Protein AF-A0A3M2F517-F1 (afdb_monomer)

Mean predicted aligned error: 13.4 Å

Solvent-accessible surface area (backbone atoms only — not comparable to full-atom values): 23834 Å² total; per-residue (Å²): 88,69,70,45,79,37,63,52,62,43,76,44,75,82,68,52,63,46,53,40,30,53,26,39,35,38,56,22,79,32,36,30,35,43,33,31,31,26,48,26,40,37,32,41,30,39,32,36,44,14,61,28,34,25,34,35,29,41,16,79,85,38,60,20,24,50,24,36,41,30,54,23,37,24,28,53,11,62,28,27,15,33,36,34,34,43,21,30,41,34,38,38,34,44,26,40,24,34,45,7,49,23,30,13,36,33,36,32,54,18,33,54,26,39,39,32,32,25,39,24,31,49,5,59,22,21,17,32,35,33,35,40,24,35,43,32,38,43,33,23,25,43,26,32,60,23,69,52,23,29,31,36,40,39,64,79,42,43,68,49,38,34,30,38,22,32,39,36,52,50,94,96,47,58,25,35,31,39,28,69,37,68,77,33,45,39,27,40,27,14,52,87,56,66,38,51,59,63,50,47,45,19,39,44,61,84,15,60,44,62,41,46,70,57,44,28,78,49,60,52,50,39,55,89,89,51,78,77,68,19,23,24,42,38,86,54,65,44,59,43,72,78,35,30,30,32,38,37,39,34,37,63,76,72,83,44,49,64,51,97,62,99,65,79,62,58,64,42,25,36,42,35,26,49,30,76,52,80,86,55,45,65,70,48,78,75,48,75,47,56,54,92,59,45,66,48,82,47,66,87,43,66,57,68,43,47,42,24,36,32,39,23,20,24,32,73,48,79,95,38,42,30,48,24,43,74,25,75,74,40,69,32,70,60,26,36,50,49,44,72,48,77,49,77,46,83,72,49,66,77,43,101,40,58,98,90,58,69,42,71,71,18,37,42,31,36,37,39,42,38,35,21,73,13,33,13,54,35,84,59,49,78,45,79,44,79,48,67,74,64,51,42,84,59,38,55,28,94,40,73,88,50,85,72,59,74,77,80,81,73,97,73,81,97,70,96,67,82,45,77,52,78,69,82,90,75,80,85,87,63,88,93,62,84,83,88,82,83,74,90,67,93,69,76,96,84,73,80,45,57,44,36,39,42,33,65,58,50,57,39,72,32,77,51,49,33,34,37,34,31,30,30,96

Structure (mmCIF, N/CA/C/O backbone):
data_AF-A0A3M2F517-F1
#
_entry.id   AF-A0A3M2F517-F1
#
loop_
_atom_site.group_PDB
_atom_site.id
_atom_site.type_symbol
_atom_site.label_atom_id
_atom_site.label_alt_id
_atom_site.label_comp_id
_atom_site.label_asym_id
_atom_site.label_entity_id
_atom_site.label_seq_id
_atom_site.pdbx_PDB_ins_code
_atom_site.Cartn_x
_atom_site.Cartn_y
_atom_site.Cartn_z
_atom_site.occupancy
_atom_site.B_iso_or_equiv
_atom_site.auth_seq_id
_atom_site.auth_comp_id
_atom_site.auth_asym_id
_atom_site.auth_atom_id
_atom_site.pdbx_PDB_model_num
ATOM 1 N N . ILE A 1 1 ? 22.018 -10.684 -28.404 1.00 92.06 1 ILE A N 1
ATOM 2 C CA . ILE A 1 1 ? 23.325 -10.311 -27.811 1.00 92.06 1 ILE A CA 1
ATOM 3 C C . ILE A 1 1 ? 23.378 -10.971 -26.448 1.00 92.06 1 ILE A C 1
ATOM 5 O O . ILE A 1 1 ? 22.436 -10.768 -25.697 1.00 92.06 1 ILE A O 1
ATOM 9 N N . THR A 1 2 ? 24.417 -11.755 -26.150 1.00 96.94 2 THR A N 1
ATOM 10 C CA . THR A 1 2 ? 24.469 -12.525 -24.899 1.00 96.94 2 THR A CA 1
ATOM 11 C C . THR A 1 2 ? 25.885 -12.576 -24.335 1.00 96.94 2 THR A C 1
ATOM 13 O O . THR A 1 2 ? 26.820 -12.873 -25.082 1.00 96.94 2 THR A O 1
ATOM 16 N N . GLY A 1 3 ? 26.043 -12.351 -23.026 1.00 95.69 3 GLY A N 1
ATOM 17 C CA . GLY A 1 3 ? 27.251 -12.746 -22.284 1.00 95.69 3 GLY A CA 1
ATOM 18 C C . GLY A 1 3 ? 28.512 -11.935 -22.594 1.00 95.69 3 GLY A C 1
ATOM 19 O O . GLY A 1 3 ? 29.615 -12.477 -22.534 1.00 95.69 3 GLY A O 1
ATOM 20 N N . CYS A 1 4 ? 28.369 -10.667 -22.981 1.00 95.56 4 CYS A N 1
ATOM 21 C CA . CYS A 1 4 ? 29.484 -9.822 -23.415 1.00 95.56 4 CYS A CA 1
ATOM 22 C C . CYS A 1 4 ? 29.492 -8.442 -22.747 1.00 95.56 4 CYS A C 1
ATOM 24 O O . CYS A 1 4 ? 28.498 -8.018 -22.161 1.00 95.56 4 CYS A O 1
ATOM 26 N N . THR A 1 5 ? 30.620 -7.739 -22.883 1.00 97.50 5 THR A N 1
ATOM 27 C CA . THR A 1 5 ? 30.739 -6.312 -22.564 1.00 97.50 5 THR A CA 1
ATOM 28 C C . THR A 1 5 ? 30.727 -5.500 -23.853 1.00 97.50 5 THR A C 1
ATOM 30 O O . THR A 1 5 ? 31.448 -5.826 -24.799 1.00 97.50 5 THR A O 1
ATOM 33 N N . ILE A 1 6 ? 29.918 -4.447 -23.891 1.00 96.88 6 ILE A N 1
ATOM 34 C CA . ILE A 1 6 ? 29.763 -3.538 -25.022 1.00 96.88 6 ILE A CA 1
ATOM 35 C C . ILE A 1 6 ? 30.115 -2.126 -24.554 1.00 96.88 6 ILE A C 1
ATOM 37 O O . ILE A 1 6 ? 29.579 -1.649 -23.560 1.00 96.88 6 ILE A O 1
ATOM 41 N N . THR A 1 7 ? 31.000 -1.454 -25.289 1.00 95.00 7 THR A N 1
ATOM 42 C CA . THR A 1 7 ? 31.419 -0.069 -25.002 1.00 95.00 7 THR A CA 1
ATOM 43 C C . THR A 1 7 ? 30.872 0.945 -26.004 1.00 95.00 7 THR A C 1
ATOM 45 O O . THR A 1 7 ? 31.381 2.053 -26.126 1.00 95.00 7 THR A O 1
ATOM 48 N N . ASP A 1 8 ? 29.881 0.531 -26.782 1.00 93.00 8 ASP A N 1
ATOM 49 C CA . ASP A 1 8 ? 29.226 1.322 -27.813 1.00 93.00 8 ASP A CA 1
ATOM 50 C C . ASP A 1 8 ? 27.707 1.182 -27.667 1.00 93.00 8 ASP A C 1
ATOM 52 O O . ASP A 1 8 ? 27.191 0.381 -26.882 1.00 93.00 8 ASP A O 1
ATOM 56 N N . HIS A 1 9 ? 26.977 1.991 -28.403 1.00 93.69 9 HIS A N 1
ATOM 57 C CA . HIS A 1 9 ? 25.537 2.041 -28.338 1.00 93.69 9 HIS A CA 1
ATOM 58 C C . HIS A 1 9 ? 24.865 0.822 -29.007 1.00 93.69 9 HIS A C 1
ATOM 60 O O . HIS A 1 9 ? 25.251 0.400 -30.097 1.00 93.69 9 HIS A O 1
ATOM 66 N N . VAL A 1 10 ? 23.817 0.267 -28.381 1.00 95.88 10 VAL A N 1
ATOM 67 C CA . VAL A 1 10 ? 23.044 -0.870 -28.918 1.00 95.88 10 VAL A CA 1
ATOM 68 C C . VAL A 1 10 ? 21.723 -0.399 -29.532 1.00 95.88 10 VAL A C 1
ATOM 70 O O . VAL A 1 10 ? 20.916 0.239 -28.856 1.00 95.88 10 VAL A O 1
ATOM 73 N N . TRP A 1 11 ? 21.479 -0.764 -30.795 1.00 94.56 11 TRP A N 1
ATOM 74 C CA . TRP A 1 11 ? 20.217 -0.525 -31.513 1.00 94.56 11 TRP A CA 1
ATOM 75 C C . TRP A 1 11 ? 19.420 -1.818 -31.675 1.00 94.56 11 TRP A C 1
ATOM 77 O O . TRP A 1 11 ? 19.939 -2.804 -32.198 1.00 94.56 11 TRP A O 1
ATOM 87 N N . LEU A 1 12 ? 18.143 -1.788 -31.290 1.00 94.88 12 LEU A N 1
ATOM 88 C CA . LEU A 1 12 ? 17.148 -2.808 -31.634 1.00 94.88 12 LEU A CA 1
ATOM 89 C C . LEU A 1 12 ? 16.195 -2.219 -32.693 1.00 94.88 12 LEU A C 1
ATOM 91 O O . LEU A 1 12 ? 15.153 -1.662 -32.343 1.00 94.88 12 LEU A O 1
ATOM 95 N N . ASP A 1 13 ? 16.627 -2.272 -33.961 1.00 89.94 13 ASP A N 1
ATOM 96 C CA . ASP A 1 13 ? 16.028 -1.582 -35.132 1.00 89.94 13 ASP A CA 1
ATOM 97 C C . ASP A 1 13 ? 16.125 -2.424 -36.438 1.00 89.94 13 ASP A C 1
ATOM 99 O O . ASP A 1 13 ? 16.392 -1.909 -37.522 1.00 89.94 13 ASP A O 1
ATOM 103 N N . GLY A 1 14 ? 16.012 -3.754 -36.341 1.00 75.44 14 GLY A N 1
ATOM 104 C CA . GLY A 1 14 ? 16.233 -4.720 -37.433 1.00 75.44 14 GLY A CA 1
ATOM 105 C C . GLY A 1 14 ? 15.142 -5.787 -37.618 1.00 75.44 14 GLY A C 1
ATOM 106 O O . GLY A 1 14 ? 15.396 -6.803 -38.268 1.00 75.44 14 GLY A O 1
ATOM 107 N N . GLY A 1 15 ? 13.950 -5.574 -37.061 1.00 82.06 15 GLY A N 1
ATOM 108 C CA . GLY A 1 15 ? 12.868 -6.548 -36.926 1.00 82.06 15 GLY A CA 1
ATOM 109 C C . GLY A 1 15 ? 12.819 -7.095 -35.500 1.00 82.06 15 GLY A C 1
ATOM 110 O O . GLY A 1 15 ? 13.807 -7.645 -35.026 1.00 82.06 15 GLY A O 1
ATOM 111 N N . GLY A 1 16 ? 11.682 -6.912 -34.818 1.00 90.50 16 GLY A N 1
ATOM 112 C CA . GLY A 1 16 ? 11.463 -7.262 -33.406 1.00 90.50 16 GLY A CA 1
ATOM 113 C C . GLY A 1 16 ? 11.741 -8.719 -33.016 1.00 90.50 16 GLY A C 1
ATOM 114 O O . GLY A 1 16 ? 12.086 -9.546 -33.856 1.00 90.50 16 GLY A O 1
ATOM 115 N N . ASN A 1 17 ? 11.508 -9.071 -31.749 1.00 94.38 17 ASN A N 1
ATOM 116 C CA . ASN A 1 17 ? 11.900 -10.366 -31.151 1.00 94.38 17 ASN A CA 1
ATOM 117 C C . ASN A 1 17 ? 13.414 -10.542 -30.958 1.00 94.38 17 ASN A C 1
ATOM 119 O O . ASN A 1 17 ? 13.939 -11.655 -31.035 1.00 94.38 17 ASN A O 1
ATOM 123 N N . ASN A 1 18 ? 14.131 -9.453 -30.698 1.00 95.38 18 ASN A N 1
ATOM 124 C CA . ASN A 1 18 ? 15.541 -9.515 -30.335 1.00 95.38 18 ASN A CA 1
ATOM 125 C C . ASN A 1 18 ? 15.700 -9.741 -28.832 1.00 95.38 18 ASN A C 1
ATOM 127 O O . ASN A 1 18 ? 14.943 -9.195 -28.032 1.00 95.38 18 ASN A O 1
ATOM 131 N N . THR A 1 19 ? 16.747 -10.471 -28.450 1.00 97.31 19 THR A N 1
ATOM 132 C CA . THR A 1 19 ? 17.133 -10.641 -27.044 1.00 97.31 19 THR A CA 1
ATOM 133 C C . THR A 1 19 ? 18.506 -10.028 -26.789 1.00 97.31 19 THR A C 1
ATOM 135 O O . THR A 1 19 ? 19.474 -10.326 -27.502 1.00 97.31 19 THR A O 1
ATOM 138 N N . VAL A 1 20 ? 18.601 -9.189 -25.759 1.00 97.94 20 VAL A N 1
ATOM 139 C CA . VAL A 1 20 ? 19.852 -8.751 -25.130 1.00 97.94 20 VAL A CA 1
ATOM 140 C C . VAL A 1 20 ? 19.856 -9.310 -23.717 1.00 97.94 20 VAL A C 1
ATOM 142 O O . VAL A 1 20 ? 18.992 -8.949 -22.924 1.00 97.94 20 VAL A O 1
ATOM 145 N N . GLU A 1 21 ? 20.795 -10.197 -23.403 1.00 98.19 21 GLU A N 1
ATOM 146 C CA . GLU A 1 21 ? 20.788 -10.893 -22.119 1.00 98.19 21 GLU A CA 1
ATOM 147 C C . GLU A 1 21 ? 22.171 -11.059 -21.488 1.00 98.19 21 GLU A C 1
ATOM 149 O O . GLU A 1 21 ? 23.158 -11.334 -22.169 1.00 98.19 21 GLU A O 1
ATOM 154 N N . SER A 1 22 ? 22.252 -10.953 -20.159 1.00 97.88 22 SER A N 1
ATOM 155 C CA . SER A 1 22 ? 23.502 -11.196 -19.415 1.00 97.88 22 SER A CA 1
ATOM 156 C C . SER A 1 22 ? 24.692 -10.390 -19.965 1.00 97.88 22 SER A C 1
ATOM 158 O O . SER A 1 22 ? 25.794 -10.913 -20.135 1.00 97.88 22 SER A O 1
ATOM 160 N N . THR A 1 23 ? 24.444 -9.128 -20.313 1.00 98.06 23 THR A N 1
ATOM 161 C CA . THR A 1 23 ? 25.388 -8.243 -21.010 1.00 98.06 23 THR A CA 1
ATOM 162 C C . THR A 1 23 ? 25.676 -7.010 -20.160 1.00 98.06 23 THR A C 1
ATOM 164 O O . THR A 1 23 ? 24.774 -6.451 -19.540 1.00 98.06 23 THR A O 1
ATOM 167 N N . THR A 1 24 ? 26.924 -6.548 -20.184 1.00 98.31 24 THR A N 1
ATOM 168 C CA . THR A 1 24 ? 27.321 -5.255 -19.612 1.00 98.31 24 THR A CA 1
ATOM 169 C C . THR A 1 24 ? 27.484 -4.237 -20.733 1.00 98.31 24 THR A C 1
ATOM 171 O O . THR A 1 24 ? 28.178 -4.499 -21.711 1.00 98.31 24 THR A O 1
ATOM 174 N N . ILE A 1 25 ? 26.858 -3.074 -20.604 1.00 97.75 25 ILE A N 1
ATOM 175 C CA . ILE A 1 25 ? 26.962 -1.952 -21.535 1.00 97.75 25 ILE A CA 1
ATOM 176 C C . ILE A 1 25 ? 27.518 -0.767 -20.756 1.00 97.75 25 ILE A C 1
ATOM 178 O O . ILE A 1 25 ? 26.885 -0.296 -19.812 1.00 97.75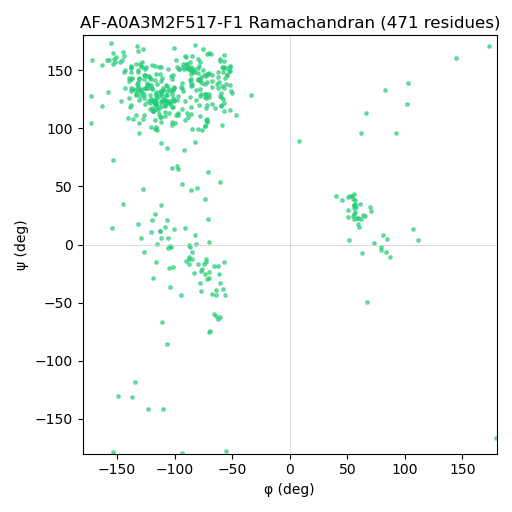 25 ILE A O 1
ATOM 182 N N . GLU A 1 26 ? 28.696 -0.284 -21.131 1.00 96.25 26 GLU A N 1
ATOM 183 C CA . GLU A 1 26 ? 29.376 0.757 -20.366 1.00 96.25 26 GLU A CA 1
ATOM 184 C C . GLU A 1 26 ? 29.992 1.842 -21.244 1.00 96.25 26 GLU A C 1
ATOM 186 O O . GLU A 1 26 ? 30.536 1.560 -22.305 1.00 96.25 26 GLU A O 1
ATOM 191 N N . ASN A 1 27 ? 29.951 3.095 -20.785 1.00 91.38 27 ASN A N 1
ATOM 192 C CA . ASN A 1 27 ? 30.690 4.208 -21.399 1.00 91.38 27 ASN A CA 1
ATOM 193 C C . ASN A 1 27 ? 30.408 4.416 -22.903 1.00 91.38 27 ASN A C 1
ATOM 195 O O . ASN A 1 27 ? 31.315 4.740 -23.669 1.00 91.38 27 ASN A O 1
ATOM 199 N N . THR A 1 28 ? 29.154 4.260 -23.335 1.00 87.75 28 THR A N 1
ATOM 200 C CA . THR A 1 28 ? 28.769 4.185 -24.760 1.00 87.75 28 THR A CA 1
ATOM 201 C C . THR A 1 28 ? 28.894 5.489 -25.555 1.00 87.75 28 THR A C 1
ATOM 203 O O . THR A 1 28 ? 28.494 5.538 -26.714 1.00 87.75 28 THR A O 1
ATOM 206 N N . GLY A 1 29 ? 29.371 6.585 -24.953 1.00 90.19 29 GLY A N 1
ATOM 207 C CA . GLY A 1 29 ? 29.457 7.914 -25.581 1.00 90.19 29 GLY A CA 1
ATOM 208 C C . GLY A 1 29 ? 28.109 8.540 -25.984 1.00 90.19 29 GLY A C 1
ATOM 209 O O . GLY A 1 29 ? 28.064 9.707 -26.366 1.00 90.19 29 GLY A O 1
ATOM 210 N N . TRP A 1 30 ? 27.010 7.787 -25.880 1.00 94.06 30 TRP A N 1
ATOM 211 C CA . TRP A 1 30 ? 25.641 8.198 -26.169 1.00 94.06 30 TRP A CA 1
ATOM 212 C C . TRP A 1 30 ? 24.662 7.426 -25.264 1.00 94.06 30 TRP A C 1
ATOM 214 O O . TRP A 1 30 ? 24.856 7.394 -24.052 1.00 94.06 30 TRP A O 1
ATOM 224 N N . ARG A 1 31 ? 23.601 6.818 -25.800 1.00 95.44 31 ARG A N 1
ATOM 225 C CA . ARG A 1 31 ? 22.629 6.020 -25.033 1.00 95.44 31 ARG A CA 1
ATOM 226 C C . ARG A 1 31 ? 23.171 4.618 -24.753 1.00 95.44 31 ARG A C 1
ATOM 228 O O . ARG A 1 31 ? 24.047 4.141 -25.474 1.00 95.44 31 ARG A O 1
ATOM 235 N N . GLY A 1 32 ? 22.643 3.918 -23.754 1.00 97.62 32 GLY A N 1
ATOM 236 C CA . GLY A 1 32 ? 22.942 2.493 -23.563 1.00 97.62 32 GLY A CA 1
ATOM 237 C C . GLY A 1 32 ? 22.287 1.655 -24.664 1.00 97.62 32 GLY A C 1
ATOM 238 O O . GLY A 1 32 ? 22.945 1.253 -25.625 1.00 97.62 32 GLY A O 1
ATOM 239 N N . ILE A 1 33 ? 20.968 1.476 -24.570 1.00 97.94 33 ILE A N 1
ATOM 240 C CA . ILE A 1 33 ? 20.149 0.765 -25.565 1.00 97.94 33 ILE A CA 1
ATOM 241 C C . ILE A 1 33 ? 19.084 1.707 -26.137 1.00 97.94 33 ILE A C 1
ATOM 243 O O . ILE A 1 33 ? 18.404 2.405 -25.387 1.00 97.94 33 ILE A O 1
ATOM 247 N N . THR A 1 34 ? 18.911 1.716 -27.460 1.00 97.25 34 THR A N 1
ATOM 248 C CA . THR A 1 34 ? 17.745 2.308 -28.134 1.00 97.25 34 THR A CA 1
ATOM 249 C C . THR A 1 34 ? 16.900 1.196 -28.744 1.00 97.25 34 THR A C 1
ATOM 251 O O . THR A 1 34 ? 17.407 0.342 -29.474 1.00 97.25 34 THR A O 1
ATOM 254 N N . VAL A 1 35 ? 15.609 1.210 -28.427 1.00 97.75 35 VAL A N 1
ATOM 255 C CA . VAL A 1 35 ? 14.622 0.215 -28.842 1.00 97.75 35 VAL A CA 1
ATOM 256 C C . VAL A 1 35 ? 13.610 0.874 -29.768 1.00 97.75 35 VAL A C 1
ATOM 258 O O . VAL A 1 35 ? 12.916 1.809 -29.365 1.00 97.75 35 VAL A O 1
ATOM 261 N N . ARG A 1 36 ? 13.538 0.385 -31.005 1.00 95.81 36 ARG A N 1
ATOM 262 C CA . ARG A 1 36 ? 12.656 0.894 -32.068 1.00 95.81 36 ARG A CA 1
ATOM 263 C C . ARG A 1 36 ? 11.663 -0.165 -32.546 1.00 95.81 36 ARG A C 1
ATOM 265 O O . ARG A 1 36 ? 10.536 0.131 -32.927 1.00 95.81 36 ARG A O 1
ATOM 272 N N . ASP A 1 37 ? 12.045 -1.429 -32.446 1.00 94.94 37 ASP A N 1
ATOM 273 C CA . ASP A 1 37 ? 11.170 -2.536 -32.808 1.00 94.94 37 ASP A CA 1
ATOM 274 C C . ASP A 1 37 ? 10.333 -3.069 -31.642 1.00 94.94 37 ASP A C 1
ATOM 276 O O . ASP A 1 37 ? 10.668 -2.840 -30.473 1.00 94.94 37 ASP A O 1
ATOM 280 N N . PRO A 1 38 ? 9.254 -3.814 -31.935 1.00 96.19 38 PRO A N 1
ATOM 281 C CA . PRO A 1 38 ? 8.454 -4.432 -30.898 1.00 96.19 38 PRO A CA 1
ATOM 282 C C . PRO A 1 38 ? 9.042 -5.757 -30.392 1.00 96.19 38 PRO A C 1
ATOM 284 O O . PRO A 1 38 ? 9.950 -6.333 -30.991 1.00 96.19 38 PRO A O 1
ATOM 287 N N . ASP A 1 39 ? 8.448 -6.284 -29.323 1.00 97.00 39 ASP A N 1
ATOM 288 C CA . ASP A 1 39 ? 8.609 -7.677 -28.874 1.00 97.00 39 ASP A CA 1
ATOM 289 C C . ASP A 1 39 ? 10.048 -8.084 -28.487 1.00 97.00 39 ASP A C 1
ATOM 291 O O . ASP A 1 39 ? 10.384 -9.264 -28.487 1.00 97.00 39 ASP A O 1
ATOM 295 N N . ASN A 1 40 ? 10.923 -7.135 -28.148 1.00 97.94 40 ASN A N 1
ATOM 296 C CA . ASN A 1 40 ? 12.282 -7.427 -27.694 1.00 97.94 40 ASN A CA 1
ATOM 297 C C . ASN A 1 40 ? 12.345 -7.704 -26.186 1.00 97.94 40 ASN A C 1
ATOM 299 O O . ASN A 1 40 ? 11.562 -7.177 -25.388 1.00 97.94 40 ASN A O 1
ATOM 303 N N . LEU A 1 41 ? 13.345 -8.492 -25.801 1.00 98.50 41 LEU A N 1
ATOM 304 C CA . LEU A 1 41 ? 13.666 -8.842 -24.426 1.00 98.50 41 LEU A CA 1
ATOM 305 C C . LEU A 1 41 ? 15.045 -8.292 -24.049 1.00 98.50 41 LEU A C 1
ATOM 307 O O . LEU A 1 41 ? 16.050 -8.622 -24.675 1.00 98.50 41 LEU A O 1
ATOM 311 N N . ILE A 1 42 ? 15.091 -7.482 -22.999 1.00 98.75 42 ILE A N 1
ATOM 312 C CA . ILE A 1 42 ? 16.313 -7.036 -22.330 1.00 98.75 42 ILE A CA 1
ATOM 313 C C . ILE A 1 42 ? 16.299 -7.689 -20.948 1.00 98.75 42 ILE A C 1
ATOM 315 O O . ILE A 1 42 ? 15.449 -7.345 -20.133 1.00 98.75 42 ILE A O 1
ATOM 319 N N . ASP A 1 43 ? 17.177 -8.654 -20.685 1.00 98.75 43 ASP A N 1
ATOM 320 C CA . ASP A 1 43 ? 17.162 -9.427 -19.435 1.00 98.75 43 ASP A CA 1
ATOM 321 C C . ASP A 1 43 ? 18.546 -9.521 -18.796 1.00 98.75 43 ASP A C 1
ATOM 323 O O . ASP A 1 43 ? 19.522 -9.868 -19.455 1.00 98.75 43 ASP A O 1
ATOM 327 N N . ASN A 1 44 ? 18.663 -9.253 -17.497 1.00 98.56 44 ASN A N 1
ATOM 328 C CA . ASN A 1 44 ? 19.945 -9.340 -16.794 1.00 98.56 44 ASN A CA 1
ATOM 329 C C . ASN A 1 44 ? 21.046 -8.489 -17.468 1.00 98.56 44 ASN A C 1
ATOM 331 O O . ASN A 1 44 ? 22.182 -8.929 -17.653 1.00 98.56 44 ASN A O 1
ATOM 335 N N . VAL A 1 45 ? 20.696 -7.277 -17.907 1.00 98.69 45 VAL A N 1
ATOM 336 C CA . VAL A 1 45 ? 21.634 -6.336 -18.530 1.00 98.69 45 VAL A CA 1
ATOM 337 C C . VAL A 1 45 ? 22.064 -5.295 -17.507 1.00 98.69 45 VAL A C 1
ATOM 339 O O . VAL A 1 45 ? 21.236 -4.740 -16.794 1.00 98.69 45 VAL A O 1
ATOM 342 N N . THR A 1 46 ? 23.359 -5.000 -17.439 1.00 98.56 46 THR A N 1
ATOM 343 C CA . THR A 1 46 ? 23.884 -3.887 -16.636 1.00 98.56 46 THR A CA 1
ATOM 344 C C . THR A 1 46 ? 24.296 -2.755 -17.563 1.00 98.56 46 THR A C 1
ATOM 346 O O . THR A 1 46 ? 25.125 -2.961 -18.443 1.00 98.56 46 THR A O 1
ATOM 349 N N . ILE A 1 47 ? 23.741 -1.562 -17.364 1.00 98.31 47 ILE A N 1
ATOM 350 C CA . ILE A 1 47 ? 24.066 -0.347 -18.113 1.00 98.31 47 ILE A CA 1
ATOM 351 C C . ILE A 1 47 ? 24.631 0.686 -17.145 1.00 98.31 47 ILE A C 1
ATOM 353 O O . ILE A 1 47 ? 23.963 1.060 -16.177 1.00 98.31 47 ILE A O 1
ATOM 357 N N . SER A 1 48 ? 25.849 1.161 -17.404 1.00 96.75 48 SER A N 1
ATOM 358 C CA . SER A 1 48 ? 26.501 2.186 -16.586 1.00 96.75 48 SER A CA 1
ATOM 359 C C . SER A 1 48 ? 27.259 3.214 -17.427 1.00 96.75 48 SER A C 1
ATOM 361 O O . SER A 1 48 ? 27.893 2.892 -18.428 1.00 96.75 48 SER A O 1
ATOM 363 N N . GLY A 1 49 ? 27.199 4.490 -17.044 1.00 86.81 49 GLY A N 1
ATOM 364 C CA . GLY A 1 49 ? 27.997 5.529 -17.707 1.00 86.81 49 GLY A CA 1
ATOM 365 C C . GLY A 1 49 ? 27.622 5.795 -19.173 1.00 86.81 49 GLY A C 1
ATOM 366 O O . GLY A 1 49 ? 28.455 6.273 -19.943 1.00 86.81 49 GLY A O 1
ATOM 367 N N . ALA A 1 50 ? 26.382 5.499 -19.582 1.00 92.38 50 ALA A N 1
ATOM 368 C CA . ALA A 1 50 ? 25.830 6.066 -20.812 1.00 92.38 50 ALA A CA 1
ATOM 369 C C . ALA A 1 50 ? 25.898 7.604 -20.726 1.00 92.38 50 ALA A C 1
ATOM 371 O O . ALA A 1 50 ? 25.723 8.167 -19.651 1.00 92.38 50 ALA A O 1
ATOM 372 N N . SER A 1 51 ? 26.172 8.293 -21.832 1.00 93.56 51 SER A N 1
ATOM 373 C CA . SER A 1 51 ? 26.246 9.766 -21.891 1.00 93.56 51 SER A CA 1
ATOM 374 C C . SER A 1 51 ? 24.890 10.447 -22.140 1.00 93.56 51 SER A C 1
ATOM 376 O O . SER A 1 51 ? 24.820 11.672 -22.179 1.00 93.56 51 SER A O 1
ATOM 378 N N . ASP A 1 52 ? 23.823 9.666 -22.317 1.00 94.94 52 ASP A N 1
ATOM 379 C CA . ASP A 1 52 ? 22.441 10.105 -22.553 1.00 94.94 52 ASP A CA 1
ATOM 380 C C . ASP A 1 52 ? 21.488 9.232 -21.691 1.00 94.94 52 ASP A C 1
ATOM 382 O O . ASP A 1 52 ? 21.749 9.042 -20.501 1.00 94.94 52 ASP A O 1
ATOM 386 N N . TYR A 1 53 ? 20.407 8.674 -22.249 1.00 96.38 53 TYR A N 1
ATOM 387 C CA . TYR A 1 53 ? 19.547 7.691 -21.571 1.00 96.38 53 TYR A CA 1
ATOM 388 C C . TYR A 1 53 ? 20.225 6.325 -21.393 1.00 96.38 53 TYR A C 1
ATOM 390 O O . TYR A 1 53 ? 20.950 5.859 -22.278 1.00 96.38 53 TYR A O 1
ATOM 398 N N . GLY A 1 54 ? 19.911 5.624 -20.302 1.00 98.06 54 GLY A N 1
ATOM 399 C CA . GLY A 1 54 ? 20.302 4.221 -20.143 1.00 98.06 54 GLY A CA 1
ATOM 400 C C . GLY A 1 54 ? 19.595 3.319 -21.160 1.00 98.06 54 GLY A C 1
ATOM 401 O O . GLY A 1 54 ? 20.244 2.707 -22.009 1.00 98.06 54 GLY A O 1
ATOM 402 N N . ILE A 1 55 ? 18.261 3.291 -21.127 1.00 98.56 55 ILE A N 1
ATOM 403 C CA . ILE A 1 55 ? 17.413 2.618 -22.123 1.00 98.56 55 ILE A CA 1
ATOM 404 C C . ILE A 1 55 ? 16.389 3.614 -22.662 1.00 98.56 55 ILE A C 1
ATOM 406 O O . ILE A 1 55 ? 15.673 4.248 -21.888 1.00 98.56 55 ILE A O 1
ATOM 410 N N . TYR A 1 56 ? 16.288 3.724 -23.984 1.00 98.25 56 TYR A N 1
ATOM 411 C CA . TYR A 1 56 ? 15.326 4.588 -24.663 1.00 98.25 56 TYR A CA 1
ATOM 412 C C . TYR A 1 56 ? 14.414 3.781 -25.589 1.00 98.25 56 TYR A C 1
ATOM 414 O O . TYR A 1 56 ? 14.900 3.127 -26.510 1.00 98.25 56 TYR A O 1
ATOM 422 N N . PHE A 1 57 ? 13.101 3.848 -25.371 1.00 98.12 57 PHE A N 1
ATOM 423 C CA . PHE A 1 57 ? 12.097 3.311 -26.294 1.00 98.12 57 PHE A CA 1
ATOM 424 C C . PHE A 1 57 ? 11.564 4.439 -27.176 1.00 98.12 57 PHE A C 1
ATOM 426 O O . PHE A 1 57 ? 10.888 5.342 -26.681 1.00 98.12 57 PHE A O 1
ATOM 433 N N . GLU A 1 58 ? 11.849 4.376 -28.474 1.00 96.00 58 GLU A N 1
ATOM 434 C CA . GLU A 1 58 ? 11.546 5.429 -29.452 1.00 96.00 58 GLU A CA 1
ATOM 435 C C . GLU A 1 58 ? 10.233 5.143 -30.207 1.00 96.00 58 GLU A C 1
ATOM 437 O O . GLU A 1 58 ? 10.200 4.931 -31.423 1.00 96.00 58 GLU A O 1
ATOM 442 N N . GLY A 1 59 ? 9.111 5.146 -29.489 1.00 90.62 59 GLY A N 1
ATOM 443 C CA . GLY A 1 59 ? 7.780 4.929 -30.071 1.00 90.62 59 GLY A CA 1
ATOM 444 C C . GLY A 1 59 ? 7.252 6.106 -30.903 1.00 90.62 59 GLY A C 1
ATOM 445 O O . GLY A 1 59 ? 6.286 5.969 -31.646 1.00 90.62 59 GLY A O 1
ATOM 446 N N . THR A 1 60 ? 7.881 7.282 -30.832 1.00 85.94 60 THR A N 1
ATOM 447 C CA . THR A 1 60 ? 7.512 8.439 -31.671 1.00 85.94 60 THR A CA 1
ATOM 448 C C . THR A 1 60 ? 7.878 8.243 -33.140 1.00 85.94 60 THR A C 1
ATOM 450 O O . THR A 1 60 ? 7.207 8.785 -34.020 1.00 85.94 60 THR A O 1
ATOM 453 N N . ALA A 1 61 ? 8.928 7.465 -33.413 1.00 75.38 61 ALA A N 1
ATOM 454 C CA . ALA A 1 61 ? 9.409 7.192 -34.762 1.00 75.38 61 ALA A CA 1
ATOM 455 C C . ALA A 1 61 ? 8.981 5.813 -35.289 1.00 75.38 61 ALA A C 1
ATOM 457 O O . ALA A 1 61 ? 9.037 5.585 -36.498 1.00 75.38 61 ALA A O 1
ATOM 458 N N . THR A 1 62 ? 8.600 4.886 -34.403 1.00 79.19 62 THR A N 1
ATOM 459 C CA . THR A 1 62 ? 8.465 3.448 -34.701 1.00 79.19 62 THR A CA 1
ATOM 460 C C . THR A 1 62 ? 7.447 2.749 -33.789 1.00 79.19 62 THR A C 1
ATOM 462 O O . THR A 1 62 ? 6.820 3.385 -32.950 1.00 79.19 62 THR A O 1
ATOM 465 N N . THR A 1 63 ? 7.257 1.434 -33.941 1.00 83.44 63 THR A N 1
ATOM 466 C CA . THR A 1 63 ? 6.404 0.620 -33.059 1.00 83.44 63 THR A CA 1
ATOM 467 C C . THR A 1 63 ? 7.250 -0.098 -32.006 1.00 83.44 63 THR A C 1
ATOM 469 O O . THR A 1 63 ? 7.351 -1.323 -32.033 1.00 83.44 63 THR A O 1
ATOM 472 N N . ALA A 1 64 ? 7.853 0.646 -31.077 1.00 93.06 64 ALA A N 1
ATOM 473 C CA . ALA A 1 64 ? 8.667 0.110 -29.979 1.00 93.06 64 ALA A CA 1
ATOM 474 C C . ALA A 1 64 ? 7.819 -0.555 -28.867 1.00 93.06 64 ALA A C 1
ATOM 476 O O . ALA A 1 64 ? 8.107 -0.419 -27.678 1.00 93.06 64 ALA A O 1
ATOM 477 N N . ASP A 1 65 ? 6.761 -1.274 -29.237 1.00 96.44 65 ASP A N 1
ATOM 478 C CA . ASP A 1 65 ? 5.743 -1.805 -28.329 1.00 96.44 65 ASP A CA 1
ATOM 479 C C . ASP A 1 65 ? 6.069 -3.213 -27.811 1.00 96.44 65 ASP A C 1
ATOM 481 O O . ASP A 1 65 ? 6.812 -3.965 -28.431 1.00 96.44 65 ASP A O 1
ATOM 485 N N . ARG A 1 66 ? 5.435 -3.634 -26.711 1.00 97.56 66 ARG A N 1
ATOM 486 C CA . ARG A 1 66 ? 5.517 -5.016 -26.180 1.00 97.56 66 ARG A CA 1
ATOM 487 C C . ARG A 1 66 ? 6.937 -5.472 -25.824 1.00 97.56 66 ARG A C 1
ATOM 489 O O . ARG A 1 66 ? 7.219 -6.666 -25.758 1.00 97.56 66 ARG A O 1
ATOM 496 N N . ASN A 1 67 ? 7.830 -4.522 -25.575 1.00 98.56 67 ASN A N 1
ATOM 497 C CA . ASN A 1 67 ? 9.182 -4.808 -25.130 1.00 98.56 67 ASN A CA 1
ATOM 498 C C . ASN A 1 67 ? 9.238 -5.034 -23.616 1.00 98.56 67 ASN A C 1
ATOM 500 O O . ASN A 1 67 ? 8.450 -4.464 -22.852 1.00 98.56 67 ASN A O 1
ATOM 504 N N . GLN A 1 68 ? 10.203 -5.839 -23.183 1.00 98.81 68 GLN A N 1
ATOM 505 C CA . GLN A 1 68 ? 10.379 -6.207 -21.782 1.00 98.81 68 GLN A CA 1
ATOM 506 C C . GLN A 1 68 ? 11.795 -5.881 -21.312 1.00 98.81 68 GLN A C 1
ATOM 508 O O . GLN A 1 68 ? 12.763 -6.205 -21.998 1.00 98.81 68 GLN A O 1
ATOM 513 N N . VAL A 1 69 ? 11.907 -5.274 -20.131 1.00 98.88 69 VAL A N 1
ATOM 514 C CA . VAL A 1 69 ? 13.170 -5.100 -19.404 1.00 98.88 69 VAL A CA 1
ATOM 515 C C . VAL A 1 69 ? 13.049 -5.826 -18.078 1.00 98.88 69 VAL A C 1
ATOM 517 O O . VAL A 1 69 ? 12.211 -5.465 -17.244 1.00 98.88 69 VAL A O 1
ATOM 520 N N . LEU A 1 70 ? 13.854 -6.865 -17.902 1.00 98.75 70 LEU A N 1
ATOM 521 C CA . LEU A 1 70 ? 13.807 -7.770 -16.767 1.00 98.75 70 LEU A CA 1
ATOM 522 C C . LEU A 1 70 ? 15.174 -7.825 -16.076 1.00 98.75 70 LEU A C 1
ATOM 524 O O . LEU A 1 70 ? 16.207 -7.777 -16.742 1.00 98.75 70 LEU A O 1
ATOM 528 N N . ASN A 1 71 ? 15.191 -7.956 -14.747 1.00 98.56 71 ASN A N 1
ATOM 529 C CA . ASN A 1 71 ? 16.397 -8.253 -13.952 1.00 98.56 71 ASN A CA 1
ATOM 530 C C . ASN A 1 71 ? 17.615 -7.348 -14.244 1.00 98.56 71 ASN A C 1
ATOM 532 O O . ASN A 1 71 ? 18.750 -7.779 -14.062 1.00 98.56 71 ASN A O 1
ATOM 536 N N . SER A 1 72 ? 17.409 -6.137 -14.760 1.00 98.81 72 SER A N 1
ATOM 537 C CA . SER A 1 72 ? 18.481 -5.309 -15.315 1.00 98.81 72 SER A CA 1
ATOM 538 C C . SER A 1 72 ? 18.837 -4.158 -14.385 1.00 98.81 72 SER A C 1
ATOM 540 O O . SER A 1 72 ? 17.990 -3.643 -13.659 1.00 98.81 72 SER A O 1
ATOM 542 N N . VAL A 1 73 ? 20.091 -3.723 -14.433 1.00 98.81 73 VAL A N 1
ATOM 543 C CA . VAL A 1 73 ? 20.597 -2.584 -13.666 1.00 98.81 73 VAL A CA 1
ATOM 544 C C . VAL A 1 73 ? 20.864 -1.436 -14.628 1.00 98.81 73 VAL A C 1
ATOM 546 O O . VAL A 1 73 ? 21.623 -1.597 -15.581 1.00 98.81 73 VAL A O 1
ATOM 549 N N . VAL A 1 74 ? 20.275 -0.267 -14.387 1.00 98.69 74 VAL A N 1
ATOM 550 C CA . VAL A 1 74 ? 20.513 0.941 -15.186 1.00 98.69 74 VAL A CA 1
ATOM 551 C C . VAL A 1 74 ? 20.904 2.080 -14.264 1.00 98.69 74 VAL A C 1
ATOM 553 O O . VAL A 1 74 ? 20.092 2.559 -13.466 1.00 98.69 74 VAL A O 1
ATOM 556 N N . GLN A 1 75 ? 22.161 2.504 -14.359 1.00 98.12 75 GLN A N 1
ATOM 557 C CA . GLN A 1 75 ? 22.730 3.388 -13.354 1.00 98.12 75 GLN A CA 1
ATOM 558 C C . GLN A 1 75 ? 23.734 4.408 -13.875 1.00 98.12 75 GLN A C 1
ATOM 560 O O . GLN A 1 75 ? 24.390 4.211 -14.898 1.00 98.12 75 GLN A O 1
ATOM 565 N N . ASN A 1 76 ? 23.925 5.468 -13.088 1.00 95.88 76 ASN A N 1
ATOM 566 C CA . ASN A 1 76 ? 24.968 6.477 -13.291 1.00 95.88 76 ASN A CA 1
ATOM 567 C C . ASN A 1 76 ? 24.933 7.131 -14.691 1.00 95.88 76 ASN A C 1
ATOM 569 O O . ASN A 1 76 ? 25.982 7.482 -15.233 1.00 95.88 76 ASN A O 1
ATOM 573 N N . GLY A 1 77 ? 23.748 7.261 -15.297 1.00 94.19 77 GLY A N 1
ATOM 574 C CA . GLY A 1 77 ? 23.539 8.041 -16.519 1.00 94.19 77 GLY A CA 1
ATOM 575 C C . GLY A 1 77 ? 23.228 9.513 -16.204 1.00 94.19 77 GLY A C 1
ATOM 576 O O . GLY A 1 77 ? 22.657 9.802 -15.154 1.00 94.19 77 GLY A O 1
ATOM 577 N N . PRO A 1 78 ? 23.565 10.475 -17.081 1.00 95.56 78 PRO A N 1
ATOM 578 C CA . PRO A 1 78 ? 23.303 11.895 -16.852 1.00 95.56 78 PRO A CA 1
ATOM 579 C C . PRO A 1 78 ? 21.834 12.286 -17.063 1.00 95.56 78 PRO A C 1
ATOM 581 O O . PRO A 1 78 ? 21.421 13.321 -16.544 1.00 95.56 78 PRO A O 1
ATOM 584 N N . LEU A 1 79 ? 21.052 11.494 -17.810 1.00 96.69 79 LEU A N 1
ATOM 585 C CA . LEU A 1 79 ? 19.613 11.706 -18.019 1.00 96.69 79 LEU A CA 1
ATOM 586 C C . LEU A 1 79 ? 18.781 10.631 -17.301 1.00 96.69 79 LEU A C 1
ATOM 588 O O . LEU A 1 79 ? 19.094 10.273 -16.169 1.00 96.69 79 LEU A O 1
ATOM 592 N N . HIS A 1 80 ? 17.686 10.166 -17.913 1.00 97.62 80 HIS A N 1
ATOM 593 C CA . HIS A 1 80 ? 16.829 9.125 -17.351 1.00 97.62 80 HIS A CA 1
ATOM 594 C C . HIS A 1 80 ? 17.512 7.762 -17.388 1.00 97.62 80 HIS A C 1
ATOM 596 O O . HIS A 1 80 ? 18.209 7.440 -18.356 1.00 97.62 80 HIS A O 1
ATOM 602 N N . GLY A 1 81 ? 17.230 6.929 -16.385 1.00 98.44 81 GLY A N 1
ATOM 603 C CA . GLY A 1 81 ? 17.602 5.518 -16.443 1.00 98.44 81 GLY A CA 1
ATOM 604 C C . GLY A 1 81 ? 16.880 4.840 -17.606 1.00 98.44 81 GLY A C 1
ATOM 605 O O . GLY A 1 81 ? 17.500 4.446 -18.595 1.00 98.44 81 GLY A O 1
ATOM 606 N N . ILE A 1 82 ? 15.551 4.780 -17.532 1.00 98.75 82 ILE A N 1
ATOM 607 C CA . ILE A 1 82 ? 14.697 4.257 -18.603 1.00 98.75 82 ILE A CA 1
ATOM 608 C C . ILE A 1 82 ? 13.728 5.343 -19.058 1.00 98.75 82 ILE A C 1
ATOM 610 O O . ILE A 1 82 ? 12.959 5.873 -18.256 1.00 98.75 82 ILE A O 1
ATOM 614 N N . PHE A 1 83 ? 13.720 5.633 -20.357 1.00 98.69 83 PHE A N 1
ATOM 615 C CA . PHE A 1 83 ? 12.775 6.558 -20.967 1.00 98.69 83 PHE A CA 1
ATOM 616 C C . PHE A 1 83 ? 11.913 5.852 -22.017 1.00 98.69 83 PHE A C 1
ATOM 618 O O . PHE A 1 83 ? 12.404 5.384 -23.043 1.00 98.69 83 PHE A O 1
ATOM 625 N N . VAL A 1 84 ? 10.613 5.773 -21.743 1.00 98.69 84 VAL A N 1
ATOM 626 C CA . VAL A 1 84 ? 9.592 5.195 -22.616 1.00 98.69 84 VAL A CA 1
ATOM 627 C C . VAL A 1 84 ? 8.837 6.326 -23.304 1.00 98.69 84 VAL A C 1
ATOM 629 O O . VAL A 1 84 ? 7.976 6.949 -22.682 1.00 98.69 84 VAL A O 1
ATOM 632 N N . ASP A 1 85 ? 9.135 6.591 -24.574 1.00 97.94 85 ASP A N 1
ATOM 633 C CA . ASP A 1 85 ? 8.565 7.717 -25.315 1.00 97.94 85 ASP A CA 1
ATOM 634 C C . ASP A 1 85 ? 7.617 7.253 -26.421 1.00 97.94 85 ASP A C 1
ATOM 636 O O . ASP A 1 85 ? 8.031 6.747 -27.458 1.00 97.94 85 ASP A O 1
ATOM 640 N N . SER A 1 86 ? 6.316 7.423 -26.191 1.00 97.44 86 SER A N 1
ATOM 641 C CA . SER A 1 86 ? 5.223 7.004 -27.078 1.00 97.44 86 SER A CA 1
ATOM 642 C C . SER A 1 86 ? 5.226 5.514 -27.443 1.00 97.44 86 SER A C 1
ATOM 644 O O . SER A 1 86 ? 4.623 5.127 -28.435 1.00 97.44 86 SER A O 1
ATOM 646 N N . ALA A 1 87 ? 5.868 4.674 -26.629 1.00 97.56 87 ALA A N 1
ATOM 647 C CA . ALA A 1 87 ? 5.841 3.220 -26.750 1.00 97.56 87 ALA A CA 1
ATOM 648 C C . ALA A 1 87 ? 4.812 2.602 -25.790 1.00 97.56 87 ALA A C 1
ATOM 650 O O . ALA A 1 87 ? 4.457 3.188 -24.756 1.00 97.56 87 ALA A O 1
ATOM 651 N N . HIS A 1 88 ? 4.273 1.440 -26.141 1.00 97.62 88 HIS A N 1
ATOM 652 C CA . HIS A 1 88 ? 3.120 0.850 -25.464 1.00 97.62 88 HIS A CA 1
ATOM 653 C C . HIS A 1 88 ? 3.362 -0.598 -25.040 1.00 97.62 88 HIS A C 1
ATOM 655 O O . HIS A 1 88 ? 4.170 -1.321 -25.615 1.00 97.62 88 HIS A O 1
ATOM 661 N N . SER A 1 89 ? 2.604 -1.060 -24.046 1.00 98.25 89 SER A N 1
ATOM 662 C CA . SER A 1 89 ? 2.689 -2.427 -23.514 1.00 98.25 89 SER A CA 1
ATOM 663 C C . SER A 1 89 ? 4.096 -2.803 -23.034 1.00 98.25 89 SER A C 1
ATOM 665 O O . SER A 1 89 ? 4.520 -3.944 -23.187 1.00 98.25 89 SER A O 1
ATOM 667 N N . ILE A 1 90 ? 4.833 -1.834 -22.484 1.00 98.81 90 ILE A N 1
ATOM 668 C CA . ILE A 1 90 ? 6.178 -2.058 -21.949 1.00 98.81 90 ILE A CA 1
ATOM 669 C C . ILE A 1 90 ? 6.082 -2.717 -20.579 1.00 98.81 90 ILE A C 1
ATOM 671 O O . ILE A 1 90 ? 5.322 -2.257 -19.723 1.00 98.81 90 ILE A O 1
ATOM 675 N N . VAL A 1 91 ? 6.880 -3.759 -20.361 1.00 98.88 91 VAL A N 1
ATOM 676 C CA . VAL A 1 91 ? 6.980 -4.451 -19.072 1.00 98.88 91 VAL A CA 1
ATOM 677 C C . VAL A 1 91 ? 8.355 -4.199 -18.471 1.00 98.88 91 VAL A C 1
ATOM 679 O O . VAL A 1 91 ? 9.367 -4.593 -19.043 1.00 98.88 91 VAL A O 1
ATOM 682 N N . LEU A 1 92 ? 8.393 -3.565 -17.303 1.00 98.88 92 LEU A N 1
ATOM 683 C CA . LEU A 1 92 ? 9.604 -3.354 -16.514 1.00 98.88 92 LEU A CA 1
ATOM 684 C C . LEU A 1 92 ? 9.489 -4.183 -15.237 1.00 98.88 92 LEU A C 1
ATOM 686 O O . LEU A 1 92 ? 8.656 -3.875 -14.381 1.00 98.88 92 LEU A O 1
ATOM 690 N N . LYS A 1 93 ? 10.287 -5.244 -15.103 1.00 98.69 93 LYS A N 1
ATOM 691 C CA . LYS A 1 93 ? 10.193 -6.155 -13.960 1.00 98.69 93 LYS A CA 1
ATOM 692 C C . LYS A 1 93 ? 11.534 -6.416 -13.287 1.00 98.69 93 LYS A C 1
ATOM 694 O O . LYS A 1 93 ? 12.463 -6.883 -13.936 1.00 98.69 93 LYS A O 1
ATOM 699 N N . LYS A 1 94 ? 11.602 -6.238 -11.966 1.00 98.44 94 LYS A N 1
ATOM 700 C CA . LYS A 1 94 ? 12.795 -6.575 -11.167 1.00 98.44 94 LYS A CA 1
ATOM 701 C C . LYS A 1 94 ? 14.066 -5.861 -11.648 1.00 98.44 94 LYS A C 1
ATOM 703 O O . LYS A 1 94 ? 15.139 -6.448 -11.680 1.00 98.44 94 LYS A O 1
ATOM 708 N N . ASN A 1 95 ? 13.943 -4.606 -12.065 1.00 98.81 95 ASN A N 1
ATOM 709 C CA . ASN A 1 95 ? 15.093 -3.796 -12.454 1.00 98.81 95 ASN A CA 1
ATOM 710 C C . ASN A 1 95 ? 15.569 -2.923 -11.295 1.00 98.81 95 ASN A C 1
ATOM 712 O O . ASN A 1 95 ? 14.760 -2.496 -10.473 1.00 98.81 95 ASN A O 1
ATOM 716 N N . GLU A 1 96 ? 16.858 -2.608 -11.280 1.00 98.81 96 GLU A N 1
ATOM 717 C CA . GLU A 1 96 ? 17.460 -1.639 -10.367 1.00 98.81 96 GLU A CA 1
ATOM 718 C C . GLU A 1 96 ? 17.835 -0.376 -11.142 1.00 98.81 96 GLU A C 1
ATOM 720 O O . GLU A 1 96 ? 18.701 -0.401 -12.018 1.00 98.81 96 GLU A O 1
ATOM 725 N N . ILE A 1 97 ? 17.173 0.738 -10.839 1.00 98.81 97 ILE A N 1
ATOM 726 C CA . ILE A 1 97 ? 17.339 2.009 -11.545 1.00 98.81 97 ILE A CA 1
ATOM 727 C C . ILE A 1 97 ? 17.894 3.048 -10.577 1.00 98.81 97 ILE A C 1
ATOM 729 O O . ILE A 1 97 ? 17.165 3.607 -9.749 1.00 98.81 97 ILE A O 1
ATOM 733 N N . LEU A 1 98 ? 19.207 3.261 -10.663 1.00 98.44 98 LEU A N 1
ATOM 734 C CA . LEU A 1 98 ? 19.994 3.849 -9.581 1.00 98.44 98 LEU A CA 1
ATOM 735 C C . LEU A 1 98 ? 20.770 5.086 -10.036 1.00 98.44 98 LEU A C 1
ATOM 737 O O . LEU A 1 98 ? 21.472 5.047 -11.044 1.00 98.44 98 LEU A O 1
ATOM 741 N N . SER A 1 99 ? 20.748 6.156 -9.244 1.00 97.88 99 SER A N 1
ATOM 742 C CA . SER A 1 99 ? 21.712 7.264 -9.382 1.00 97.88 99 SER A CA 1
ATOM 743 C C . SER A 1 99 ? 21.760 7.915 -10.774 1.00 97.88 99 SER A C 1
ATOM 745 O O . SER A 1 99 ? 22.827 8.318 -11.239 1.00 97.88 99 SER A O 1
ATOM 747 N N . ASN A 1 100 ? 20.623 8.001 -11.470 1.00 98.12 100 ASN A N 1
ATOM 748 C CA . ASN A 1 100 ? 20.545 8.684 -12.760 1.00 98.12 100 ASN A CA 1
ATOM 749 C C . ASN A 1 100 ? 20.279 10.188 -12.571 1.00 98.12 100 ASN A C 1
ATOM 751 O O . ASN A 1 100 ? 19.670 10.616 -11.588 1.00 98.12 100 ASN A O 1
ATOM 755 N N . GLY A 1 101 ? 20.756 11.013 -13.503 1.00 97.75 101 GLY A N 1
ATOM 756 C CA . GLY A 1 101 ? 20.756 12.472 -13.374 1.00 97.75 101 GLY A CA 1
ATOM 757 C C . GLY A 1 101 ? 19.385 13.136 -13.524 1.00 97.75 101 GLY A C 1
ATOM 758 O O . GLY A 1 101 ? 19.239 14.305 -13.155 1.00 97.75 101 GLY A O 1
ATOM 759 N N . TRP A 1 102 ? 18.390 12.420 -14.054 1.00 97.69 102 TRP A N 1
ATOM 760 C CA . TRP A 1 102 ? 16.993 12.862 -14.151 1.00 97.69 102 TRP A CA 1
ATOM 761 C C . TRP A 1 102 ? 16.071 11.856 -13.444 1.00 97.69 102 TRP A C 1
ATOM 763 O O . TRP A 1 102 ? 16.398 11.389 -12.357 1.00 97.69 102 TRP A O 1
ATOM 773 N N . ASP A 1 103 ? 14.881 11.576 -13.986 1.00 98.44 103 ASP A N 1
ATOM 774 C CA . ASP A 1 103 ? 13.979 10.584 -13.400 1.00 98.44 103 ASP A CA 1
ATOM 775 C C . ASP A 1 103 ? 14.546 9.166 -13.576 1.00 98.44 103 ASP A C 1
ATOM 777 O O . ASP A 1 103 ? 15.178 8.882 -14.596 1.00 98.44 103 ASP A O 1
ATOM 781 N N . GLY A 1 104 ? 14.288 8.261 -12.634 1.00 98.69 104 GLY A N 1
ATOM 782 C CA . GLY A 1 104 ? 14.680 6.860 -12.778 1.00 98.69 104 GLY A CA 1
ATOM 783 C C . GLY A 1 104 ? 14.004 6.230 -13.995 1.00 98.69 104 GLY A C 1
ATOM 784 O O . GLY A 1 104 ? 14.664 5.851 -14.966 1.00 98.69 104 GLY A O 1
ATOM 785 N N . ILE A 1 105 ? 12.673 6.174 -13.965 1.00 98.88 105 ILE A N 1
ATOM 786 C CA . ILE A 1 105 ? 11.841 5.667 -15.057 1.00 98.88 105 ILE A CA 1
ATOM 787 C C . ILE A 1 105 ? 10.850 6.751 -15.475 1.00 98.88 105 ILE A C 1
ATOM 789 O O . ILE A 1 105 ? 10.028 7.201 -14.675 1.00 98.88 105 ILE A O 1
ATOM 793 N N . GLN A 1 106 ? 10.860 7.126 -16.751 1.00 98.75 106 GLN A N 1
ATOM 794 C CA . GLN A 1 106 ? 9.851 8.013 -17.315 1.00 98.75 106 GLN A CA 1
ATOM 795 C C . GLN A 1 106 ? 9.027 7.313 -18.397 1.00 98.75 106 GLN A C 1
ATOM 797 O O . GLN A 1 106 ? 9.563 6.786 -19.366 1.00 98.75 106 GLN A O 1
ATOM 802 N N . PHE A 1 107 ? 7.706 7.396 -18.260 1.00 98.75 107 PHE A N 1
ATOM 803 C CA . PHE A 1 107 ? 6.724 7.095 -19.291 1.00 98.75 107 PHE A CA 1
ATOM 804 C C . PHE A 1 107 ? 6.174 8.404 -19.866 1.00 98.75 107 PHE A C 1
ATOM 806 O O . PHE A 1 107 ? 5.645 9.249 -19.140 1.00 98.75 107 PHE A O 1
ATOM 813 N N . ASN A 1 108 ? 6.278 8.583 -21.177 1.00 98.31 108 ASN A N 1
ATOM 814 C CA . ASN A 1 108 ? 5.767 9.742 -21.895 1.00 98.31 108 ASN A CA 1
ATOM 815 C C . ASN A 1 108 ? 4.844 9.278 -23.017 1.00 98.31 108 ASN A C 1
ATOM 817 O O . ASN A 1 108 ? 5.267 8.510 -23.872 1.00 98.31 108 ASN A O 1
ATOM 821 N N . ASN A 1 109 ? 3.578 9.705 -22.997 1.00 97.81 109 ASN A N 1
ATOM 822 C CA . ASN A 1 109 ? 2.552 9.276 -23.956 1.00 97.81 109 ASN A CA 1
ATOM 823 C C . ASN A 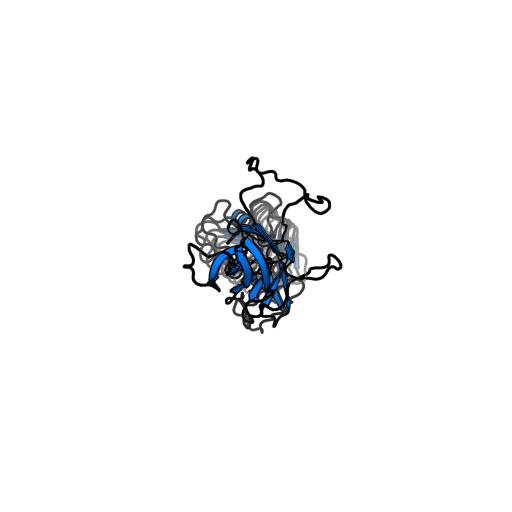1 109 ? 2.465 7.735 -24.105 1.00 97.81 109 ASN A C 1
ATOM 825 O O . ASN A 1 109 ? 2.141 7.201 -25.165 1.00 97.81 109 ASN A O 1
ATOM 829 N N . ALA A 1 110 ? 2.786 7.004 -23.034 1.00 97.75 110 ALA A N 1
ATOM 830 C CA . ALA A 1 110 ? 2.829 5.548 -23.025 1.00 97.75 110 ALA A CA 1
ATOM 831 C C . ALA A 1 110 ? 1.469 4.954 -22.638 1.00 97.75 110 ALA A C 1
ATOM 833 O O . ALA A 1 110 ? 0.663 5.593 -21.951 1.00 97.75 110 ALA A O 1
ATOM 834 N N . ARG A 1 111 ? 1.200 3.717 -23.068 1.00 97.81 111 ARG A N 1
ATOM 835 C CA . ARG A 1 111 ? -0.083 3.049 -22.818 1.00 97.81 111 ARG A CA 1
ATOM 836 C C . ARG A 1 111 ? 0.093 1.598 -22.421 1.00 97.81 111 ARG A C 1
ATOM 838 O O . ARG A 1 111 ? 0.928 0.916 -23.002 1.00 97.81 111 ARG A O 1
ATOM 845 N N . SER A 1 112 ? -0.730 1.119 -21.491 1.00 98.19 112 SER A N 1
ATOM 846 C CA . SER A 1 112 ? -0.759 -0.287 -21.062 1.00 98.19 112 SER A CA 1
ATOM 847 C C . SER A 1 112 ? 0.591 -0.811 -20.549 1.00 98.19 112 SER A C 1
ATOM 849 O O . SER A 1 112 ? 0.883 -1.996 -20.675 1.00 98.19 112 SER A O 1
ATOM 851 N N . CYS A 1 113 ? 1.441 0.066 -20.008 1.00 98.75 113 CYS A N 1
ATOM 852 C CA . CYS A 1 113 ? 2.746 -0.318 -19.473 1.00 98.75 113 CYS A CA 1
ATOM 853 C C . CYS A 1 113 ? 2.634 -0.774 -18.016 1.00 98.75 113 CYS A C 1
ATOM 855 O O . CYS A 1 113 ? 1.797 -0.277 -17.264 1.00 98.75 113 CYS A O 1
ATOM 857 N N . THR A 1 114 ? 3.503 -1.690 -17.606 1.00 98.81 114 THR A N 1
ATOM 858 C CA . THR A 1 114 ? 3.551 -2.213 -16.237 1.00 98.81 114 THR A CA 1
ATOM 859 C C . THR A 1 114 ? 4.970 -2.125 -15.697 1.00 98.81 114 THR A C 1
ATOM 861 O O . THR A 1 114 ? 5.912 -2.556 -16.358 1.00 98.81 114 THR A O 1
ATOM 864 N N . ALA A 1 115 ? 5.117 -1.591 -14.489 1.00 98.81 115 ALA A N 1
ATOM 865 C CA . ALA A 1 115 ? 6.352 -1.602 -13.721 1.00 98.81 115 ALA A CA 1
ATOM 866 C C . ALA A 1 115 ? 6.120 -2.360 -12.411 1.00 98.81 115 ALA A C 1
ATOM 868 O O . ALA A 1 115 ? 5.326 -1.918 -11.577 1.00 98.81 115 ALA A O 1
ATOM 869 N N . GLN A 1 116 ? 6.792 -3.501 -12.247 1.00 98.44 116 GLN A N 1
ATOM 870 C CA . GLN A 1 116 ? 6.655 -4.365 -11.078 1.00 98.44 116 GLN A CA 1
ATOM 871 C C . GLN A 1 116 ? 7.984 -4.793 -10.458 1.00 98.44 116 GLN A C 1
ATOM 873 O O . GLN A 1 116 ? 8.926 -5.127 -11.175 1.00 98.44 116 GLN A O 1
ATOM 878 N N . PHE A 1 117 ? 8.046 -4.870 -9.127 1.00 98.19 117 PHE A N 1
ATOM 879 C CA . PHE A 1 117 ? 9.207 -5.407 -8.398 1.00 98.19 117 PHE A CA 1
ATOM 880 C C . PHE A 1 117 ? 10.517 -4.651 -8.660 1.00 98.19 117 PHE A C 1
ATOM 882 O O . PHE A 1 117 ? 11.594 -5.197 -8.445 1.00 98.19 117 PHE A O 1
ATOM 889 N N . ASN A 1 118 ? 10.451 -3.423 -9.180 1.00 98.81 118 ASN A N 1
ATOM 890 C CA . ASN A 1 118 ? 11.637 -2.626 -9.468 1.00 98.81 118 ASN A CA 1
ATOM 891 C C . ASN A 1 118 ? 12.105 -1.892 -8.211 1.00 98.81 118 ASN A C 1
ATOM 893 O O . ASN A 1 118 ? 11.294 -1.468 -7.385 1.00 98.81 118 ASN A O 1
ATOM 897 N N . LEU A 1 119 ? 13.414 -1.693 -8.133 1.00 98.75 119 LEU A N 1
ATOM 898 C CA . LEU A 1 119 ? 14.081 -0.825 -7.180 1.00 98.75 119 LEU A CA 1
ATOM 899 C C . LEU A 1 119 ? 14.444 0.483 -7.883 1.00 98.75 119 LEU A C 1
ATOM 901 O O . LEU A 1 119 ? 15.215 0.466 -8.842 1.00 98.75 119 LEU A O 1
ATOM 905 N N . VAL A 1 120 ? 13.906 1.616 -7.434 1.00 98.81 120 VAL A N 1
ATOM 906 C CA . VAL A 1 120 ? 14.124 2.912 -8.096 1.00 98.81 120 VAL A CA 1
ATOM 907 C C . VAL A 1 120 ? 14.537 3.965 -7.082 1.00 98.81 120 VAL A C 1
ATOM 909 O O . VAL A 1 120 ? 13.700 4.477 -6.336 1.00 98.81 120 VAL A O 1
ATOM 912 N N . ARG A 1 121 ? 15.831 4.304 -7.068 1.00 97.88 121 ARG A N 1
ATOM 913 C CA . ARG A 1 121 ? 16.399 5.142 -6.008 1.00 97.88 121 ARG A CA 1
ATOM 914 C C . ARG A 1 121 ? 17.591 5.986 -6.401 1.00 97.88 121 ARG A C 1
ATOM 916 O O . ARG A 1 121 ? 18.273 5.711 -7.386 1.00 97.88 121 ARG A O 1
ATOM 923 N N . PHE A 1 122 ? 17.854 7.008 -5.593 1.00 97.19 122 PHE A N 1
ATOM 924 C CA . PHE A 1 122 ? 18.974 7.942 -5.761 1.00 97.19 122 PHE A CA 1
ATOM 925 C C . PHE A 1 122 ? 18.964 8.718 -7.082 1.00 97.19 122 PHE A C 1
ATOM 927 O O . PHE A 1 122 ? 19.968 9.325 -7.446 1.00 97.19 122 PHE A O 1
ATOM 934 N N . ASN A 1 123 ? 17.842 8.738 -7.807 1.00 97.81 123 ASN A N 1
ATOM 935 C CA . ASN A 1 123 ? 17.739 9.507 -9.040 1.00 97.81 123 ASN A CA 1
ATOM 936 C C . ASN A 1 123 ? 17.534 10.994 -8.711 1.00 97.81 123 ASN A C 1
ATOM 938 O O . ASN A 1 123 ? 16.838 11.356 -7.760 1.00 97.81 123 ASN A O 1
ATOM 942 N N . ASN A 1 124 ? 18.138 11.876 -9.501 1.00 97.31 124 ASN A N 1
ATOM 943 C CA . ASN A 1 124 ? 18.224 13.310 -9.206 1.00 97.31 124 ASN A CA 1
ATOM 944 C C . ASN A 1 124 ? 16.953 14.104 -9.601 1.00 97.31 124 ASN A C 1
ATOM 946 O O . ASN A 1 124 ? 16.916 15.331 -9.526 1.00 97.31 124 ASN A O 1
ATOM 950 N N . SER A 1 125 ? 15.883 13.407 -9.992 1.00 96.44 125 SER A N 1
ATOM 951 C CA . SER A 1 125 ? 14.528 13.953 -10.131 1.00 96.44 125 SER A CA 1
ATOM 952 C C . SER A 1 125 ? 13.514 12.993 -9.493 1.00 96.44 125 SER A C 1
ATOM 954 O O . SER A 1 125 ? 13.584 12.785 -8.283 1.00 96.44 125 SER A O 1
ATOM 956 N N . ALA A 1 126 ? 12.554 12.435 -10.238 1.00 97.00 126 ALA A N 1
ATOM 957 C CA . ALA A 1 126 ? 11.560 11.524 -9.693 1.00 97.00 126 ALA A CA 1
ATOM 958 C C . ALA A 1 126 ? 11.982 10.057 -9.809 1.00 97.00 126 ALA A C 1
ATOM 960 O O . ALA A 1 126 ? 12.737 9.699 -10.708 1.00 97.00 126 ALA A O 1
ATOM 961 N N . GLY A 1 127 ? 11.451 9.186 -8.952 1.00 98.38 127 GLY A N 1
ATOM 962 C CA . GLY A 1 127 ? 11.583 7.743 -9.168 1.00 98.38 127 GLY A CA 1
ATOM 963 C C . GLY A 1 127 ? 10.861 7.338 -10.455 1.00 98.38 127 GLY A C 1
ATOM 964 O O . GLY A 1 127 ? 11.482 6.920 -11.433 1.00 98.38 127 GLY A O 1
ATOM 965 N N . PHE A 1 128 ? 9.549 7.573 -10.481 1.00 98.69 128 PHE A N 1
ATOM 966 C CA . PHE A 1 128 ? 8.705 7.406 -11.662 1.00 98.69 128 PHE A CA 1
ATOM 967 C C . PHE A 1 128 ? 8.115 8.736 -12.128 1.00 98.69 128 PHE A C 1
ATOM 969 O O . PHE A 1 128 ? 7.589 9.504 -11.323 1.00 98.69 128 PHE A O 1
ATOM 976 N N . ARG A 1 129 ? 8.100 8.976 -13.442 1.00 98.50 129 ARG A N 1
ATOM 977 C CA . ARG A 1 129 ? 7.357 10.085 -14.059 1.00 98.50 129 ARG A CA 1
ATOM 978 C C . ARG A 1 129 ? 6.438 9.586 -15.163 1.00 98.50 129 ARG A C 1
ATOM 980 O O . ARG A 1 129 ? 6.891 8.932 -16.093 1.00 98.50 129 ARG A O 1
ATOM 987 N N . LEU A 1 130 ? 5.155 9.926 -15.090 1.00 98.25 130 LEU A N 1
ATOM 988 C CA . LEU A 1 130 ? 4.145 9.588 -16.092 1.00 98.25 130 LEU A CA 1
ATOM 989 C C . LEU A 1 130 ? 3.586 10.873 -16.700 1.00 98.25 130 LEU A C 1
ATOM 991 O O . LEU A 1 130 ? 2.940 11.648 -16.004 1.00 98.25 130 LEU A O 1
ATOM 995 N N . ASN A 1 131 ? 3.777 11.086 -17.997 1.00 97.62 131 ASN A N 1
ATOM 996 C CA . ASN A 1 131 ? 3.231 12.237 -18.716 1.00 97.62 131 ASN A CA 1
ATOM 997 C C . ASN A 1 131 ? 2.240 11.762 -19.780 1.00 97.62 131 ASN A C 1
ATOM 999 O O . ASN A 1 131 ? 2.622 11.007 -20.672 1.00 97.62 131 ASN A O 1
ATOM 1003 N N . SER A 1 132 ? 0.978 12.206 -19.701 1.00 97.25 132 SER A N 1
ATOM 1004 C CA . SER A 1 132 ? -0.078 11.850 -20.670 1.00 97.25 132 SER A CA 1
ATOM 1005 C C . SER A 1 132 ? -0.195 10.338 -20.932 1.00 97.25 132 SER A C 1
ATOM 1007 O O . SER A 1 132 ? -0.341 9.896 -22.069 1.00 97.25 132 SER A O 1
ATOM 1009 N N . CYS A 1 133 ? -0.075 9.528 -19.878 1.00 97.44 133 CYS A N 1
ATOM 1010 C CA . CYS A 1 133 ? -0.058 8.068 -19.982 1.00 97.44 133 CYS A CA 1
ATOM 1011 C C . CYS A 1 133 ? -1.455 7.457 -19.823 1.00 97.44 133 CYS A C 1
ATOM 1013 O O . CYS A 1 133 ? -2.309 8.020 -19.145 1.00 97.44 133 CYS A O 1
ATOM 1015 N N . THR A 1 134 ? -1.713 6.285 -20.406 1.00 97.94 134 THR A N 1
ATOM 1016 C CA . THR A 1 134 ? -2.998 5.578 -20.233 1.00 97.94 134 THR A CA 1
ATOM 1017 C C . THR A 1 134 ? -2.803 4.150 -19.735 1.00 97.94 134 THR A C 1
ATOM 1019 O O . THR A 1 134 ? -1.987 3.425 -20.290 1.00 97.94 134 THR A O 1
ATOM 1022 N N . ASN A 1 135 ? -3.577 3.705 -18.743 1.00 97.44 135 ASN A N 1
ATOM 1023 C CA . ASN A 1 135 ? -3.559 2.318 -18.251 1.00 97.44 135 ASN A CA 1
ATOM 1024 C C . ASN A 1 135 ? -2.161 1.844 -17.807 1.00 97.44 135 ASN A C 1
ATOM 1026 O O . ASN A 1 135 ? -1.735 0.751 -18.170 1.00 97.44 135 ASN A O 1
ATOM 1030 N N . VAL A 1 136 ? -1.418 2.685 -17.080 1.00 98.44 136 VAL A N 1
ATOM 1031 C CA . VAL A 1 136 ? -0.098 2.316 -16.541 1.00 98.44 136 VAL A CA 1
ATOM 1032 C C . VAL A 1 136 ? -0.243 1.769 -15.125 1.00 98.44 136 VAL A C 1
ATOM 1034 O O . VAL A 1 136 ? -0.911 2.382 -14.291 1.00 98.44 136 VAL A O 1
ATOM 1037 N N . ILE A 1 137 ? 0.401 0.635 -14.856 1.00 98.56 137 ILE A N 1
ATOM 1038 C CA . ILE A 1 137 ? 0.423 -0.023 -13.547 1.00 98.56 137 ILE A CA 1
ATOM 1039 C C . ILE A 1 137 ? 1.818 0.133 -12.939 1.00 98.56 137 ILE A C 1
ATOM 1041 O O . ILE A 1 137 ? 2.810 -0.265 -13.549 1.00 98.56 137 ILE A O 1
ATOM 1045 N N . ILE A 1 138 ? 1.890 0.697 -11.736 1.00 98.69 138 ILE A N 1
ATOM 1046 C CA . ILE A 1 138 ? 3.091 0.743 -10.896 1.00 98.69 138 ILE A CA 1
ATOM 1047 C C . ILE A 1 138 ? 2.767 -0.068 -9.648 1.00 98.69 138 ILE A C 1
ATOM 1049 O O . ILE A 1 138 ? 2.040 0.404 -8.770 1.00 98.69 138 ILE A O 1
ATOM 1053 N N . GLU A 1 139 ? 3.249 -1.304 -9.587 1.00 97.75 139 GLU A N 1
ATOM 1054 C CA . GLU A 1 139 ? 2.852 -2.242 -8.541 1.00 97.75 139 GLU A CA 1
ATOM 1055 C C . GLU A 1 139 ? 4.031 -2.954 -7.884 1.00 97.75 139 GLU A C 1
ATOM 1057 O O . GLU A 1 139 ? 4.934 -3.399 -8.575 1.00 97.75 139 GLU A O 1
ATOM 1062 N N . ALA A 1 140 ? 4.022 -3.119 -6.559 1.00 97.06 140 ALA A N 1
ATOM 1063 C CA . ALA A 1 140 ? 5.048 -3.904 -5.865 1.00 97.06 140 ALA A CA 1
ATOM 1064 C C . ALA A 1 140 ? 6.490 -3.428 -6.114 1.00 97.06 140 ALA A C 1
ATOM 1066 O O . ALA A 1 140 ? 7.396 -4.245 -6.184 1.00 97.06 140 ALA A O 1
ATOM 1067 N N . ASN A 1 141 ? 6.721 -2.121 -6.263 1.00 98.69 141 ASN A N 1
ATOM 1068 C CA . ASN A 1 141 ? 8.058 -1.534 -6.401 1.00 98.69 141 ASN A CA 1
ATOM 1069 C C . ASN A 1 141 ? 8.556 -0.958 -5.069 1.00 98.69 141 ASN A C 1
ATOM 1071 O O . ASN A 1 141 ? 7.761 -0.605 -4.196 1.00 98.69 141 ASN A O 1
ATOM 1075 N N . GLU A 1 142 ? 9.870 -0.810 -4.944 1.00 98.38 142 GLU A N 1
ATOM 1076 C CA . GLU A 1 142 ? 10.526 -0.077 -3.861 1.00 98.38 142 GLU A CA 1
ATOM 1077 C C . GLU A 1 142 ? 11.090 1.236 -4.417 1.00 98.38 142 GLU A C 1
ATOM 1079 O O . GLU A 1 142 ? 11.872 1.239 -5.374 1.00 98.38 142 GLU A O 1
ATOM 1084 N N . ILE A 1 143 ? 10.606 2.357 -3.873 1.00 98.56 143 ILE A N 1
ATOM 1085 C CA . ILE A 1 143 ? 10.817 3.699 -4.422 1.00 98.56 143 ILE A CA 1
ATOM 1086 C C . ILE A 1 143 ? 11.169 4.653 -3.282 1.00 98.56 143 ILE A C 1
ATOM 1088 O O . ILE A 1 143 ? 10.322 4.997 -2.452 1.00 98.56 143 ILE A O 1
ATOM 1092 N N . ASP A 1 144 ? 12.428 5.066 -3.239 1.00 96.44 144 ASP A N 1
ATOM 1093 C CA . ASP A 1 144 ? 12.982 5.897 -2.175 1.00 96.44 144 ASP A CA 1
ATOM 1094 C C . ASP A 1 144 ? 14.165 6.738 -2.657 1.00 96.44 144 ASP A C 1
ATOM 1096 O O . ASP A 1 144 ? 14.732 6.508 -3.724 1.00 96.44 144 ASP A O 1
ATOM 1100 N N . SER A 1 145 ? 14.547 7.750 -1.878 1.00 95.69 145 SER A N 1
ATOM 1101 C CA . SER A 1 145 ? 15.774 8.522 -2.112 1.00 95.69 145 SER A CA 1
ATOM 1102 C C . SER A 1 145 ? 15.923 9.153 -3.484 1.00 95.69 145 SER A C 1
ATOM 1104 O O . SER A 1 145 ? 17.028 9.480 -3.905 1.00 95.69 145 SER A O 1
ATOM 1106 N N . ASN A 1 146 ? 14.808 9.402 -4.164 1.00 95.88 146 ASN A N 1
ATOM 1107 C CA . ASN A 1 146 ? 14.768 10.247 -5.348 1.00 95.88 146 ASN A CA 1
ATOM 1108 C C . ASN A 1 146 ? 14.628 11.720 -4.926 1.00 95.88 146 ASN A C 1
ATOM 1110 O O . ASN A 1 146 ? 13.864 12.039 -4.013 1.00 95.88 146 ASN A O 1
ATOM 1114 N N . ALA A 1 147 ? 15.377 12.615 -5.576 1.00 94.25 147 ALA A N 1
ATOM 1115 C CA . ALA A 1 147 ? 15.607 13.981 -5.095 1.00 94.25 147 ALA A CA 1
ATOM 1116 C C . ALA A 1 147 ? 14.383 14.911 -5.163 1.00 94.25 147 ALA A C 1
ATOM 1118 O O . ALA A 1 147 ? 14.351 15.913 -4.448 1.00 94.25 147 ALA A O 1
ATOM 1119 N N . ASN A 1 148 ? 13.412 14.622 -6.037 1.00 91.94 148 ASN A N 1
ATOM 1120 C CA . ASN A 1 148 ? 12.196 15.422 -6.187 1.00 91.94 148 ASN A CA 1
ATOM 1121 C C . ASN A 1 148 ? 10.981 14.715 -5.589 1.00 91.94 148 ASN A C 1
ATOM 1123 O O . ASN A 1 148 ? 10.713 14.967 -4.430 1.00 91.94 148 ASN A O 1
ATOM 1127 N N . TYR A 1 149 ? 10.300 13.827 -6.327 1.00 94.50 149 TYR A N 1
ATOM 1128 C CA . TYR A 1 149 ? 9.156 13.020 -5.863 1.00 94.50 149 TYR A CA 1
ATOM 1129 C C . TYR A 1 149 ? 9.408 11.532 -6.108 1.00 94.50 149 TYR A C 1
ATOM 1131 O O . TYR A 1 149 ? 10.044 11.171 -7.094 1.00 94.50 149 TYR A O 1
ATOM 1139 N N . GLN A 1 150 ? 8.851 10.637 -5.297 1.00 96.88 150 GLN A N 1
ATOM 1140 C CA . GLN A 1 150 ? 8.957 9.204 -5.582 1.00 96.88 150 GLN A CA 1
ATOM 1141 C C . GLN A 1 150 ? 8.168 8.851 -6.849 1.00 96.88 150 GLN A C 1
ATOM 1143 O O . GLN A 1 150 ? 8.681 8.158 -7.731 1.00 96.88 150 GLN A O 1
ATOM 1148 N N . ILE A 1 151 ? 6.959 9.403 -7.002 1.00 97.06 151 ILE A N 1
ATOM 1149 C CA . ILE A 1 151 ? 6.155 9.255 -8.219 1.00 97.06 151 ILE A CA 1
ATOM 1150 C C . ILE A 1 151 ? 5.529 10.593 -8.624 1.00 97.06 151 ILE A C 1
ATOM 1152 O O . ILE A 1 151 ? 4.909 11.290 -7.826 1.00 97.06 151 ILE A O 1
ATOM 1156 N N . VAL A 1 152 ? 5.629 10.925 -9.907 1.00 96.31 152 VAL A N 1
ATOM 1157 C CA . VAL A 1 152 ? 4.954 12.064 -10.532 1.00 96.31 152 VAL A CA 1
ATOM 1158 C C . VAL A 1 152 ? 3.998 11.543 -11.594 1.00 96.31 152 VAL A C 1
ATOM 1160 O O . VAL A 1 152 ? 4.422 10.891 -12.547 1.00 96.31 152 VAL A O 1
ATOM 1163 N N . VAL A 1 153 ? 2.716 11.882 -11.487 1.00 95.94 153 VAL A N 1
ATOM 1164 C CA . VAL A 1 153 ? 1.715 11.587 -12.522 1.00 95.94 153 VAL A CA 1
ATOM 1165 C C . VAL A 1 153 ? 1.197 12.897 -13.084 1.00 95.94 153 VAL A C 1
ATOM 1167 O O . VAL A 1 153 ? 0.340 13.528 -12.481 1.00 95.94 153 VAL A O 1
ATOM 1170 N N . GLY A 1 154 ? 1.718 13.317 -14.231 1.00 93.81 154 GLY A N 1
ATOM 1171 C CA . GLY A 1 154 ? 1.367 14.557 -14.910 1.00 93.81 154 GLY A CA 1
ATOM 1172 C C . GLY A 1 154 ? -0.035 14.567 -15.523 1.00 93.81 154 GLY A C 1
ATOM 1173 O O . GLY A 1 154 ? -0.674 13.528 -15.725 1.00 93.81 154 GLY A O 1
ATOM 1174 N N . ALA A 1 155 ? -0.490 15.778 -15.856 1.00 90.44 155 ALA A N 1
ATOM 1175 C CA . ALA A 1 155 ? -1.785 16.022 -16.481 1.00 90.44 155 ALA A CA 1
ATOM 1176 C C . ALA A 1 155 ? -1.970 15.226 -17.788 1.00 90.44 155 ALA A C 1
ATOM 1178 O O . ALA A 1 155 ? -1.008 14.894 -18.486 1.00 90.44 155 ALA A O 1
ATOM 1179 N N . GLY A 1 156 ? -3.228 14.911 -18.107 1.00 92.25 156 GLY A N 1
ATOM 1180 C CA . GLY A 1 156 ? -3.597 14.108 -19.277 1.00 92.25 156 GLY A CA 1
ATOM 1181 C C . GLY A 1 156 ? -3.420 12.598 -19.095 1.00 92.25 156 GLY A C 1
ATOM 1182 O O . GLY A 1 156 ? -3.798 11.842 -19.987 1.00 92.25 156 GLY A O 1
ATOM 1183 N N . SER A 1 157 ? -2.873 12.145 -17.961 1.00 95.50 157 SER A N 1
ATOM 1184 C CA . SER A 1 157 ? -2.794 10.717 -17.649 1.00 95.50 157 SER A CA 1
ATOM 1185 C C . SER A 1 157 ? -4.148 10.167 -17.182 1.00 95.50 157 SER A C 1
ATOM 1187 O O . SER A 1 157 ? -4.891 10.858 -16.488 1.00 95.50 157 SER A O 1
ATOM 1189 N N . ASN A 1 158 ? -4.474 8.925 -17.547 1.00 95.19 158 ASN A N 1
ATOM 1190 C CA . ASN A 1 158 ? -5.740 8.262 -17.218 1.00 95.19 158 ASN A CA 1
ATOM 1191 C C . ASN A 1 158 ? -5.538 6.761 -16.951 1.00 95.19 158 ASN A C 1
ATOM 1193 O O . ASN A 1 158 ? -4.668 6.131 -17.545 1.00 95.19 158 ASN A O 1
ATOM 1197 N N . GLY A 1 159 ? -6.346 6.161 -16.077 1.00 93.50 159 GLY A N 1
ATOM 1198 C CA . GLY A 1 159 ? -6.249 4.727 -15.769 1.00 93.50 159 GLY A CA 1
ATOM 1199 C C . GLY A 1 159 ? -4.921 4.321 -15.117 1.00 93.50 159 GLY A C 1
ATOM 1200 O O . GLY A 1 159 ? -4.488 3.183 -15.263 1.00 93.50 159 GLY A O 1
ATOM 1201 N N . VAL A 1 160 ? -4.241 5.248 -14.439 1.00 95.81 160 VAL A N 1
ATOM 1202 C CA . VAL A 1 160 ? -3.006 4.951 -13.704 1.00 95.81 160 VAL A CA 1
ATOM 1203 C C . VAL A 1 160 ? -3.360 4.272 -12.382 1.00 95.81 160 VAL A C 1
ATOM 1205 O O . VAL A 1 160 ? -4.176 4.793 -11.620 1.00 95.81 160 VAL A O 1
ATOM 1208 N N . THR A 1 161 ? -2.739 3.124 -12.115 1.00 95.31 161 THR A N 1
ATOM 1209 C CA . THR A 1 161 ? -2.873 2.388 -10.850 1.00 95.31 161 THR A CA 1
ATOM 1210 C C . THR A 1 161 ? -1.517 2.310 -10.168 1.00 95.31 161 THR A C 1
ATOM 1212 O O . THR A 1 161 ? -0.561 1.802 -10.751 1.00 95.31 161 THR A O 1
ATOM 1215 N N . ILE A 1 162 ? -1.439 2.811 -8.939 1.00 97.88 162 ILE A N 1
ATOM 1216 C CA . ILE A 1 162 ? -0.248 2.746 -8.095 1.00 97.88 162 ILE A CA 1
ATOM 1217 C C . ILE A 1 162 ? -0.619 1.923 -6.871 1.00 97.88 162 ILE A C 1
ATOM 1219 O O . ILE A 1 162 ? -1.370 2.395 -6.017 1.00 97.88 162 ILE A O 1
ATOM 1223 N N . SER A 1 163 ? -0.132 0.692 -6.768 1.00 96.81 163 SER A N 1
ATOM 1224 C CA . SER A 1 163 ? -0.540 -0.176 -5.666 1.00 96.81 163 SER A CA 1
ATOM 1225 C C . SER A 1 163 ? 0.548 -1.062 -5.114 1.00 96.81 163 SER A C 1
ATOM 1227 O O . SER A 1 163 ? 1.433 -1.487 -5.836 1.00 96.81 163 SER A O 1
ATOM 1229 N N . LYS A 1 164 ? 0.474 -1.396 -3.825 1.00 96.31 164 LYS A N 1
ATOM 1230 C CA . LYS A 1 164 ? 1.405 -2.356 -3.212 1.00 96.31 164 LYS A CA 1
ATOM 1231 C C . LYS A 1 164 ? 2.875 -1.937 -3.324 1.00 96.31 164 LYS A C 1
ATOM 1233 O O . LYS A 1 164 ? 3.745 -2.780 -3.243 1.00 96.31 164 LYS A O 1
ATOM 1238 N N . ASN A 1 165 ? 3.189 -0.657 -3.492 1.00 98.31 165 ASN A N 1
ATOM 1239 C CA . ASN A 1 165 ? 4.571 -0.179 -3.502 1.00 98.31 165 ASN A CA 1
ATOM 1240 C C . ASN A 1 165 ? 5.034 0.173 -2.083 1.00 98.31 165 ASN A C 1
ATOM 1242 O O . ASN A 1 165 ? 4.228 0.603 -1.254 1.00 98.31 165 ASN A O 1
ATOM 1246 N N . ASN A 1 166 ? 6.336 0.056 -1.841 1.00 97.81 166 ASN A N 1
ATOM 1247 C CA . ASN A 1 166 ? 7.012 0.680 -0.711 1.00 97.81 166 ASN A CA 1
ATOM 1248 C C . ASN A 1 166 ? 7.519 2.053 -1.152 1.00 97.81 166 ASN A C 1
ATOM 1250 O O . ASN A 1 166 ? 8.462 2.141 -1.937 1.00 97.81 166 ASN A O 1
ATOM 1254 N N . ILE A 1 167 ? 6.867 3.110 -0.675 1.00 97.38 167 ILE A N 1
ATOM 1255 C CA . ILE A 1 167 ? 7.165 4.497 -1.026 1.00 97.38 167 ILE A CA 1
ATOM 1256 C C . ILE A 1 167 ? 7.687 5.190 0.226 1.00 97.38 167 ILE A C 1
ATOM 1258 O O . ILE A 1 167 ? 6.940 5.395 1.184 1.00 97.38 167 ILE A O 1
ATOM 1262 N N . TYR A 1 168 ? 8.962 5.563 0.223 1.00 94.19 168 TYR A N 1
ATOM 1263 C CA . TYR A 1 168 ? 9.569 6.255 1.355 1.00 94.19 168 TYR A CA 1
ATOM 1264 C C . TYR A 1 168 ? 9.783 7.724 1.022 1.00 94.19 168 TYR A C 1
ATOM 1266 O O . TYR A 1 168 ? 10.299 8.075 -0.038 1.00 94.19 168 TYR A O 1
ATOM 1274 N N . GLN A 1 169 ? 9.369 8.588 1.945 1.00 84.94 169 GLN A N 1
ATOM 1275 C CA . GLN A 1 169 ? 9.691 10.006 1.869 1.00 84.94 169 GLN A CA 1
ATOM 1276 C C . GLN A 1 169 ? 11.147 10.238 2.259 1.00 84.94 169 GLN A C 1
ATOM 1278 O O . GLN A 1 169 ? 11.677 9.554 3.140 1.00 84.94 169 GLN A O 1
ATOM 1283 N N . GLU A 1 170 ? 11.745 11.276 1.690 1.00 80.94 170 GLU A N 1
ATOM 1284 C CA . GLU A 1 170 ? 13.012 11.774 2.208 1.00 80.94 170 GLU A CA 1
ATOM 1285 C C . GLU A 1 170 ? 12.799 12.543 3.522 1.00 80.94 170 GLU A C 1
ATOM 1287 O O . GLU A 1 170 ? 11.772 13.212 3.689 1.00 80.94 170 GLU A O 1
ATOM 1292 N N . PRO A 1 171 ? 13.744 12.484 4.480 1.00 78.69 171 PRO A N 1
ATOM 1293 C CA . PRO A 1 171 ? 13.605 13.176 5.756 1.00 78.69 171 PRO A CA 1
ATOM 1294 C C . PRO A 1 171 ? 13.263 14.666 5.588 1.00 78.69 171 PRO A C 1
ATOM 1296 O O . PRO A 1 171 ? 14.055 15.454 5.074 1.00 78.69 171 PRO A O 1
ATOM 1299 N N . GLY A 1 172 ? 12.074 15.059 6.055 1.00 80.19 172 GLY A N 1
ATOM 1300 C CA . GLY A 1 172 ? 11.593 16.444 6.004 1.00 80.19 172 GLY A CA 1
ATOM 1301 C C . GLY A 1 172 ? 10.994 16.885 4.663 1.00 80.19 172 GLY A C 1
ATOM 1302 O O . GLY A 1 172 ? 10.705 18.072 4.511 1.00 80.19 172 GLY A O 1
ATOM 1303 N N . GLN A 1 173 ? 10.789 15.973 3.711 1.00 85.06 173 GLN A N 1
ATOM 1304 C CA . GLN A 1 173 ? 10.182 16.264 2.412 1.00 85.06 173 GLN A CA 1
ATOM 1305 C C . GLN A 1 173 ? 8.805 15.611 2.276 1.00 85.06 173 GLN A C 1
ATOM 1307 O O . GLN A 1 173 ? 8.607 14.469 2.670 1.00 85.06 173 GLN A O 1
ATOM 1312 N N . LYS A 1 174 ? 7.848 16.316 1.662 1.00 87.88 174 LYS A N 1
ATOM 1313 C CA . LYS A 1 174 ? 6.498 15.795 1.382 1.00 87.88 174 LYS A CA 1
ATOM 1314 C C . LYS A 1 174 ? 6.407 15.199 -0.019 1.00 87.88 174 LYS A C 1
ATOM 1316 O O . LYS A 1 174 ? 5.569 15.578 -0.827 1.00 87.88 174 LYS A O 1
ATOM 1321 N N . ASN A 1 175 ? 7.327 14.293 -0.330 1.00 90.69 175 ASN A N 1
ATOM 1322 C CA . ASN A 1 175 ? 7.632 13.957 -1.710 1.00 90.69 175 ASN A CA 1
ATOM 1323 C C . ASN A 1 175 ? 7.222 12.548 -2.158 1.00 90.69 175 ASN A C 1
ATOM 1325 O O . ASN A 1 175 ? 7.889 11.940 -2.994 1.00 90.69 175 ASN A O 1
ATOM 1329 N N . GLY A 1 176 ? 6.114 12.025 -1.633 1.00 94.44 176 GLY A N 1
ATOM 1330 C CA . GLY A 1 176 ? 5.601 10.710 -2.019 1.00 94.44 176 GLY A CA 1
ATOM 1331 C C . GLY A 1 176 ? 5.070 10.701 -3.453 1.00 94.44 176 GLY A C 1
ATOM 1332 O O . GLY A 1 176 ? 5.708 10.170 -4.364 1.00 94.44 176 GLY A O 1
ATOM 1333 N N . ILE A 1 177 ? 3.897 11.295 -3.661 1.00 94.19 177 ILE A N 1
ATOM 1334 C CA . ILE A 1 177 ? 3.244 11.376 -4.968 1.00 94.19 177 ILE A CA 1
ATOM 1335 C C . ILE A 1 177 ? 2.829 12.809 -5.255 1.00 94.19 177 ILE A C 1
ATOM 1337 O O . ILE A 1 177 ? 2.164 13.449 -4.447 1.00 94.19 177 ILE A O 1
ATOM 1341 N N . TRP A 1 178 ? 3.137 13.266 -6.464 1.00 94.00 178 TRP A N 1
ATOM 1342 C CA . TRP A 1 178 ? 2.531 14.464 -7.025 1.00 94.00 178 TRP A CA 1
ATOM 1343 C C . TRP A 1 178 ? 1.631 14.115 -8.205 1.00 94.00 178 TRP A C 1
ATOM 1345 O O . TRP A 1 178 ? 2.061 13.432 -9.143 1.00 94.00 178 TRP A O 1
ATOM 1355 N N . SER A 1 179 ? 0.394 14.620 -8.207 1.00 92.75 179 SER A N 1
ATOM 1356 C CA . SER A 1 179 ? -0.465 14.520 -9.386 1.00 92.75 179 SER A CA 1
ATOM 1357 C C . SER A 1 179 ? -1.592 15.552 -9.456 1.00 92.75 179 SER A C 1
ATOM 1359 O O . SER A 1 179 ? -2.376 15.659 -8.520 1.00 92.75 179 SER A O 1
ATOM 1361 N N . PRO A 1 180 ? -1.779 16.246 -10.593 1.00 91.12 180 PRO A N 1
ATOM 1362 C CA . PRO A 1 180 ? -2.954 17.070 -10.836 1.00 91.12 180 PRO A CA 1
ATOM 1363 C C . PRO A 1 180 ? -4.182 16.278 -11.322 1.00 91.12 180 PRO A C 1
ATOM 1365 O O . PRO A 1 180 ? -5.196 16.909 -11.623 1.00 91.12 180 PRO A O 1
ATOM 1368 N N . ILE A 1 181 ? -4.120 14.944 -11.476 1.00 88.12 181 ILE A N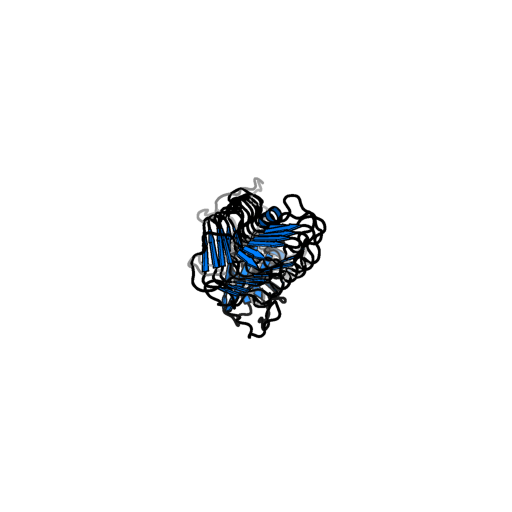 1
ATOM 1369 C CA . ILE A 1 181 ? -5.275 14.160 -11.948 1.00 88.12 181 ILE A CA 1
ATOM 1370 C C . ILE A 1 181 ? -6.181 13.752 -10.782 1.00 88.12 181 ILE A C 1
ATOM 1372 O O . ILE A 1 181 ? -5.707 13.379 -9.713 1.00 88.12 181 ILE A O 1
ATOM 1376 N N . ASN A 1 182 ? -7.493 13.778 -11.019 1.00 86.88 182 ASN A N 1
ATOM 1377 C CA . ASN A 1 182 ? -8.504 13.449 -10.020 1.00 86.88 182 ASN A CA 1
ATOM 1378 C C . ASN A 1 182 ? -9.628 12.589 -10.638 1.00 86.88 182 ASN A C 1
ATOM 1380 O O . ASN A 1 182 ? -10.296 13.080 -11.555 1.00 86.88 182 ASN A O 1
ATOM 1384 N N . PRO A 1 183 ? -9.885 11.362 -10.145 1.00 88.12 183 PRO A N 1
ATOM 1385 C CA . PRO A 1 183 ? -9.135 10.662 -9.099 1.00 88.12 183 PRO A CA 1
ATOM 1386 C C . PRO A 1 183 ? -7.874 9.951 -9.632 1.00 88.12 183 PRO A C 1
ATOM 1388 O O . PRO A 1 183 ? -7.872 9.446 -10.755 1.00 88.12 183 PRO A O 1
ATOM 1391 N N . LEU A 1 184 ? -6.828 9.846 -8.805 1.00 92.19 184 LEU A N 1
ATOM 1392 C CA . LEU A 1 184 ? -5.680 8.944 -9.011 1.00 92.19 184 LEU A CA 1
ATOM 1393 C C . LEU A 1 184 ? -5.756 7.790 -8.007 1.00 92.19 184 LEU A C 1
ATOM 1395 O O . LEU A 1 184 ? -5.863 8.039 -6.812 1.00 92.19 184 LEU A O 1
ATOM 1399 N N . SER A 1 185 ? -5.657 6.538 -8.459 1.00 91.94 185 SER A N 1
ATOM 1400 C CA . SER A 1 185 ? -5.636 5.377 -7.558 1.00 91.94 185 SER A CA 1
ATOM 1401 C C . SER A 1 185 ? -4.216 5.098 -7.056 1.00 91.94 185 SER A C 1
ATOM 1403 O O . SER A 1 185 ? -3.354 4.689 -7.835 1.00 91.94 185 SER A O 1
ATOM 1405 N N . ALA A 1 186 ? -3.982 5.310 -5.760 1.00 94.38 186 ALA A N 1
ATOM 1406 C CA . ALA A 1 186 ? -2.723 5.072 -5.055 1.00 94.38 186 ALA A CA 1
ATOM 1407 C C . ALA A 1 186 ? -2.924 4.186 -3.808 1.00 94.38 186 ALA A C 1
ATOM 1409 O O . ALA A 1 186 ? -2.452 4.495 -2.710 1.00 94.38 186 ALA A O 1
ATOM 1410 N N . ILE A 1 187 ? -3.649 3.081 -3.968 1.00 93.25 187 ILE A N 1
ATOM 1411 C CA . ILE A 1 187 ? -4.113 2.231 -2.867 1.00 93.25 187 ILE A CA 1
ATOM 1412 C C . ILE A 1 187 ? -3.119 1.128 -2.496 1.00 93.25 187 ILE A C 1
ATOM 1414 O O . ILE A 1 187 ? -2.346 0.642 -3.306 1.00 93.25 187 ILE A O 1
ATOM 1418 N N . ARG A 1 188 ? -3.189 0.656 -1.260 1.00 95.38 188 ARG A N 1
ATOM 1419 C CA . ARG A 1 188 ? -2.410 -0.446 -0.684 1.00 95.38 188 ARG A CA 1
ATOM 1420 C C . ARG A 1 188 ? -0.903 -0.242 -0.793 1.00 95.38 188 ARG A C 1
ATOM 1422 O O . ARG A 1 188 ? -0.171 -1.216 -0.813 1.00 95.38 188 ARG A O 1
ATOM 1429 N N . ASN A 1 189 ? -0.434 0.999 -0.858 1.00 96.75 189 ASN A N 1
ATOM 1430 C CA . ASN A 1 189 ? 0.988 1.310 -0.746 1.00 96.75 189 ASN A CA 1
ATOM 1431 C C . ASN A 1 189 ? 1.381 1.422 0.733 1.00 96.75 189 ASN A C 1
ATOM 1433 O O . ASN A 1 189 ? 0.553 1.799 1.571 1.00 96.75 189 ASN A O 1
ATOM 1437 N N . TYR A 1 190 ? 2.630 1.094 1.043 1.00 96.38 190 TYR A N 1
ATOM 1438 C CA . TYR A 1 190 ? 3.258 1.424 2.316 1.00 96.38 190 TYR A CA 1
ATOM 1439 C C . TYR A 1 190 ? 4.032 2.733 2.175 1.00 96.38 190 TYR A C 1
ATOM 1441 O O . TYR A 1 190 ? 4.747 2.925 1.197 1.00 96.38 190 TYR A O 1
ATOM 1449 N N . TRP A 1 191 ? 3.894 3.617 3.160 1.00 94.56 191 TRP A N 1
ATOM 1450 C CA . TRP A 1 191 ? 4.385 4.999 3.090 1.00 94.56 191 TRP A CA 1
ATOM 1451 C C . TRP A 1 191 ? 5.536 5.292 4.063 1.00 94.56 191 TRP A C 1
ATOM 1453 O O . TRP A 1 191 ? 5.830 6.448 4.364 1.00 94.56 191 TRP A O 1
ATOM 1463 N N . GLY A 1 192 ? 6.122 4.251 4.667 1.00 92.94 192 GLY A N 1
ATOM 1464 C CA . GLY A 1 192 ? 7.081 4.403 5.768 1.00 92.94 192 GLY A CA 1
ATOM 1465 C C . GLY A 1 192 ? 6.451 4.828 7.104 1.00 92.94 192 GLY A C 1
ATOM 1466 O O . GLY A 1 192 ? 7.163 5.014 8.086 1.00 92.94 192 GLY A O 1
ATOM 1467 N N . THR A 1 193 ? 5.128 4.990 7.154 1.00 91.81 193 THR A N 1
ATOM 1468 C CA . THR A 1 193 ? 4.348 5.367 8.338 1.00 91.81 193 THR A CA 1
ATOM 1469 C C . THR A 1 193 ? 2.925 4.820 8.224 1.00 91.81 193 THR A C 1
ATOM 1471 O O . THR A 1 193 ? 2.454 4.525 7.124 1.00 91.81 193 THR A O 1
ATOM 1474 N N . THR A 1 194 ? 2.232 4.701 9.356 1.00 91.50 194 THR A N 1
ATOM 1475 C CA . THR A 1 194 ? 0.802 4.356 9.434 1.00 91.50 194 THR A CA 1
ATOM 1476 C C . THR A 1 194 ? -0.081 5.551 9.797 1.00 91.50 194 THR A C 1
ATOM 1478 O O . THR A 1 194 ? -1.305 5.418 9.817 1.00 91.50 194 THR A O 1
ATOM 1481 N N . ASP A 1 195 ? 0.518 6.721 10.049 1.00 90.88 195 ASP A N 1
ATOM 1482 C CA . ASP A 1 195 ? -0.202 7.960 10.342 1.00 90.88 195 ASP A CA 1
ATOM 1483 C C . ASP A 1 195 ? -0.877 8.501 9.076 1.00 90.88 195 ASP A C 1
ATOM 1485 O O . ASP A 1 195 ? -0.228 9.058 8.190 1.00 90.88 195 ASP A O 1
ATOM 1489 N N . SER A 1 196 ? -2.201 8.363 8.996 1.00 89.25 196 SER A N 1
ATOM 1490 C CA . SER A 1 196 ? -2.961 8.738 7.796 1.00 89.25 196 SER A CA 1
ATOM 1491 C C . SER A 1 196 ? -2.869 10.219 7.412 1.00 89.25 196 SER A C 1
ATOM 1493 O O . SER A 1 196 ? -3.041 10.541 6.236 1.00 89.25 196 SER A O 1
ATOM 1495 N N . ALA A 1 197 ? -2.590 11.113 8.367 1.00 89.38 197 ALA A N 1
ATOM 1496 C CA . ALA A 1 197 ? -2.420 12.538 8.099 1.00 89.38 197 ALA A CA 1
ATOM 1497 C C . ALA A 1 197 ? -1.043 12.805 7.482 1.00 89.38 197 ALA A C 1
ATOM 1499 O O . ALA A 1 197 ? -0.937 13.559 6.517 1.00 89.38 197 ALA A O 1
ATOM 1500 N N . ALA A 1 198 ? -0.004 12.121 7.972 1.00 90.75 198 ALA A N 1
ATOM 1501 C CA . ALA A 1 198 ? 1.313 12.153 7.344 1.00 90.75 198 ALA A CA 1
ATOM 1502 C C . ALA A 1 198 ? 1.275 11.544 5.932 1.00 90.75 198 ALA A C 1
ATOM 1504 O O . ALA A 1 198 ? 1.883 12.083 5.017 1.00 90.75 198 ALA A O 1
ATOM 1505 N N . ILE A 1 199 ? 0.514 10.464 5.723 1.00 91.69 199 ILE A N 1
ATOM 1506 C CA . ILE A 1 199 ? 0.322 9.878 4.387 1.00 91.69 199 ILE A CA 1
ATOM 1507 C C . ILE A 1 199 ? -0.395 10.861 3.456 1.00 91.69 199 ILE A C 1
ATOM 1509 O O . ILE A 1 199 ? 0.016 11.028 2.311 1.00 91.69 199 ILE A O 1
ATOM 1513 N N . LEU A 1 200 ? -1.444 11.533 3.940 1.00 89.88 200 LEU A N 1
ATOM 1514 C CA . LEU A 1 200 ? -2.168 12.543 3.168 1.00 89.88 200 LEU A CA 1
ATOM 1515 C C . LEU A 1 200 ? -1.230 13.654 2.675 1.00 89.88 200 LEU A C 1
ATOM 1517 O O . LEU A 1 200 ? -1.295 14.052 1.511 1.00 89.88 200 LEU A O 1
ATOM 1521 N N . ASP A 1 201 ? -0.340 14.112 3.554 1.00 89.19 201 ASP A N 1
ATOM 1522 C CA . ASP A 1 201 ? 0.692 15.097 3.242 1.00 89.19 201 ASP A CA 1
ATOM 1523 C C . ASP A 1 201 ? 1.661 14.614 2.150 1.00 89.19 201 ASP A C 1
ATOM 1525 O O . ASP A 1 201 ? 2.111 15.425 1.346 1.00 89.19 201 ASP A O 1
ATOM 1529 N N . LEU A 1 202 ? 1.956 13.311 2.085 1.00 90.56 202 LEU A N 1
ATOM 1530 C CA . LEU A 1 202 ? 2.829 12.724 1.062 1.00 90.56 202 LEU A CA 1
ATOM 1531 C C . LEU A 1 202 ? 2.191 12.626 -0.322 1.00 90.56 202 LEU A C 1
ATOM 1533 O O . LEU A 1 202 ? 2.928 12.565 -1.305 1.00 90.56 202 LEU A O 1
ATOM 1537 N N . VAL A 1 203 ? 0.861 12.555 -0.411 1.00 88.88 203 VAL A N 1
ATOM 1538 C CA . VAL A 1 203 ? 0.151 12.314 -1.683 1.00 88.88 203 VAL A CA 1
ATOM 1539 C C . VAL A 1 203 ? -0.518 13.547 -2.277 1.00 88.88 203 VAL A C 1
ATOM 1541 O O . VAL A 1 203 ? -0.815 13.554 -3.469 1.00 88.88 203 VAL A O 1
ATOM 1544 N N . ASN A 1 204 ? -0.772 14.579 -1.471 1.00 74.75 204 ASN A N 1
ATOM 1545 C CA . ASN A 1 204 ? -1.507 15.776 -1.893 1.00 74.75 204 ASN A CA 1
ATOM 1546 C C . ASN A 1 204 ? -0.662 17.060 -1.828 1.00 74.75 204 ASN A C 1
ATOM 1548 O O . ASN A 1 204 ? -1.219 18.155 -1.720 1.00 74.75 204 ASN A O 1
ATOM 1552 N N . ASP A 1 205 ? 0.666 16.960 -1.937 1.00 70.12 205 ASP A N 1
ATOM 1553 C CA . ASP A 1 205 ? 1.588 18.107 -1.984 1.00 70.12 205 ASP A CA 1
ATOM 1554 C C . ASP A 1 205 ? 1.490 18.882 -3.321 1.00 70.12 205 ASP A C 1
ATOM 1556 O O . ASP A 1 205 ? 2.416 18.931 -4.123 1.00 70.12 205 ASP A O 1
ATOM 1560 N N . GLY A 1 206 ? 0.315 19.452 -3.612 1.00 59.03 206 GLY A N 1
ATOM 1561 C CA . GLY A 1 206 ? 0.027 20.239 -4.821 1.00 59.03 206 GLY A CA 1
ATOM 1562 C C . GLY A 1 206 ? -0.939 19.593 -5.824 1.00 59.03 206 GLY A C 1
ATOM 1563 O O . GLY A 1 206 ? -1.185 20.172 -6.882 1.00 59.03 206 GLY A O 1
ATOM 1564 N N . GLY A 1 207 ? -1.506 18.429 -5.496 1.00 63.00 207 GLY A N 1
ATOM 1565 C CA . GLY A 1 207 ? -2.435 17.666 -6.331 1.00 63.00 207 GLY A CA 1
ATOM 1566 C C . GLY A 1 207 ? -3.725 17.305 -5.596 1.00 63.00 207 GLY A C 1
ATOM 1567 O O . GLY A 1 207 ? -3.664 16.807 -4.480 1.00 63.00 207 GLY A O 1
ATOM 1568 N N . ALA A 1 208 ? -4.897 17.566 -6.181 1.00 62.25 208 ALA A N 1
ATOM 1569 C CA . ALA A 1 208 ? -6.177 17.152 -5.600 1.00 62.25 208 ALA A CA 1
ATOM 1570 C C . ALA A 1 208 ? -6.603 15.794 -6.179 1.00 62.25 208 ALA A C 1
ATOM 1572 O O . ALA A 1 208 ? -6.588 15.641 -7.395 1.00 62.25 208 ALA A O 1
ATOM 1573 N N . GLY A 1 209 ? -7.068 14.853 -5.345 1.00 79.88 209 GLY A N 1
ATOM 1574 C CA . GLY A 1 209 ? -7.794 13.663 -5.819 1.00 79.88 209 GLY A CA 1
ATOM 1575 C C . GLY A 1 209 ? -7.064 12.324 -5.768 1.00 79.88 209 GLY A C 1
ATOM 1576 O O . GLY A 1 209 ? -7.548 11.359 -6.362 1.00 79.88 209 GLY A O 1
ATOM 1577 N N . VAL A 1 210 ? -5.931 12.222 -5.072 1.00 88.88 210 VAL A N 1
ATOM 1578 C CA . VAL A 1 210 ? -5.282 10.922 -4.872 1.00 88.88 210 VAL A CA 1
ATOM 1579 C C . VAL A 1 210 ? -6.085 10.088 -3.870 1.00 88.88 210 VAL A C 1
ATOM 1581 O O . VAL A 1 210 ? -6.241 10.451 -2.705 1.00 88.88 210 VAL A O 1
ATOM 1584 N N . VAL A 1 211 ? -6.598 8.949 -4.326 1.00 90.06 211 VAL A N 1
ATOM 1585 C CA . VAL A 1 211 ? -7.233 7.917 -3.505 1.00 90.06 211 VAL A CA 1
ATOM 1586 C C . VAL A 1 211 ? -6.131 7.011 -2.972 1.00 90.06 211 VAL A C 1
ATOM 1588 O O . VAL A 1 211 ? -5.640 6.137 -3.679 1.00 90.06 211 VAL A O 1
ATOM 1591 N N . TYR A 1 212 ? -5.729 7.236 -1.724 1.00 89.81 212 TYR A N 1
ATOM 1592 C CA . TYR A 1 212 ? -4.633 6.508 -1.075 1.00 89.81 212 TYR A CA 1
ATOM 1593 C C . TYR A 1 212 ? -5.110 5.455 -0.063 1.00 89.81 212 TYR 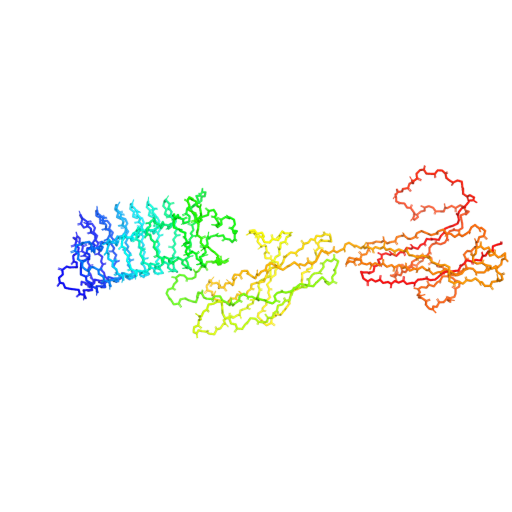A C 1
ATOM 1595 O O . TYR A 1 212 ? -4.297 4.766 0.553 1.00 89.81 212 TYR A O 1
ATOM 1603 N N . THR A 1 213 ? -6.429 5.331 0.127 1.00 89.88 213 THR A N 1
ATOM 1604 C CA . THR A 1 213 ? -7.045 4.358 1.032 1.00 89.88 213 THR A CA 1
ATOM 1605 C C . THR A 1 213 ? -7.615 3.162 0.258 1.00 89.88 213 THR A C 1
ATOM 1607 O O . THR A 1 213 ? -8.171 3.342 -0.827 1.00 89.88 213 THR A O 1
ATOM 1610 N N . PRO A 1 214 ? -7.514 1.936 0.797 1.00 92.25 214 PRO A N 1
ATOM 1611 C CA . PRO A 1 214 ? -6.752 1.579 2.001 1.00 92.25 214 PRO A CA 1
ATOM 1612 C C . PRO A 1 214 ? -5.239 1.733 1.773 1.00 92.25 214 PRO A C 1
ATOM 1614 O O . PRO A 1 214 ? -4.798 1.461 0.671 1.00 92.25 214 PRO A O 1
ATOM 1617 N N . TRP A 1 215 ? -4.439 2.122 2.771 1.00 93.31 215 TRP A N 1
ATOM 1618 C CA . TRP A 1 215 ? -2.963 2.020 2.726 1.00 93.31 215 TRP A CA 1
ATOM 1619 C C . TRP A 1 215 ? -2.488 0.790 3.516 1.00 93.31 215 TRP A C 1
ATOM 1621 O O . TRP A 1 215 ? -3.279 0.167 4.224 1.00 93.31 215 TRP A O 1
ATOM 1631 N N . ARG A 1 216 ? -1.212 0.409 3.396 1.00 94.19 216 ARG A N 1
ATOM 1632 C CA . ARG A 1 216 ? -0.635 -0.729 4.139 1.00 94.19 216 ARG A CA 1
ATOM 1633 C C . ARG A 1 216 ? -0.154 -0.302 5.521 1.00 94.19 216 ARG A C 1
ATOM 1635 O O . ARG A 1 216 ? 0.429 0.769 5.667 1.00 94.19 216 ARG A O 1
ATOM 1642 N N . LEU A 1 217 ? -0.340 -1.170 6.514 1.00 93.19 217 LEU A N 1
ATOM 1643 C CA . LEU A 1 217 ? 0.140 -0.950 7.886 1.00 93.19 217 LEU A CA 1
ATOM 1644 C C . LEU A 1 217 ? 1.601 -1.383 8.107 1.00 93.19 217 LEU A C 1
ATOM 1646 O O . LEU A 1 217 ? 2.174 -1.099 9.154 1.00 93.19 217 LEU A O 1
ATOM 1650 N N . GLY A 1 218 ? 2.217 -2.008 7.101 1.00 93.25 218 GLY A N 1
ATOM 1651 C CA . GLY A 1 218 ? 3.625 -2.390 7.081 1.00 93.25 218 GLY A CA 1
ATOM 1652 C C . GLY A 1 218 ? 4.159 -2.515 5.648 1.00 93.25 218 GLY A C 1
ATOM 1653 O O . GLY A 1 218 ? 3.375 -2.396 4.698 1.00 93.25 218 GLY A O 1
ATOM 1654 N N . PRO A 1 219 ? 5.477 -2.730 5.481 1.00 94.56 219 PRO A N 1
ATOM 1655 C CA . PRO A 1 219 ? 6.097 -2.866 4.170 1.00 94.56 219 PRO A CA 1
ATOM 1656 C C . PRO A 1 219 ? 5.496 -4.010 3.348 1.00 94.56 219 PRO A C 1
ATOM 1658 O O . PRO A 1 219 ? 5.048 -5.027 3.872 1.00 94.56 219 PRO A O 1
ATOM 1661 N N . VAL A 1 220 ? 5.495 -3.830 2.036 1.00 94.06 220 VAL A N 1
ATOM 1662 C CA . VAL A 1 220 ? 5.133 -4.838 1.045 1.00 94.06 220 VAL A CA 1
ATOM 1663 C C . VAL A 1 220 ? 6.357 -5.691 0.731 1.00 94.06 220 VAL A C 1
ATOM 1665 O O . VAL A 1 220 ? 7.447 -5.149 0.557 1.00 94.06 220 VAL A O 1
ATOM 1668 N N . ASP A 1 221 ? 6.180 -7.004 0.602 1.00 93.69 221 ASP A N 1
ATOM 1669 C CA . ASP A 1 221 ? 7.182 -7.843 -0.052 1.00 93.69 221 ASP A CA 1
ATOM 1670 C C . ASP A 1 221 ? 7.157 -7.578 -1.563 1.00 93.69 221 ASP A C 1
ATOM 1672 O O . ASP A 1 221 ? 6.216 -7.938 -2.272 1.00 93.69 221 ASP A O 1
ATOM 1676 N N . THR A 1 222 ? 8.184 -6.891 -2.049 1.00 94.00 222 THR A N 1
ATOM 1677 C CA . THR A 1 222 ? 8.348 -6.516 -3.458 1.00 94.00 222 THR A CA 1
ATOM 1678 C C . THR A 1 222 ? 9.130 -7.569 -4.247 1.00 94.00 222 THR A C 1
ATOM 1680 O O . THR A 1 222 ? 9.578 -7.305 -5.364 1.00 94.00 222 THR A O 1
ATOM 1683 N N . SER A 1 223 ? 9.309 -8.779 -3.711 1.00 91.62 223 SER A N 1
ATOM 1684 C CA . SER A 1 223 ? 9.914 -9.879 -4.456 1.00 91.62 223 SER A CA 1
ATOM 1685 C C . SER A 1 223 ? 8.899 -10.552 -5.400 1.00 91.62 223 SER A C 1
ATOM 1687 O O . SER A 1 223 ? 7.719 -10.705 -5.072 1.00 91.62 223 SER A O 1
ATOM 1689 N N . PRO A 1 224 ? 9.309 -10.968 -6.617 1.00 89.12 224 PRO A N 1
ATOM 1690 C CA . PRO A 1 224 ? 8.393 -11.646 -7.526 1.00 89.12 224 PRO A CA 1
ATOM 1691 C C . PRO A 1 224 ? 7.845 -12.950 -6.940 1.00 89.12 224 PRO A C 1
ATOM 1693 O O . PRO A 1 224 ? 8.607 -13.843 -6.581 1.00 89.12 224 PRO A O 1
ATOM 1696 N N . GLY A 1 225 ? 6.519 -13.085 -6.947 1.00 86.88 225 GLY A N 1
ATOM 1697 C CA . GLY A 1 225 ? 5.831 -14.266 -6.419 1.00 86.88 225 GLY A CA 1
ATOM 1698 C C . GLY A 1 225 ? 5.585 -14.225 -4.911 1.00 86.88 225 GLY A C 1
ATOM 1699 O O . GLY A 1 225 ? 5.086 -15.212 -4.376 1.00 86.88 225 GLY A O 1
ATOM 1700 N N . ALA A 1 226 ? 5.908 -13.113 -4.245 1.00 88.38 226 ALA A N 1
ATOM 1701 C CA . ALA A 1 226 ? 5.536 -12.904 -2.859 1.00 88.38 226 ALA A CA 1
ATOM 1702 C C . ALA A 1 226 ? 4.017 -12.872 -2.667 1.00 88.38 226 ALA A C 1
ATOM 1704 O O . ALA A 1 226 ? 3.267 -12.394 -3.527 1.00 88.38 226 ALA A O 1
ATOM 1705 N N . ASP A 1 227 ? 3.585 -13.340 -1.499 1.00 88.75 227 ASP A N 1
ATOM 1706 C CA . ASP A 1 227 ? 2.229 -13.117 -1.023 1.00 88.75 227 ASP A CA 1
ATOM 1707 C C . ASP A 1 227 ? 2.085 -11.645 -0.620 1.00 88.75 227 ASP A C 1
ATOM 1709 O O . ASP A 1 227 ? 2.798 -11.134 0.246 1.00 88.75 227 ASP A O 1
ATOM 1713 N N . THR A 1 228 ? 1.166 -10.950 -1.282 1.00 89.81 228 THR A N 1
ATOM 1714 C CA . THR A 1 228 ? 0.891 -9.532 -1.036 1.00 89.81 228 THR A CA 1
ATOM 1715 C C . THR A 1 228 ? -0.548 -9.297 -0.608 1.00 89.81 228 THR A C 1
ATOM 1717 O O . THR A 1 228 ? -0.999 -8.144 -0.616 1.00 89.81 228 THR A O 1
ATOM 1720 N N . VAL A 1 229 ? -1.297 -10.351 -0.300 1.00 91.56 229 VAL A N 1
ATOM 1721 C CA . VAL A 1 229 ? -2.721 -10.265 -0.010 1.00 91.56 229 VAL A CA 1
ATOM 1722 C C . VAL A 1 229 ? -2.930 -10.492 1.477 1.00 91.56 229 VAL A C 1
ATOM 1724 O O . VAL A 1 229 ? -2.596 -11.524 2.032 1.00 91.56 229 VAL A O 1
ATOM 1727 N N . ALA A 1 230 ? -3.504 -9.494 2.142 1.00 93.38 230 ALA A N 1
ATOM 1728 C CA . ALA A 1 230 ? -3.879 -9.643 3.538 1.00 93.38 230 ALA A CA 1
ATOM 1729 C C . ALA A 1 230 ? -5.193 -10.430 3.675 1.00 93.38 230 ALA A C 1
ATOM 1731 O O . ALA A 1 230 ? -6.082 -10.278 2.820 1.00 93.38 230 ALA A O 1
ATOM 1732 N N . PRO A 1 231 ? -5.400 -11.118 4.815 1.00 95.31 231 PRO A N 1
ATOM 1733 C CA . PRO A 1 231 ? -6.725 -11.561 5.220 1.00 95.31 231 PRO A CA 1
ATOM 1734 C C . PRO A 1 231 ? -7.728 -10.399 5.193 1.00 95.31 231 PRO A C 1
ATOM 1736 O O . PRO A 1 231 ? -7.370 -9.226 5.352 1.00 95.31 231 PRO A O 1
ATOM 1739 N N . LYS A 1 232 ? -9.014 -10.697 5.013 1.00 94.06 232 LYS A N 1
ATOM 1740 C CA . LYS A 1 232 ? -10.057 -9.667 5.038 1.00 94.06 232 LYS A CA 1
ATOM 1741 C C . LYS A 1 232 ? -10.084 -8.984 6.409 1.00 94.06 232 LYS A C 1
ATOM 1743 O O . LYS A 1 232 ? -9.986 -9.638 7.445 1.00 94.06 232 LYS A O 1
ATOM 1748 N N . ALA A 1 233 ? -10.275 -7.666 6.419 1.00 93.44 233 ALA A N 1
ATOM 1749 C CA . ALA A 1 233 ? -10.534 -6.940 7.657 1.00 93.44 233 ALA A CA 1
ATOM 1750 C C . ALA A 1 233 ? -11.774 -7.531 8.368 1.00 93.44 233 ALA A C 1
ATOM 1752 O O . ALA A 1 233 ? -12.789 -7.762 7.699 1.00 93.44 233 ALA A O 1
ATOM 1753 N N . PRO A 1 234 ? -11.728 -7.765 9.693 1.00 94.75 234 PRO A N 1
ATOM 1754 C CA . PRO A 1 234 ? -12.911 -8.148 10.456 1.00 94.75 234 PRO A CA 1
ATOM 1755 C C . PRO A 1 234 ? -14.021 -7.095 10.303 1.00 94.75 234 PRO A C 1
ATOM 1757 O O . PRO A 1 234 ? -13.828 -5.929 10.637 1.00 94.75 234 PRO A O 1
ATOM 1760 N N . ASP A 1 235 ? -15.193 -7.494 9.807 1.00 89.88 235 ASP A N 1
ATOM 1761 C CA . ASP A 1 235 ? -16.328 -6.605 9.487 1.00 89.88 235 ASP A CA 1
ATOM 1762 C C . ASP A 1 235 ? -17.486 -6.694 10.499 1.00 89.88 235 ASP A C 1
ATOM 1764 O O . ASP A 1 235 ? -18.534 -6.075 10.336 1.00 89.88 235 ASP A O 1
ATOM 1768 N N . THR A 1 236 ? -17.282 -7.450 11.575 1.00 93.31 236 THR A N 1
ATOM 1769 C CA . THR A 1 236 ? -18.255 -7.708 12.652 1.00 93.31 236 THR A CA 1
ATOM 1770 C C . THR A 1 236 ? -17.746 -7.229 14.008 1.00 93.31 236 THR A C 1
ATOM 1772 O O . THR A 1 236 ? -18.192 -7.708 15.051 1.00 93.31 236 THR A O 1
ATOM 1775 N N . VAL A 1 237 ? -16.783 -6.301 14.005 1.00 94.94 237 VAL A N 1
ATOM 1776 C CA . VAL A 1 237 ? -16.214 -5.748 15.234 1.00 94.94 237 VAL A CA 1
ATOM 1777 C C . VAL A 1 237 ? -17.329 -5.116 16.064 1.00 94.94 237 VAL A C 1
ATOM 1779 O O . VAL A 1 237 ? -18.075 -4.258 15.599 1.00 94.94 237 VAL A O 1
ATOM 1782 N N . ALA A 1 238 ? -17.435 -5.546 17.312 1.00 93.06 238 ALA A N 1
ATOM 1783 C CA . ALA A 1 238 ? -18.366 -5.021 18.293 1.00 93.06 238 ALA A CA 1
ATOM 1784 C C . ALA A 1 238 ? -17.660 -4.885 19.637 1.00 93.06 238 ALA A C 1
ATOM 1786 O O . ALA A 1 238 ? -16.698 -5.596 19.929 1.00 93.06 238 ALA A O 1
ATOM 1787 N N . VAL A 1 239 ? -18.139 -3.970 20.467 1.00 93.38 239 VAL A N 1
ATOM 1788 C CA . VAL A 1 239 ? -17.544 -3.680 21.770 1.00 93.38 239 VAL A CA 1
ATOM 1789 C C . VAL A 1 239 ? -18.620 -3.659 22.838 1.00 93.38 239 VAL A C 1
ATOM 1791 O O . VAL A 1 239 ? -19.728 -3.174 22.622 1.00 93.38 239 VAL A O 1
ATOM 1794 N N . THR A 1 240 ? -18.302 -4.217 23.998 1.00 88.88 240 THR A N 1
ATOM 1795 C CA . THR A 1 240 ? -19.201 -4.276 25.149 1.00 88.88 240 THR A CA 1
ATOM 1796 C C . THR A 1 240 ? -18.459 -3.795 26.384 1.00 88.88 240 THR A C 1
ATOM 1798 O O . THR A 1 240 ? -17.416 -4.339 26.755 1.00 88.88 240 THR A O 1
ATOM 1801 N N . VAL A 1 241 ? -19.010 -2.786 27.057 1.00 84.75 241 VAL A N 1
ATOM 1802 C CA . VAL A 1 241 ? -18.507 -2.336 28.355 1.00 84.75 241 VAL A CA 1
ATOM 1803 C C . VAL A 1 241 ? -18.880 -3.394 29.386 1.00 84.75 241 VAL A C 1
ATOM 1805 O O . VAL A 1 241 ? -20.037 -3.525 29.782 1.00 84.75 241 VAL A O 1
ATOM 1808 N N . LEU A 1 242 ? -17.898 -4.184 29.820 1.00 78.00 242 LEU A N 1
ATOM 1809 C CA . LEU A 1 242 ? -18.135 -5.149 30.885 1.00 78.00 242 LEU A CA 1
ATOM 1810 C C . LEU A 1 242 ? -18.139 -4.434 32.233 1.00 78.00 242 LEU A C 1
ATOM 1812 O O . LEU A 1 242 ? -18.941 -4.817 33.079 1.00 78.00 242 LEU A O 1
ATOM 1816 N N . GLY A 1 243 ? -17.330 -3.373 32.394 1.00 63.59 243 GLY A N 1
ATOM 1817 C CA . GLY A 1 243 ? -17.536 -2.247 33.319 1.00 63.59 243 GLY A CA 1
ATOM 1818 C C . GLY A 1 243 ? -16.254 -1.674 33.947 1.00 63.59 243 GLY A C 1
ATOM 1819 O O . GLY A 1 243 ? -15.251 -2.372 34.039 1.00 63.59 243 GLY A O 1
ATOM 1820 N N . GLY A 1 244 ? -16.327 -0.440 34.449 1.00 66.25 244 GLY A N 1
ATOM 1821 C CA . GLY A 1 244 ? -15.423 0.276 35.366 1.00 66.25 244 GLY A CA 1
ATOM 1822 C C . GLY A 1 244 ? -14.037 0.628 34.851 1.00 66.25 244 GLY A C 1
ATOM 1823 O O . GLY A 1 244 ? -13.613 1.770 34.987 1.00 66.25 244 GLY A O 1
ATOM 1824 N N . GLU A 1 245 ? -13.363 -0.359 34.277 1.00 82.31 245 GLU A N 1
ATOM 1825 C CA . GLU A 1 245 ? -12.008 -0.278 33.730 1.00 82.31 245 GLU A CA 1
ATOM 1826 C C . GLU A 1 245 ? -11.796 -1.347 32.636 1.00 82.31 245 GLU A C 1
ATOM 1828 O O . GLU A 1 245 ? -10.657 -1.667 32.295 1.00 82.31 245 GLU A O 1
ATOM 1833 N N . THR A 1 246 ? -12.872 -1.974 32.134 1.00 88.19 246 THR A N 1
ATOM 1834 C CA . THR A 1 246 ? -12.787 -3.128 31.229 1.00 88.19 246 THR A CA 1
ATOM 1835 C C . THR A 1 246 ? -13.810 -3.072 30.099 1.00 88.19 246 THR A C 1
ATOM 1837 O O . THR A 1 246 ? -15.020 -3.007 30.352 1.00 88.19 246 THR A O 1
ATOM 1840 N N . ILE A 1 247 ? -13.317 -3.184 28.866 1.00 92.38 247 ILE A N 1
ATOM 1841 C CA . ILE A 1 247 ? -14.101 -3.302 27.632 1.00 92.38 247 ILE A CA 1
ATOM 1842 C C . ILE A 1 247 ? -13.740 -4.627 26.957 1.00 92.38 247 ILE A C 1
ATOM 1844 O O . ILE A 1 247 ? -12.569 -4.990 26.858 1.00 92.38 247 ILE A O 1
ATOM 1848 N N . GLN A 1 248 ? -14.752 -5.359 26.500 1.00 94.06 248 GLN A N 1
ATOM 1849 C CA . GLN A 1 248 ? -14.568 -6.520 25.638 1.00 94.06 248 GLN A CA 1
ATOM 1850 C C . GLN A 1 248 ? -14.773 -6.104 24.186 1.00 94.06 248 GLN A C 1
ATOM 1852 O O . GLN A 1 248 ? -15.809 -5.533 23.853 1.00 94.06 248 GLN A O 1
ATOM 1857 N N . VAL A 1 249 ? -13.808 -6.419 23.332 1.00 97.00 249 VAL A N 1
ATOM 1858 C CA . VAL A 1 249 ? -13.902 -6.289 21.874 1.00 97.00 249 VAL A CA 1
ATOM 1859 C C . VAL A 1 249 ? -14.166 -7.679 21.307 1.00 97.00 249 VAL A C 1
ATOM 1861 O O . VAL A 1 249 ? -13.522 -8.635 21.729 1.00 97.00 249 VAL A O 1
ATOM 1864 N N . THR A 1 250 ? -15.110 -7.813 20.385 1.00 96.88 250 THR A N 1
ATOM 1865 C CA . THR A 1 250 ? -15.530 -9.083 19.772 1.00 96.88 250 THR A CA 1
ATOM 1866 C C . THR A 1 250 ? -15.586 -8.956 18.258 1.00 96.88 250 THR A C 1
ATOM 1868 O O . THR A 1 250 ? -15.852 -7.864 17.761 1.00 96.88 250 THR A O 1
ATOM 1871 N N . TRP A 1 251 ? -15.348 -10.045 17.533 1.00 97.38 251 TRP A N 1
ATOM 1872 C CA . TRP A 1 251 ? -15.450 -10.125 16.072 1.00 97.38 251 TRP A CA 1
ATOM 1873 C C . TRP A 1 251 ? -15.682 -11.581 15.643 1.00 97.38 251 TRP A C 1
ATOM 1875 O O . TRP A 1 251 ? -15.367 -12.509 16.386 1.00 97.38 251 TRP A O 1
ATOM 1885 N N . ALA A 1 252 ? -16.214 -11.792 14.441 1.00 95.69 252 ALA A N 1
ATOM 1886 C CA . ALA A 1 252 ? -16.316 -13.115 13.829 1.00 95.69 252 ALA A CA 1
ATOM 1887 C C . ALA A 1 252 ? -14.981 -13.550 13.208 1.00 95.69 252 ALA A C 1
ATOM 1889 O O . ALA A 1 252 ? -14.190 -12.722 12.750 1.00 95.69 252 ALA A O 1
ATOM 1890 N N . ILE A 1 253 ? -14.755 -14.864 13.141 1.00 95.38 253 ILE A N 1
ATOM 1891 C CA . ILE A 1 253 ? -13.561 -15.435 12.511 1.00 95.38 253 ILE A CA 1
ATOM 1892 C C . ILE A 1 253 ? -13.483 -15.035 11.028 1.00 95.38 253 ILE A C 1
ATOM 1894 O O . ILE A 1 253 ? -14.406 -15.287 10.250 1.00 95.38 253 ILE A O 1
ATOM 1898 N N . VAL A 1 254 ? -12.346 -14.466 10.626 1.00 95.56 254 VAL A N 1
ATOM 1899 C CA . VAL A 1 254 ? -12.018 -14.186 9.224 1.00 95.56 254 VAL A CA 1
ATOM 1900 C C . VAL A 1 254 ? -11.681 -15.494 8.508 1.00 95.56 254 VAL A C 1
ATOM 1902 O O . VAL A 1 254 ? -10.878 -16.291 8.983 1.00 95.56 254 VAL A O 1
ATOM 1905 N N . THR A 1 255 ? -12.316 -15.722 7.359 1.00 93.00 255 THR A N 1
ATOM 1906 C CA . THR A 1 255 ? -12.187 -16.962 6.565 1.00 93.00 255 THR A CA 1
ATOM 1907 C C . THR A 1 255 ? -11.866 -16.707 5.091 1.00 93.00 255 THR A C 1
ATOM 1909 O O . THR A 1 255 ? -11.872 -17.641 4.295 1.00 93.00 255 THR A O 1
ATOM 1912 N N . ALA A 1 256 ? -11.621 -15.449 4.726 1.00 93.19 256 ALA A N 1
ATOM 1913 C CA . ALA A 1 256 ? -11.363 -15.019 3.360 1.00 93.19 256 ALA A CA 1
ATOM 1914 C C . ALA A 1 256 ? -10.326 -13.894 3.340 1.00 93.19 256 ALA A C 1
ATOM 1916 O O . ALA A 1 256 ? -10.135 -13.204 4.345 1.00 93.19 256 ALA A O 1
ATOM 1917 N N . ASP A 1 257 ? -9.737 -13.673 2.172 1.00 93.81 257 ASP A N 1
ATOM 1918 C CA . ASP A 1 257 ? -8.785 -12.601 1.913 1.00 93.81 257 ASP A CA 1
ATOM 1919 C C . ASP A 1 257 ? -9.458 -11.285 1.509 1.00 93.81 257 ASP A C 1
ATOM 1921 O O . ASP A 1 257 ? -10.612 -11.241 1.065 1.00 93.81 257 ASP A O 1
ATOM 1925 N N . GLY A 1 258 ? -8.741 -10.177 1.710 1.00 90.50 258 GLY A N 1
ATOM 1926 C CA . GLY A 1 258 ? -9.216 -8.834 1.369 1.00 90.50 258 GLY A CA 1
ATOM 1927 C C . GLY A 1 258 ? -9.192 -8.538 -0.133 1.00 90.50 258 GLY A C 1
ATOM 1928 O O . GLY A 1 258 ? -9.839 -7.591 -0.588 1.00 90.50 258 GLY A O 1
ATOM 1929 N N . GLU A 1 259 ? -8.453 -9.337 -0.899 1.00 92.50 259 GLU A N 1
ATOM 1930 C CA . GLU A 1 259 ? -8.367 -9.299 -2.357 1.00 92.50 259 GLU A CA 1
ATOM 1931 C C . GLU A 1 259 ? -8.484 -10.733 -2.900 1.00 92.50 259 GLU A C 1
ATOM 1933 O O . GLU A 1 259 ? -8.191 -11.677 -2.169 1.00 92.50 259 GLU A O 1
ATOM 1938 N N . PRO A 1 260 ? -8.919 -10.934 -4.157 1.00 90.19 260 PRO A N 1
ATOM 1939 C CA . PRO A 1 260 ? -8.915 -12.261 -4.761 1.00 90.19 260 PRO A CA 1
ATOM 1940 C C . PRO A 1 260 ? -7.497 -12.842 -4.799 1.00 90.19 260 PRO A C 1
ATOM 1942 O O . PRO A 1 260 ? -6.623 -12.288 -5.465 1.00 90.19 260 PRO A O 1
ATOM 1945 N N . ASP A 1 261 ? -7.304 -13.976 -4.133 1.00 84.00 261 ASP A N 1
ATOM 1946 C CA . ASP A 1 261 ? -6.066 -14.749 -4.138 1.00 84.00 261 ASP A CA 1
ATOM 1947 C C . ASP A 1 261 ? -6.397 -16.212 -4.488 1.00 84.00 261 ASP A C 1
ATOM 1949 O O . ASP A 1 261 ? -7.389 -16.751 -3.986 1.00 84.00 261 ASP A O 1
ATOM 1953 N N . PRO A 1 262 ? -5.651 -16.868 -5.398 1.00 80.69 262 PRO A N 1
ATOM 1954 C CA . PRO A 1 262 ? -5.796 -18.306 -5.629 1.00 80.69 262 PRO A CA 1
ATOM 1955 C C . PRO A 1 262 ? -5.390 -19.178 -4.427 1.00 80.69 262 PRO A C 1
ATOM 1957 O O . PRO A 1 262 ? -5.747 -20.359 -4.398 1.00 80.69 262 PRO A O 1
ATOM 1960 N N . ASN A 1 263 ? -4.623 -18.644 -3.479 1.00 82.81 263 ASN A N 1
ATOM 1961 C CA . ASN A 1 263 ? -4.164 -19.349 -2.291 1.00 82.81 263 ASN A CA 1
ATOM 1962 C C . ASN A 1 263 ? -5.210 -19.313 -1.169 1.00 82.81 263 ASN A C 1
ATOM 1964 O O . ASN A 1 263 ? -6.151 -18.525 -1.176 1.00 82.81 263 ASN A O 1
ATOM 1968 N N . ALA A 1 264 ? -5.065 -20.218 -0.200 1.00 81.44 264 ALA A N 1
ATOM 1969 C CA . ALA A 1 264 ? -5.901 -20.195 0.992 1.00 81.44 264 ALA A CA 1
ATOM 1970 C C . ALA A 1 264 ? -5.497 -19.030 1.907 1.00 81.44 264 ALA A C 1
ATOM 1972 O O . ALA A 1 264 ? -4.309 -18.756 2.060 1.00 81.44 264 ALA A O 1
ATOM 1973 N N . THR A 1 265 ? -6.480 -18.429 2.579 1.00 85.88 265 THR A N 1
ATOM 1974 C CA . THR A 1 265 ? -6.257 -17.369 3.567 1.00 85.88 265 THR A CA 1
ATOM 1975 C C . THR A 1 265 ? -5.323 -17.845 4.680 1.00 85.88 265 THR A C 1
ATOM 1977 O O . THR A 1 265 ? -5.678 -18.716 5.481 1.00 85.88 265 THR A O 1
ATOM 1980 N N . ASN A 1 266 ? -4.144 -17.236 4.771 1.00 88.44 266 ASN A N 1
ATOM 1981 C CA . ASN A 1 266 ? -3.105 -17.571 5.747 1.00 88.44 266 ASN A CA 1
ATOM 1982 C C . ASN A 1 266 ? -3.309 -16.837 7.086 1.00 88.44 266 ASN A C 1
ATOM 1984 O O . ASN A 1 266 ? -2.376 -16.257 7.634 1.00 88.44 266 ASN A O 1
ATOM 1988 N N . LEU A 1 267 ? -4.534 -16.834 7.630 1.00 94.94 267 LEU A N 1
ATOM 1989 C CA . LEU A 1 267 ? -4.849 -16.103 8.864 1.00 94.94 267 LEU A CA 1
ATOM 1990 C C . LEU A 1 267 ? -3.991 -16.587 10.046 1.00 94.94 267 LEU A C 1
ATOM 1992 O O . LEU A 1 267 ? -4.123 -17.724 10.504 1.00 94.94 267 LEU A O 1
ATOM 1996 N N . THR A 1 268 ? -3.211 -15.673 10.617 1.00 95.44 268 THR A N 1
ATOM 1997 C CA . THR A 1 268 ? -2.330 -15.943 11.764 1.00 95.44 268 THR A CA 1
ATOM 1998 C C . THR A 1 268 ? -2.884 -15.398 13.062 1.00 95.44 268 THR A C 1
ATOM 2000 O O . THR A 1 268 ? -2.767 -16.039 14.112 1.00 95.44 268 THR A O 1
ATOM 2003 N N . GLY A 1 269 ? -3.526 -14.236 13.012 1.00 96.56 269 GLY A N 1
ATOM 2004 C CA . GLY A 1 269 ? -4.119 -13.638 14.193 1.00 96.56 269 GLY A CA 1
ATOM 2005 C C . GLY A 1 269 ? -4.786 -12.306 13.927 1.00 96.56 269 GLY A C 1
ATOM 2006 O O . GLY A 1 269 ? -5.022 -11.910 12.785 1.00 96.56 269 GLY A O 1
ATOM 2007 N N . TYR A 1 270 ? -5.081 -11.626 15.028 1.00 97.88 270 TYR A N 1
ATOM 2008 C CA . TYR A 1 270 ? -5.724 -10.325 15.038 1.00 97.88 270 TYR A CA 1
ATOM 2009 C C . TYR A 1 270 ? -4.917 -9.331 15.859 1.00 97.88 270 TYR A C 1
ATOM 2011 O O . TYR A 1 270 ? -4.379 -9.679 16.917 1.00 97.88 270 TYR A O 1
ATOM 2019 N N . ARG A 1 271 ? -4.878 -8.085 15.393 1.00 97.62 271 ARG A N 1
ATOM 2020 C CA . ARG A 1 271 ? -4.327 -6.940 16.122 1.00 97.62 271 ARG A CA 1
ATOM 2021 C C . ARG A 1 271 ? -5.459 -6.011 16.522 1.00 97.62 271 ARG A C 1
ATOM 2023 O O . ARG A 1 271 ? -6.343 -5.705 15.724 1.00 97.62 271 ARG A O 1
ATOM 2030 N N . ILE A 1 272 ? -5.440 -5.593 17.781 1.00 97.81 272 ILE A N 1
ATOM 2031 C CA . ILE A 1 272 ? -6.448 -4.723 18.374 1.00 97.81 272 ILE A CA 1
ATOM 2032 C C . ILE A 1 272 ? -5.798 -3.378 18.637 1.00 97.81 272 ILE A C 1
ATOM 2034 O O . ILE A 1 272 ? -4.802 -3.277 19.359 1.00 97.81 272 ILE A O 1
ATOM 2038 N N . TYR A 1 273 ? -6.404 -2.345 18.075 1.00 96.69 273 TYR A N 1
ATOM 2039 C CA . TYR A 1 273 ? -5.975 -0.967 18.208 1.00 96.69 273 TYR A CA 1
ATOM 2040 C C . TYR A 1 273 ? -6.991 -0.169 19.009 1.00 96.69 273 TYR A C 1
ATOM 2042 O O . TYR A 1 273 ? -8.194 -0.419 18.907 1.00 96.69 273 TYR A O 1
ATOM 2050 N N . ARG A 1 274 ? -6.516 0.817 19.774 1.00 95.81 274 ARG A N 1
ATOM 2051 C CA . ARG A 1 274 ? -7.373 1.669 20.605 1.00 95.81 274 ARG A CA 1
ATOM 2052 C C . ARG A 1 274 ? -6.964 3.129 20.551 1.00 95.81 274 ARG A C 1
ATOM 2054 O O . ARG A 1 274 ? -5.801 3.457 20.768 1.00 95.81 274 ARG A O 1
ATOM 2061 N N . SER A 1 275 ? -7.947 4.007 20.397 1.00 94.50 275 SER A N 1
ATOM 2062 C CA . SER A 1 275 ? -7.787 5.460 20.469 1.00 94.50 275 SER A CA 1
ATOM 2063 C C . SER A 1 275 ? -8.828 6.081 21.401 1.00 94.50 275 SER A C 1
ATOM 2065 O O . SER A 1 275 ? -9.901 5.523 21.603 1.00 94.50 275 SER A O 1
ATOM 2067 N N . LYS A 1 276 ? -8.525 7.256 21.958 1.00 93.06 276 LYS A N 1
ATOM 2068 C CA . LYS A 1 276 ? -9.510 8.110 22.651 1.00 93.06 276 LYS A CA 1
ATOM 2069 C C . LYS A 1 276 ? -10.248 9.065 21.705 1.00 93.06 276 LYS A C 1
ATOM 2071 O O . LYS A 1 276 ? -11.230 9.690 22.086 1.00 93.06 276 LYS A O 1
ATOM 2076 N N . THR A 1 277 ? -9.778 9.164 20.467 1.00 90.81 277 THR A N 1
ATOM 2077 C CA . THR A 1 277 ? -10.324 10.025 19.417 1.00 90.81 277 THR A CA 1
ATOM 2078 C C . THR A 1 277 ? -10.860 9.150 18.292 1.00 90.81 277 THR A C 1
ATOM 2080 O O . THR A 1 277 ? -10.120 8.309 17.771 1.00 90.81 277 THR A O 1
ATOM 2083 N N . SER A 1 278 ? -12.122 9.356 17.912 1.00 87.75 278 SER A N 1
ATOM 2084 C CA . SER A 1 278 ? -12.754 8.696 16.764 1.00 87.75 278 SER A CA 1
ATOM 2085 C C . SER A 1 278 ? -11.996 8.995 15.476 1.00 87.75 278 SER A C 1
ATOM 2087 O O . SER A 1 278 ? -11.639 10.151 15.248 1.00 87.75 278 SER A O 1
ATOM 2089 N N . ASP A 1 279 ? -11.788 7.977 14.640 1.00 82.50 279 ASP A N 1
ATOM 2090 C CA . ASP A 1 279 ? -11.217 8.107 13.287 1.00 82.50 279 ASP A CA 1
ATOM 2091 C C . ASP A 1 279 ? -9.975 9.005 13.199 1.00 82.50 279 ASP A C 1
ATOM 2093 O O . ASP A 1 279 ? -9.767 9.755 12.249 1.00 82.50 279 ASP A O 1
ATOM 2097 N N . THR A 1 280 ? -9.126 8.905 14.220 1.00 88.62 280 THR A N 1
ATOM 2098 C CA . THR A 1 280 ? -7.839 9.595 14.277 1.00 88.62 280 THR A CA 1
ATOM 2099 C C . THR A 1 280 ? -6.854 9.033 13.255 1.00 88.62 280 THR A C 1
ATOM 2101 O O . THR A 1 280 ? -7.021 7.923 12.737 1.00 88.62 280 THR A O 1
ATOM 2104 N N . SER A 1 281 ? -5.786 9.782 12.995 1.00 87.12 281 SER A N 1
ATOM 2105 C CA . SER A 1 281 ? -4.742 9.370 12.071 1.00 87.12 281 SER A CA 1
ATOM 2106 C C . SER A 1 281 ? -3.778 8.333 12.644 1.00 87.12 281 SER A C 1
ATOM 2108 O O . SER A 1 281 ? -3.199 7.573 11.873 1.00 87.12 281 SER A O 1
ATOM 2110 N N . TYR A 1 282 ? -3.661 8.257 13.972 1.00 87.94 282 TYR A N 1
ATOM 2111 C CA . TYR A 1 282 ? -2.771 7.339 14.677 1.00 87.94 282 TYR A CA 1
ATOM 2112 C C . TYR A 1 282 ? -3.537 6.405 15.618 1.00 87.94 282 TYR A C 1
ATOM 2114 O O . TYR A 1 282 ? -4.239 6.856 16.523 1.00 87.94 282 TYR A O 1
ATOM 2122 N N . TRP A 1 283 ? -3.348 5.098 15.436 1.00 93.12 283 TRP A N 1
ATOM 2123 C CA . TRP A 1 283 ? -4.021 4.044 16.193 1.00 93.12 283 TRP A CA 1
ATOM 2124 C C . TRP A 1 283 ? -2.998 3.168 16.929 1.00 93.12 283 TRP A C 1
ATOM 2126 O O . TRP A 1 283 ? -2.382 2.303 16.310 1.00 93.12 283 TRP A O 1
ATOM 2136 N N . PRO A 1 284 ? -2.795 3.378 18.244 1.00 93.50 284 PRO A N 1
ATOM 2137 C CA . PRO A 1 284 ? -1.917 2.543 19.061 1.00 93.50 284 PRO A CA 1
ATOM 2138 C C . PRO A 1 284 ? -2.381 1.086 19.143 1.00 93.50 284 PRO A C 1
ATOM 2140 O O . PRO A 1 284 ? -3.554 0.820 19.422 1.00 93.50 284 PRO A O 1
ATOM 2143 N N . LEU A 1 285 ? -1.447 0.146 18.976 1.00 95.94 285 LEU A N 1
ATOM 2144 C CA . LEU A 1 285 ? -1.674 -1.276 19.236 1.00 95.94 285 LEU A CA 1
ATOM 2145 C C . LEU A 1 285 ? -1.817 -1.508 20.746 1.00 95.94 285 LEU A C 1
ATOM 2147 O O . LEU A 1 285 ? -0.960 -1.090 21.526 1.00 95.94 285 LEU A O 1
ATOM 2151 N N . VAL A 1 286 ? -2.879 -2.198 21.156 1.00 97.25 286 VAL A N 1
ATOM 2152 C CA . VAL A 1 286 ? -3.122 -2.563 22.563 1.00 97.25 286 VAL A CA 1
ATOM 2153 C C . VAL A 1 286 ? -3.114 -4.066 22.811 1.00 97.25 286 VAL A C 1
ATOM 2155 O O . VAL A 1 286 ? -2.995 -4.485 23.961 1.00 97.25 286 VAL A O 1
ATOM 2158 N N . GLY A 1 287 ? -3.195 -4.887 21.764 1.00 97.31 287 GLY A N 1
ATOM 2159 C CA . GLY A 1 287 ? -3.107 -6.333 21.914 1.00 97.31 287 GLY A CA 1
ATOM 2160 C C . GLY A 1 287 ? -3.027 -7.091 20.599 1.00 97.31 287 GLY A C 1
ATOM 2161 O O . GLY A 1 287 ? -3.452 -6.603 19.554 1.00 97.31 287 GLY A O 1
ATOM 2162 N N . THR A 1 288 ? -2.517 -8.316 20.694 1.00 97.50 288 THR A N 1
ATOM 2163 C CA . THR A 1 288 ? -2.461 -9.290 19.602 1.00 97.50 288 THR A CA 1
ATOM 2164 C C . THR A 1 288 ? -2.986 -10.620 20.122 1.00 97.50 288 THR A C 1
ATOM 2166 O O . THR A 1 288 ? -2.618 -11.041 21.221 1.00 97.50 288 THR A O 1
ATOM 2169 N N . VAL A 1 289 ? -3.840 -11.284 19.348 1.00 97.88 289 VAL A N 1
ATOM 2170 C CA . VAL A 1 289 ? -4.399 -12.601 19.687 1.00 97.88 289 VAL A CA 1
ATOM 2171 C C . VAL A 1 289 ? -4.274 -13.558 18.498 1.00 97.88 289 VAL A C 1
ATOM 2173 O O . VAL A 1 289 ? -4.312 -13.103 17.354 1.00 97.88 289 VAL A O 1
ATOM 2176 N N . PRO A 1 290 ? -4.106 -14.873 18.727 1.00 97.12 290 PRO A N 1
ATOM 2177 C CA . PRO A 1 290 ? -3.920 -15.837 17.644 1.00 97.12 290 PRO A CA 1
ATOM 2178 C C . PRO A 1 290 ? -5.209 -16.074 16.847 1.00 97.12 290 PRO A C 1
ATOM 2180 O O . PRO A 1 290 ? -6.318 -15.785 17.317 1.00 97.12 290 PRO A O 1
ATOM 2183 N N . ALA A 1 291 ? -5.064 -16.659 15.657 1.00 95.69 291 ALA A N 1
ATOM 2184 C CA . ALA A 1 291 ? -6.174 -17.125 14.833 1.00 95.69 291 ALA A CA 1
ATOM 2185 C C . ALA A 1 291 ? -7.120 -18.046 15.625 1.00 95.69 291 ALA A C 1
ATOM 2187 O O . ALA A 1 291 ? -6.716 -18.748 16.553 1.00 95.69 291 ALA A O 1
ATOM 2188 N N . GLY A 1 292 ? -8.405 -18.020 15.267 1.00 94.38 292 GLY A N 1
ATOM 2189 C CA . GLY A 1 292 ? -9.464 -18.725 15.999 1.00 94.38 292 GLY A CA 1
ATOM 2190 C C . GLY A 1 292 ? -9.944 -18.021 17.276 1.00 94.38 292 GLY A C 1
ATOM 2191 O O . GLY A 1 292 ? -10.873 -18.506 17.914 1.00 94.38 292 GLY A O 1
ATOM 2192 N N . THR A 1 293 ? -9.359 -16.877 17.645 1.00 97.00 293 THR A N 1
ATOM 2193 C CA . THR A 1 293 ? -9.869 -16.026 18.731 1.00 97.00 293 THR A CA 1
ATOM 2194 C C . THR A 1 293 ? -10.943 -15.066 18.209 1.00 97.00 293 THR A C 1
ATOM 2196 O O . THR A 1 293 ? -10.755 -14.450 17.163 1.00 97.00 293 THR A O 1
ATOM 2199 N N . GLU A 1 294 ? -12.038 -14.907 18.958 1.00 96.69 294 GLU A N 1
ATOM 2200 C CA . GLU A 1 294 ? -13.198 -14.060 18.601 1.00 96.69 294 GLU A CA 1
ATOM 2201 C C . GLU A 1 294 ? -13.398 -12.873 19.560 1.00 96.69 294 GLU A C 1
ATOM 2203 O O . GLU A 1 294 ? -14.358 -12.111 19.440 1.00 96.69 294 GLU A O 1
ATOM 2208 N N . SER A 1 295 ? -12.527 -12.724 20.566 1.00 96.56 295 SER A N 1
ATOM 2209 C CA . SER A 1 295 ? -12.606 -11.600 21.498 1.00 96.56 295 SER A CA 1
ATOM 2210 C C . SER A 1 295 ? -11.276 -11.214 22.141 1.00 96.56 295 SER A C 1
ATOM 2212 O O . SER A 1 295 ? -10.373 -12.035 22.296 1.00 96.56 295 SER A O 1
ATOM 2214 N N . PHE A 1 296 ? -11.187 -9.956 22.565 1.00 97.50 296 PHE A N 1
ATOM 2215 C CA . PHE A 1 296 ? -10.082 -9.383 23.323 1.00 97.50 296 PHE A CA 1
ATOM 2216 C C . PHE A 1 296 ? -10.613 -8.605 24.530 1.00 97.50 296 PHE A C 1
ATOM 2218 O O . PHE A 1 296 ? -11.585 -7.857 24.430 1.00 97.50 296 PHE A O 1
ATOM 2225 N N . MET A 1 297 ? -9.961 -8.788 25.677 1.00 95.56 297 MET A N 1
ATOM 2226 C CA . MET A 1 297 ? -10.306 -8.131 26.936 1.00 95.56 297 MET A CA 1
ATOM 2227 C C . MET A 1 297 ? -9.341 -6.981 27.204 1.00 95.56 297 MET A C 1
ATOM 2229 O O . MET A 1 297 ? -8.206 -7.206 27.623 1.00 95.56 297 MET A O 1
ATOM 2233 N N . ASP A 1 298 ? -9.808 -5.753 27.017 1.00 95.56 298 ASP A N 1
ATOM 2234 C CA . ASP A 1 298 ? -9.039 -4.553 27.315 1.00 95.56 298 ASP A CA 1
ATOM 2235 C C . ASP A 1 298 ? -9.310 -4.091 28.750 1.00 95.56 298 ASP A C 1
ATOM 2237 O O . ASP A 1 298 ? -10.462 -3.895 29.134 1.00 95.56 298 ASP A O 1
ATOM 2241 N N . SER A 1 299 ? -8.262 -3.970 29.565 1.00 92.19 299 SER A N 1
ATOM 2242 C CA . SER A 1 299 ? -8.343 -3.750 31.018 1.00 92.19 299 SER A CA 1
ATOM 2243 C C . SER A 1 299 ? -7.506 -2.548 31.462 1.00 92.19 299 SER A C 1
ATOM 2245 O O . SER A 1 299 ? -6.658 -2.065 30.716 1.00 92.19 299 SER A O 1
ATOM 2247 N N . ASN A 1 300 ? -7.685 -2.111 32.715 1.00 89.06 300 ASN A N 1
ATOM 2248 C CA . ASN A 1 300 ? -7.011 -0.941 33.300 1.00 89.06 300 ASN A CA 1
ATOM 2249 C C . ASN A 1 300 ? -7.343 0.371 32.562 1.00 89.06 300 ASN A C 1
ATOM 2251 O O . ASN A 1 300 ? -6.495 1.253 32.413 1.00 89.06 300 ASN A O 1
ATOM 2255 N N . LEU A 1 301 ? -8.576 0.484 32.065 1.00 90.62 301 LEU A N 1
ATOM 2256 C CA . LEU A 1 301 ? -9.071 1.680 31.393 1.00 90.62 301 LEU A CA 1
ATOM 2257 C C . LEU A 1 301 ? -9.434 2.761 32.407 1.00 90.62 301 LEU A C 1
ATOM 2259 O O . LEU A 1 301 ? -10.032 2.484 33.441 1.00 90.62 301 LEU A O 1
ATOM 2263 N N . THR A 1 302 ? -9.127 4.014 32.085 1.00 87.50 302 THR A N 1
ATOM 2264 C CA . THR A 1 302 ? -9.548 5.151 32.908 1.00 87.50 302 THR A CA 1
ATOM 2265 C C . THR A 1 302 ? -11.060 5.352 32.805 1.00 87.50 302 THR A C 1
ATOM 2267 O O . THR A 1 302 ? -11.600 5.465 31.704 1.00 87.50 302 THR A O 1
ATOM 2270 N N . THR A 1 303 ? -11.730 5.411 33.955 1.00 80.94 303 THR A N 1
ATOM 2271 C CA . THR A 1 303 ? -13.155 5.737 34.070 1.00 80.94 303 THR A CA 1
ATOM 2272 C C . THR A 1 303 ? -13.449 7.157 33.569 1.00 80.94 303 THR A C 1
ATOM 2274 O O . THR A 1 303 ? -12.651 8.066 33.780 1.00 80.94 303 THR A O 1
ATOM 2277 N N . GLY A 1 304 ? -14.604 7.362 32.934 1.00 79.69 304 GLY A N 1
ATOM 2278 C CA . GLY A 1 304 ? -15.026 8.642 32.353 1.00 79.69 304 GLY A CA 1
ATOM 2279 C C . GLY A 1 304 ? -14.475 8.915 30.950 1.00 79.69 304 GLY A C 1
ATOM 2280 O O . GLY A 1 304 ? -14.881 9.885 30.318 1.00 79.69 304 GLY A O 1
ATOM 2281 N N . GLU A 1 305 ? -13.588 8.059 30.441 1.00 87.69 305 GLU A N 1
ATOM 2282 C CA . GLU A 1 305 ? -13.038 8.173 29.092 1.00 87.69 305 GLU A CA 1
ATOM 2283 C C . GLU A 1 305 ? -13.861 7.367 28.079 1.00 87.69 305 GLU A C 1
ATOM 2285 O O . GLU A 1 305 ? -14.453 6.333 28.403 1.00 87.69 305 GLU A O 1
ATOM 2290 N N . THR A 1 306 ? -13.861 7.839 26.832 1.00 89.00 306 THR A N 1
ATOM 2291 C CA . THR A 1 306 ? -14.411 7.121 25.676 1.00 89.00 306 THR A CA 1
ATOM 2292 C C . THR A 1 306 ? -13.270 6.484 24.894 1.00 89.00 306 THR A C 1
ATOM 2294 O O . THR A 1 306 ? -12.248 7.129 24.649 1.00 89.00 306 THR A O 1
ATOM 2297 N N . TYR A 1 307 ? -13.449 5.229 24.488 1.00 93.19 307 TYR A N 1
ATOM 2298 C CA . TYR A 1 307 ? -12.457 4.486 23.719 1.00 93.19 307 TYR A CA 1
ATOM 2299 C C . TYR A 1 307 ? -13.068 3.977 22.420 1.00 93.19 307 TYR A C 1
ATOM 2301 O O . TYR A 1 307 ? -14.179 3.453 22.390 1.00 93.19 307 TYR A O 1
ATOM 2309 N N . TYR A 1 308 ? -12.302 4.100 21.351 1.00 94.62 308 TYR A N 1
ATOM 2310 C CA . TYR A 1 308 ? -12.620 3.590 20.031 1.00 94.62 308 TYR A CA 1
ATOM 2311 C C . TYR A 1 308 ? -11.671 2.451 19.714 1.00 94.62 308 TYR A C 1
ATOM 2313 O O . TYR A 1 308 ? -10.491 2.517 20.072 1.00 94.62 308 TYR A O 1
ATOM 2321 N N . TYR A 1 309 ? -12.179 1.437 19.026 1.00 95.50 309 TYR A N 1
ATOM 2322 C CA . TYR A 1 309 ? -11.435 0.235 18.689 1.00 95.50 309 TYR A CA 1
ATOM 2323 C C . TYR A 1 309 ? -11.463 -0.028 17.192 1.00 95.50 309 TYR A C 1
ATOM 2325 O O . TYR A 1 309 ? -12.465 0.213 16.516 1.00 95.50 309 TYR A O 1
ATOM 2333 N N . ARG A 1 310 ? -10.351 -0.567 16.700 1.00 95.50 310 ARG A N 1
ATOM 2334 C CA . ARG A 1 310 ? -10.225 -1.163 15.370 1.00 95.50 310 ARG A CA 1
ATOM 2335 C C . ARG A 1 310 ? -9.567 -2.521 15.518 1.00 95.50 310 ARG A C 1
ATOM 2337 O O . ARG A 1 310 ? -8.683 -2.689 16.362 1.00 95.50 310 ARG A O 1
ATOM 2344 N N . VAL A 1 311 ? -9.997 -3.475 14.706 1.00 97.25 311 VAL A N 1
ATOM 2345 C CA . VAL A 1 311 ? -9.401 -4.811 14.663 1.00 97.25 311 VAL A CA 1
ATOM 2346 C C . VAL A 1 311 ? -8.953 -5.076 13.239 1.00 97.25 311 VAL A C 1
ATOM 2348 O O . VAL A 1 311 ? -9.686 -4.802 12.290 1.00 97.25 311 VAL A O 1
ATOM 2351 N N . THR A 1 312 ? -7.746 -5.595 13.088 1.00 97.25 312 THR A N 1
ATOM 2352 C CA . THR A 1 312 ? -7.219 -6.069 11.808 1.00 97.25 312 THR A CA 1
ATOM 2353 C C . THR A 1 312 ? -6.901 -7.551 11.925 1.00 97.25 312 THR A C 1
ATOM 2355 O O . THR A 1 312 ? -6.648 -8.068 13.016 1.00 97.25 312 THR A O 1
ATOM 2358 N N . ALA A 1 313 ? -6.932 -8.237 10.791 1.00 96.94 313 ALA A N 1
ATOM 2359 C CA . ALA A 1 313 ? -6.427 -9.590 10.647 1.00 96.94 313 ALA A CA 1
ATOM 2360 C C . ALA A 1 313 ? -5.072 -9.533 9.936 1.00 96.94 313 ALA A C 1
ATOM 2362 O O . ALA A 1 313 ? -4.870 -8.673 9.076 1.00 96.94 313 ALA A O 1
ATOM 2363 N N . TYR A 1 314 ? -4.151 -10.420 10.296 1.00 96.00 314 TYR A N 1
ATOM 2364 C CA . TYR A 1 314 ? -2.831 -10.492 9.672 1.00 96.00 314 TYR A CA 1
ATOM 2365 C C . TYR A 1 314 ? -2.410 -11.944 9.430 1.00 96.00 314 TYR A C 1
ATOM 2367 O O . TYR A 1 314 ? -2.869 -12.856 10.132 1.00 96.00 314 TYR A O 1
ATOM 2375 N N . ASP A 1 315 ? -1.568 -12.152 8.421 1.00 93.56 315 ASP A N 1
ATOM 2376 C CA . ASP A 1 315 ? -0.957 -13.446 8.103 1.00 93.56 315 ASP A CA 1
ATOM 2377 C C . ASP A 1 315 ? 0.431 -13.628 8.757 1.00 93.56 315 ASP A C 1
ATOM 2379 O O . ASP A 1 315 ? 0.870 -12.798 9.545 1.00 93.56 315 ASP A O 1
ATOM 2383 N N . ASN A 1 316 ? 1.095 -14.770 8.536 1.00 81.50 316 ASN A N 1
ATOM 2384 C CA . ASN A 1 316 ? 2.440 -15.060 9.076 1.00 81.50 316 ASN A CA 1
ATOM 2385 C C . ASN A 1 316 ? 3.536 -14.994 8.007 1.00 81.50 316 ASN A C 1
ATOM 2387 O O . ASN A 1 316 ? 4.595 -15.610 8.192 1.00 81.50 316 ASN A O 1
ATOM 2391 N N . VAL A 1 317 ? 3.303 -14.304 6.890 1.00 75.31 317 VAL A N 1
ATOM 2392 C CA . VAL A 1 317 ? 4.321 -14.207 5.844 1.00 75.31 317 VAL A CA 1
ATOM 2393 C C . VAL A 1 317 ? 5.511 -13.443 6.425 1.00 75.31 317 VAL A C 1
ATOM 2395 O O . VAL A 1 317 ? 5.401 -12.309 6.875 1.00 75.31 317 VAL A O 1
ATOM 2398 N N . SER A 1 318 ? 6.665 -14.105 6.507 1.00 71.31 318 SER A N 1
ATOM 2399 C CA . SER A 1 318 ? 7.884 -13.538 7.086 1.00 71.31 318 SER A CA 1
ATOM 2400 C C . SER A 1 318 ? 8.885 -13.228 5.974 1.00 71.31 318 SER A C 1
ATOM 2402 O O . SER A 1 318 ? 9.071 -14.075 5.099 1.00 71.31 318 SER A O 1
ATOM 2404 N N . PRO A 1 319 ? 9.572 -12.070 6.002 1.00 81.19 319 PRO A N 1
ATOM 2405 C CA . PRO A 1 319 ? 9.556 -11.039 7.049 1.00 81.19 319 PRO A CA 1
ATOM 2406 C C . PRO A 1 319 ? 8.457 -9.972 6.886 1.00 81.19 319 PRO A C 1
ATOM 2408 O O . PRO A 1 319 ? 8.380 -9.064 7.712 1.00 81.19 319 PRO A O 1
ATOM 2411 N N . PHE A 1 320 ? 7.636 -10.061 5.839 1.00 86.00 320 PHE A N 1
ATOM 2412 C CA . PHE A 1 320 ? 6.657 -9.042 5.460 1.00 86.00 320 PHE A CA 1
ATOM 2413 C C . PHE A 1 320 ? 5.226 -9.544 5.667 1.00 86.00 320 PHE A C 1
ATOM 2415 O O . PHE A 1 320 ? 4.613 -10.087 4.753 1.00 86.00 320 PHE A O 1
ATOM 2422 N N . GLU A 1 321 ? 4.695 -9.357 6.873 1.00 90.88 321 GLU A N 1
ATOM 2423 C CA . GLU A 1 321 ? 3.321 -9.762 7.177 1.00 90.88 321 GLU A CA 1
ATOM 2424 C C . GLU A 1 321 ? 2.326 -8.890 6.400 1.00 90.88 321 GLU A C 1
ATOM 2426 O O . GLU A 1 321 ? 2.437 -7.654 6.392 1.00 90.88 321 GLU A O 1
ATOM 2431 N N . ASN A 1 322 ? 1.307 -9.506 5.800 1.00 92.88 322 ASN A N 1
ATOM 2432 C CA . ASN A 1 322 ? 0.195 -8.757 5.236 1.00 92.88 322 ASN A CA 1
ATOM 2433 C C . ASN A 1 322 ? -0.872 -8.556 6.310 1.00 92.88 322 ASN A C 1
ATOM 2435 O O . ASN A 1 322 ? -1.539 -9.485 6.767 1.00 92.88 322 ASN A O 1
ATOM 2439 N N . GLU A 1 323 ? -1.053 -7.300 6.701 1.00 94.88 323 GLU A N 1
ATOM 2440 C CA . GLU A 1 323 ? -2.099 -6.889 7.625 1.00 94.88 323 GLU A CA 1
ATOM 2441 C C . GLU A 1 323 ? -3.232 -6.184 6.879 1.00 94.88 323 GLU A C 1
ATOM 2443 O O . GLU A 1 323 ? -3.004 -5.308 6.035 1.00 94.88 323 GLU A O 1
ATOM 2448 N N . ALA A 1 324 ? -4.464 -6.569 7.206 1.00 94.19 324 ALA A N 1
ATOM 2449 C CA . ALA A 1 324 ? -5.665 -5.956 6.672 1.00 94.19 324 ALA A CA 1
ATOM 2450 C C . ALA A 1 324 ? -5.697 -4.457 6.987 1.00 94.19 324 ALA A C 1
ATOM 2452 O O . ALA A 1 324 ? -5.207 -4.001 8.022 1.00 94.19 324 ALA A O 1
ATOM 2453 N N . PHE A 1 325 ? -6.362 -3.686 6.126 1.00 91.69 325 PHE A N 1
ATOM 2454 C CA . PHE A 1 325 ? -6.717 -2.325 6.505 1.00 91.69 325 PHE A CA 1
ATOM 2455 C C . PHE A 1 325 ? -7.630 -2.337 7.735 1.00 91.69 325 PHE A C 1
ATOM 2457 O O . PHE A 1 325 ? -8.294 -3.333 8.029 1.00 91.69 325 PHE A O 1
ATOM 2464 N N . TYR A 1 326 ? -7.663 -1.217 8.448 1.00 89.88 326 TYR A N 1
ATOM 2465 C CA . TYR A 1 326 ? -8.522 -1.055 9.608 1.00 89.88 326 TYR A CA 1
ATOM 2466 C C . TYR A 1 326 ? -9.984 -1.406 9.303 1.00 89.88 326 TYR A C 1
ATOM 2468 O O . TYR A 1 326 ? -10.528 -0.979 8.283 1.00 89.88 326 TYR A O 1
ATOM 2476 N N . SER A 1 327 ? -10.627 -2.124 10.230 1.00 83.62 327 SER A N 1
ATOM 2477 C CA . SER A 1 327 ? -12.085 -2.112 10.333 1.00 83.62 327 SER A CA 1
ATOM 2478 C C . SER A 1 327 ? -12.586 -0.676 10.530 1.00 83.62 327 SER A C 1
ATOM 2480 O O . SER A 1 327 ? -11.831 0.202 10.972 1.00 83.62 327 SER A O 1
ATOM 2482 N N . ASP A 1 328 ? -13.878 -0.446 10.300 1.00 81.38 328 ASP A N 1
ATOM 2483 C CA . ASP A 1 328 ? -14.505 0.796 10.749 1.00 81.38 328 ASP A CA 1
ATOM 2484 C C . ASP A 1 328 ? -14.270 0.983 12.257 1.00 81.38 328 ASP A C 1
ATOM 2486 O O . ASP A 1 328 ? -14.159 0.016 13.021 1.00 81.38 328 ASP A O 1
ATOM 2490 N N . SER A 1 329 ? -14.126 2.241 12.680 1.00 81.38 329 SER A N 1
ATOM 2491 C CA . SER A 1 329 ? -13.955 2.573 14.092 1.00 81.38 329 SER A CA 1
ATOM 2492 C C . SER A 1 329 ? -15.238 2.255 14.850 1.00 81.38 329 SER A C 1
ATOM 2494 O O . SER A 1 329 ? -16.284 2.846 14.581 1.00 81.38 329 SER A O 1
ATOM 2496 N N . ILE A 1 330 ? -15.145 1.382 15.851 1.00 85.94 330 ILE A N 1
ATOM 2497 C CA . ILE A 1 330 ? -16.275 1.028 16.709 1.00 85.94 330 ILE A CA 1
ATOM 2498 C C . ILE A 1 330 ? -16.071 1.646 18.092 1.00 85.94 330 ILE A C 1
ATOM 2500 O O . ILE A 1 330 ? -15.041 1.448 18.739 1.00 85.94 330 ILE A O 1
ATOM 2504 N N . ILE A 1 331 ? -17.059 2.422 18.536 1.00 84.12 331 ILE A N 1
ATOM 2505 C CA . ILE A 1 331 ? -17.049 3.107 19.830 1.00 84.12 331 ILE A CA 1
ATOM 2506 C C . ILE A 1 331 ? -17.472 2.158 20.951 1.00 84.12 331 ILE A C 1
ATOM 2508 O O . ILE A 1 331 ? -18.557 1.579 20.908 1.00 84.12 331 ILE A O 1
ATOM 2512 N N . GLY A 1 332 ? -16.624 2.018 21.969 1.00 70.06 332 GLY A N 1
ATOM 2513 C CA . GLY A 1 332 ? -17.052 1.547 23.281 1.00 70.06 332 GLY A CA 1
ATOM 2514 C C . GLY A 1 332 ? -17.745 2.699 23.981 1.00 70.06 332 GLY A C 1
ATOM 2515 O O . GLY A 1 332 ? -17.197 3.800 24.003 1.00 70.06 332 GLY A O 1
ATOM 2516 N N . ASP A 1 333 ? -18.945 2.469 24.516 1.00 63.47 333 ASP A N 1
ATOM 2517 C CA . ASP A 1 333 ? -19.621 3.486 25.324 1.00 63.47 333 ASP A CA 1
ATOM 2518 C C . ASP A 1 333 ? -18.677 4.001 26.428 1.00 63.47 333 ASP A C 1
ATOM 2520 O O . ASP A 1 333 ? -17.736 3.311 26.845 1.00 63.47 333 ASP A O 1
ATOM 2524 N N . HIS A 1 334 ? -18.891 5.236 26.869 1.00 67.75 334 HIS A N 1
ATOM 2525 C CA . HIS A 1 334 ? -18.101 5.818 27.943 1.00 67.75 334 HIS A CA 1
ATOM 2526 C C . HIS A 1 334 ? -18.161 4.929 29.187 1.00 67.75 334 HIS A C 1
ATOM 2528 O O . HIS A 1 334 ? -19.207 4.398 29.552 1.00 67.75 334 HIS A O 1
ATOM 2534 N N . ILE A 1 335 ? -17.021 4.756 29.855 1.00 65.88 335 ILE A N 1
ATOM 2535 C CA . ILE A 1 335 ? -17.006 4.006 31.106 1.00 65.88 335 ILE A CA 1
ATOM 2536 C C . ILE A 1 335 ? -17.586 4.904 32.192 1.00 65.88 335 ILE A C 1
ATOM 2538 O O . ILE A 1 335 ? -16.875 5.748 32.747 1.00 65.88 335 ILE A O 1
ATOM 2542 N N . ASP A 1 336 ? -18.863 4.720 32.512 1.00 70.56 336 ASP A N 1
ATOM 2543 C CA . ASP A 1 336 ? -19.535 5.545 33.505 1.00 70.56 336 ASP A CA 1
ATOM 2544 C C . ASP A 1 336 ? -18.853 5.456 34.872 1.00 70.56 336 ASP A C 1
ATOM 2546 O O . ASP A 1 336 ? -18.628 4.372 35.430 1.00 70.56 336 ASP A O 1
ATOM 2550 N N . SER A 1 337 ? -18.591 6.623 35.462 1.00 67.81 337 SER A N 1
ATOM 2551 C CA . SER A 1 337 ? -18.190 6.716 36.867 1.00 67.81 337 SER A CA 1
ATOM 2552 C C . SER A 1 337 ? -19.237 6.080 37.772 1.00 67.81 337 SER A C 1
ATOM 2554 O O . SER A 1 337 ? -20.404 5.962 37.409 1.00 67.81 337 SER A O 1
ATOM 2556 N N . ALA A 1 338 ? -18.843 5.675 38.981 1.00 68.69 338 ALA A N 1
ATOM 2557 C CA . ALA A 1 338 ? -19.789 5.124 39.943 1.00 68.69 338 ALA A CA 1
ATOM 2558 C C . ALA A 1 338 ? -20.895 6.152 40.258 1.00 68.69 338 ALA A C 1
ATOM 2560 O O . ALA A 1 338 ? -20.693 7.085 41.032 1.00 68.69 338 ALA A O 1
ATOM 2561 N N . ALA A 1 339 ? -22.080 5.968 39.679 1.00 74.25 339 ALA A N 1
ATOM 2562 C CA . ALA A 1 339 ? -23.243 6.818 39.897 1.00 74.25 339 ALA A CA 1
ATOM 2563 C C . ALA A 1 339 ? -24.086 6.242 41.040 1.00 74.25 339 ALA A C 1
ATOM 2565 O O . ALA A 1 339 ? -25.058 5.503 40.826 1.00 74.25 339 ALA A O 1
ATOM 2566 N N . VAL A 1 340 ? -23.659 6.543 42.270 1.00 72.88 340 VAL A N 1
ATOM 2567 C CA . VAL A 1 340 ? -24.309 6.076 43.498 1.00 72.88 340 VAL A CA 1
ATOM 2568 C C . VAL A 1 340 ? -25.447 7.017 43.880 1.00 72.88 340 VAL A C 1
ATOM 2570 O O . VAL A 1 340 ? -25.223 8.177 44.214 1.00 72.88 340 VAL A O 1
ATOM 2573 N N . SER A 1 341 ? -26.666 6.490 43.904 1.00 74.88 341 SER A N 1
ATOM 2574 C CA . SER A 1 341 ? -27.843 7.161 44.450 1.00 74.88 341 SER A CA 1
ATOM 2575 C C . SER A 1 341 ? -28.400 6.389 45.640 1.00 74.88 341 SER A C 1
ATOM 2577 O O . SER A 1 341 ? -28.208 5.176 45.785 1.00 74.88 341 SER A O 1
ATOM 2579 N N . ILE A 1 342 ? -29.067 7.118 46.530 1.00 72.44 342 ILE A N 1
ATOM 2580 C CA . ILE A 1 342 ? -29.607 6.587 47.775 1.00 72.44 342 ILE A CA 1
ATOM 2581 C C . ILE A 1 342 ? -31.034 7.098 47.916 1.00 72.44 342 ILE A C 1
ATOM 2583 O O . ILE A 1 342 ? -31.281 8.297 47.824 1.00 72.44 342 ILE A O 1
ATOM 2587 N N . SER A 1 343 ? -31.967 6.186 48.164 1.00 75.31 343 SER A N 1
ATOM 2588 C CA . SER A 1 343 ? -33.358 6.515 48.469 1.00 75.31 343 SER A CA 1
ATOM 2589 C C . SER A 1 343 ? -33.762 5.893 49.799 1.00 75.31 343 SER A C 1
ATOM 2591 O O . SER A 1 343 ? -33.403 4.754 50.102 1.00 75.31 343 SER A O 1
ATOM 2593 N N . LYS A 1 344 ? -34.507 6.650 50.602 1.00 76.06 344 LYS A N 1
ATOM 2594 C CA . LYS A 1 344 ? -35.025 6.232 51.906 1.00 76.06 344 LYS A CA 1
ATOM 2595 C C . LYS A 1 344 ? -36.542 6.309 51.887 1.00 76.06 344 LYS A C 1
ATOM 2597 O O . LYS A 1 344 ? -37.101 7.310 51.445 1.00 76.06 344 LYS A O 1
ATOM 2602 N N . ARG A 1 345 ? -37.206 5.296 52.440 1.00 82.19 345 ARG A N 1
ATOM 2603 C CA . ARG A 1 345 ? -38.646 5.336 52.721 1.00 82.19 345 ARG A CA 1
ATOM 2604 C C . ARG A 1 345 ? -38.974 4.740 54.082 1.00 82.19 345 ARG A C 1
ATOM 2606 O O . ARG A 1 345 ? -38.267 3.856 54.567 1.00 82.19 345 ARG A O 1
ATOM 2613 N N . ILE A 1 346 ? -40.061 5.210 54.688 1.00 80.00 346 ILE A N 1
ATOM 2614 C CA . ILE A 1 346 ? -40.675 4.532 55.834 1.00 80.00 346 ILE A CA 1
ATOM 2615 C C . ILE A 1 346 ? -41.357 3.274 55.297 1.00 80.00 346 ILE A C 1
ATOM 2617 O O . ILE A 1 346 ? -42.149 3.347 54.359 1.00 80.00 346 ILE A O 1
ATOM 2621 N N . ARG A 1 347 ? -41.022 2.121 55.872 1.00 79.81 347 ARG A N 1
ATOM 2622 C CA . ARG A 1 347 ? -41.591 0.822 55.507 1.00 79.81 347 ARG A CA 1
ATOM 2623 C C . ARG A 1 347 ? -42.774 0.448 56.397 1.00 79.81 347 ARG A C 1
ATOM 2625 O O . ARG A 1 347 ? -43.763 -0.056 55.879 1.00 79.81 347 ARG A O 1
ATOM 2632 N N . ALA A 1 348 ? -42.666 0.656 57.712 1.00 77.44 348 ALA A N 1
ATOM 2633 C CA . ALA A 1 348 ? -43.706 0.291 58.680 1.00 77.44 348 ALA A CA 1
ATOM 2634 C C . ALA A 1 348 ? -43.583 1.072 60.003 1.00 77.44 348 ALA A C 1
ATOM 2636 O O . ALA A 1 348 ? -42.495 1.540 60.343 1.00 77.44 348 ALA A O 1
ATOM 2637 N N . VAL A 1 349 ? -44.682 1.154 60.766 1.00 78.25 349 VAL A N 1
ATOM 2638 C CA . VAL A 1 349 ? -44.739 1.692 62.140 1.00 78.25 349 VAL A CA 1
ATOM 2639 C C . VAL A 1 349 ? -45.539 0.723 63.026 1.00 78.25 349 VAL A C 1
ATOM 2641 O O . VAL A 1 349 ? -46.622 0.301 62.634 1.00 78.25 349 VAL A O 1
ATOM 2644 N N . SER A 1 350 ? -45.013 0.324 64.192 1.00 73.94 350 SER A N 1
ATOM 2645 C CA . SER A 1 350 ? -45.570 -0.792 64.985 1.00 73.94 350 SER A CA 1
ATOM 2646 C C . SER A 1 350 ? -46.730 -0.447 65.932 1.00 73.94 350 SER A C 1
ATOM 2648 O O . SER A 1 350 ? -47.367 -1.369 66.438 1.00 73.94 350 SER A O 1
ATOM 2650 N N . ILE A 1 351 ? -47.018 0.836 66.198 1.00 63.47 351 ILE A N 1
ATOM 2651 C CA . ILE A 1 351 ? -48.059 1.246 67.159 1.00 63.47 351 ILE A CA 1
ATOM 2652 C C . ILE A 1 351 ? -48.827 2.466 66.637 1.00 63.47 351 ILE A C 1
ATOM 2654 O O . ILE A 1 351 ? -48.287 3.566 66.632 1.00 63.47 351 ILE A O 1
ATOM 2658 N N . GLY A 1 352 ? -50.085 2.251 66.234 1.00 53.97 352 GLY A N 1
ATOM 2659 C CA . GLY A 1 352 ? -51.229 3.180 66.331 1.00 53.97 352 GLY A CA 1
ATOM 2660 C C . GLY A 1 352 ? -51.145 4.626 65.813 1.00 53.97 352 GLY A C 1
ATOM 2661 O O . GLY A 1 352 ? -52.113 5.353 66.007 1.00 53.97 352 GLY A O 1
ATOM 2662 N N . GLY A 1 353 ? -50.056 5.066 65.187 1.00 54.69 353 GLY A N 1
ATOM 2663 C CA . GLY A 1 353 ? -49.901 6.411 64.625 1.00 54.69 353 GLY A CA 1
ATOM 2664 C C . GLY A 1 353 ? -49.734 6.392 63.106 1.00 54.69 353 GLY A C 1
ATOM 2665 O O . GLY A 1 353 ? -49.135 5.470 62.551 1.00 54.69 353 GLY A O 1
ATOM 2666 N N . GLU A 1 354 ? -50.248 7.428 62.442 1.00 54.56 354 GLU A N 1
ATOM 2667 C CA . GLU A 1 354 ? -49.945 7.751 61.041 1.00 54.56 354 GLU A CA 1
ATOM 2668 C C . GLU A 1 354 ? -48.425 7.938 60.860 1.00 54.56 354 GLU A C 1
ATOM 2670 O O . GLU A 1 354 ? -47.722 8.362 61.783 1.00 54.56 354 GLU A O 1
ATOM 2675 N N . THR A 1 355 ? -47.894 7.682 59.658 1.00 55.25 355 THR A N 1
ATOM 2676 C CA . THR A 1 355 ? -46.448 7.798 59.357 1.00 55.25 355 THR A CA 1
ATOM 2677 C C . THR A 1 355 ? -45.859 9.188 59.629 1.00 55.25 355 THR A C 1
ATOM 2679 O O . THR A 1 355 ? -44.640 9.338 59.680 1.00 55.25 355 THR A O 1
ATOM 2682 N N . SER A 1 356 ? -46.711 10.202 59.792 1.00 56.12 356 SER A N 1
ATOM 2683 C CA . SER A 1 356 ? -46.363 11.591 60.087 1.00 56.12 356 SER A CA 1
ATOM 2684 C C . SER A 1 356 ? -46.276 11.931 61.585 1.00 56.12 356 SER A C 1
ATOM 2686 O O . SER A 1 356 ? -45.721 12.980 61.906 1.00 56.12 356 SER A O 1
ATOM 2688 N N . ALA A 1 357 ? -46.781 11.088 62.500 1.00 63.41 357 ALA A N 1
ATOM 2689 C CA . ALA A 1 357 ? -46.812 11.378 63.944 1.00 63.41 357 ALA A CA 1
ATOM 2690 C C . ALA A 1 357 ? -46.816 10.099 64.821 1.00 63.41 357 ALA A C 1
ATOM 2692 O O . ALA A 1 357 ? -47.840 9.741 65.410 1.00 63.41 357 ALA A O 1
ATOM 2693 N N . PRO A 1 358 ? -45.685 9.379 64.914 1.00 66.50 358 PRO A N 1
ATOM 2694 C CA . PRO A 1 358 ? -45.582 8.165 65.720 1.00 66.50 358 PRO A CA 1
ATOM 2695 C C . PRO A 1 358 ? -45.587 8.475 67.231 1.00 66.50 358 PRO A C 1
ATOM 2697 O O . PRO A 1 358 ? -44.976 9.443 67.681 1.00 66.50 358 PRO A O 1
ATOM 2700 N N . LEU A 1 359 ? -46.280 7.644 68.018 1.00 75.81 359 LEU A N 1
ATOM 2701 C CA . LEU A 1 359 ? -46.407 7.786 69.478 1.00 75.81 359 LEU A CA 1
ATOM 2702 C C . LEU A 1 359 ? -45.142 7.309 70.225 1.00 75.81 359 LEU A C 1
ATOM 2704 O O . LEU A 1 359 ? -44.432 6.446 69.699 1.00 75.81 359 LEU A O 1
ATOM 2708 N N . PRO A 1 360 ? -44.884 7.776 71.466 1.00 76.38 360 PRO A N 1
ATOM 2709 C CA . PRO A 1 360 ? -43.843 7.207 72.328 1.00 76.38 360 PRO A CA 1
ATOM 2710 C C . PRO A 1 360 ? -43.971 5.681 72.454 1.00 76.38 360 PRO A C 1
ATOM 2712 O O . PRO A 1 360 ? -45.064 5.150 72.659 1.00 76.38 360 PRO A O 1
ATOM 2715 N N . GLY A 1 361 ? -42.859 4.966 72.288 1.00 70.00 361 GLY A N 1
ATOM 2716 C CA . GLY A 1 361 ? -42.794 3.501 72.235 1.00 70.00 361 GLY A CA 1
ATOM 2717 C C . GLY A 1 361 ? -43.014 2.881 70.847 1.00 70.00 361 GLY A C 1
ATOM 2718 O O . GLY A 1 361 ? -42.746 1.690 70.669 1.00 70.00 361 GLY A O 1
ATOM 2719 N N . ALA A 1 362 ? -43.452 3.646 69.838 1.00 74.44 362 ALA A N 1
ATOM 2720 C CA . ALA A 1 362 ? -43.611 3.135 68.477 1.00 74.44 362 ALA A CA 1
ATOM 2721 C C . ALA A 1 362 ? -42.255 2.798 67.837 1.00 74.44 362 ALA A C 1
ATOM 2723 O O . ALA A 1 362 ? -41.281 3.536 67.977 1.00 74.44 362 ALA A O 1
ATOM 2724 N N . THR A 1 363 ? -42.192 1.696 67.087 1.00 76.44 363 THR A N 1
ATOM 2725 C CA . THR A 1 363 ? -41.026 1.342 66.264 1.00 76.44 363 THR A CA 1
ATOM 2726 C C 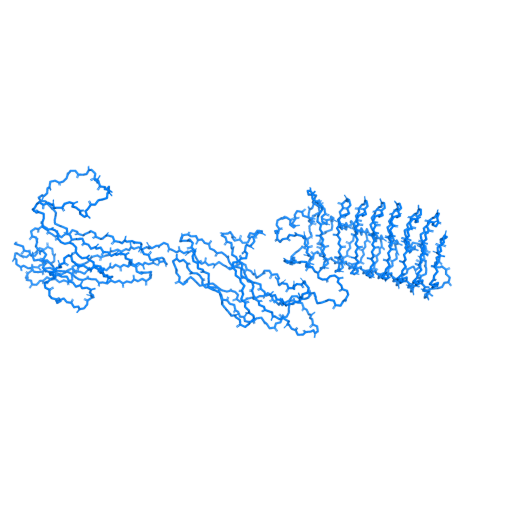. THR A 1 363 ? -41.270 1.765 64.824 1.00 76.44 363 THR A C 1
ATOM 2728 O O . THR A 1 363 ? -42.249 1.326 64.225 1.00 76.44 363 THR A O 1
ATOM 2731 N N . ILE A 1 364 ? -40.376 2.574 64.259 1.00 73.69 364 ILE A N 1
ATOM 2732 C CA . ILE A 1 364 ? -40.379 2.963 62.845 1.00 73.69 364 ILE A CA 1
ATOM 2733 C C . ILE A 1 364 ? -39.337 2.114 62.124 1.00 73.69 364 ILE A C 1
ATOM 2735 O O . ILE A 1 364 ? -38.167 2.112 62.510 1.00 73.69 364 ILE A O 1
ATOM 2739 N N . GLU A 1 365 ? -39.745 1.411 61.074 1.00 77.94 365 GLU A N 1
ATOM 2740 C CA . GLU A 1 365 ? -38.850 0.678 60.184 1.00 77.94 365 GLU A CA 1
ATOM 2741 C C . GLU A 1 365 ? -38.608 1.486 58.908 1.00 77.94 365 GLU A C 1
ATOM 2743 O O . GLU A 1 365 ? -39.546 1.835 58.193 1.00 77.94 365 GLU A O 1
ATOM 2748 N N . TYR A 1 366 ? -37.344 1.759 58.613 1.00 76.00 366 TYR A N 1
ATOM 2749 C CA . TYR A 1 366 ? -36.888 2.389 57.385 1.00 76.00 366 TYR A CA 1
ATOM 2750 C C . TYR A 1 366 ? -36.329 1.351 56.421 1.00 76.00 366 TYR A C 1
ATOM 2752 O O . TYR A 1 366 ? -35.679 0.384 56.824 1.00 76.00 366 TYR A O 1
ATOM 2760 N N . GLU A 1 367 ? -36.537 1.600 55.135 1.00 75.00 367 GLU A N 1
ATOM 2761 C CA . GLU A 1 367 ? -35.890 0.887 54.045 1.00 75.00 367 GLU A CA 1
ATOM 2762 C C . GLU A 1 367 ? -35.036 1.871 53.243 1.00 75.00 367 GLU A C 1
ATOM 2764 O O . GLU A 1 367 ? -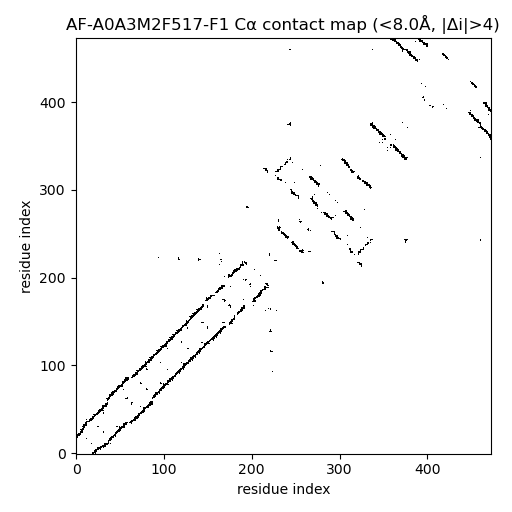35.524 2.907 52.783 1.00 75.00 367 GLU A O 1
ATOM 2769 N N . LEU A 1 368 ? -33.755 1.544 53.098 1.00 71.88 368 LEU A N 1
ATOM 2770 C CA . LEU A 1 368 ? -32.777 2.310 52.341 1.00 71.88 368 LEU A CA 1
ATOM 2771 C C . LEU A 1 368 ? -32.373 1.498 51.112 1.00 71.88 368 LEU A C 1
ATOM 2773 O O . LEU A 1 368 ? -31.874 0.380 51.247 1.00 71.88 368 LEU A O 1
ATOM 2777 N N . THR A 1 369 ? -32.569 2.057 49.923 1.00 71.25 369 THR A N 1
ATOM 2778 C CA . THR A 1 369 ? -32.129 1.452 48.663 1.00 71.25 369 THR A CA 1
ATOM 2779 C C . THR A 1 369 ? -30.971 2.249 48.101 1.00 71.25 369 THR A C 1
ATOM 2781 O O . THR A 1 369 ? -31.059 3.463 47.923 1.00 71.25 369 THR A O 1
ATOM 2784 N N . ILE A 1 370 ? -29.879 1.544 47.837 1.00 73.31 370 ILE A N 1
ATOM 2785 C CA . ILE A 1 370 ? -28.631 2.100 47.336 1.00 73.31 370 ILE A CA 1
ATOM 2786 C C . ILE A 1 370 ? -28.405 1.503 45.959 1.00 73.31 370 ILE A C 1
ATOM 2788 O O . ILE A 1 370 ? -28.296 0.282 45.823 1.00 73.31 370 ILE A O 1
ATOM 2792 N N . VAL A 1 371 ? -28.333 2.364 44.953 1.00 75.56 371 VAL A N 1
ATOM 2793 C CA . VAL A 1 371 ? -28.151 1.970 43.558 1.00 75.56 371 VAL A CA 1
ATOM 2794 C C . VAL A 1 371 ? -26.846 2.561 43.069 1.00 75.56 371 VAL A C 1
ATOM 2796 O O . VAL A 1 371 ? -26.670 3.773 43.121 1.00 75.56 371 VAL A O 1
ATOM 2799 N N . ASN A 1 372 ? -25.940 1.721 42.579 1.00 76.69 372 ASN A N 1
ATOM 2800 C CA . ASN A 1 372 ? -24.861 2.170 41.711 1.00 76.69 372 ASN A CA 1
ATOM 2801 C C . ASN A 1 372 ? -25.261 1.858 40.270 1.00 76.69 372 ASN A C 1
ATOM 2803 O O . ASN A 1 372 ? -25.256 0.696 39.861 1.00 76.69 372 ASN A O 1
ATOM 2807 N N . SER A 1 373 ? -25.650 2.900 39.542 1.00 78.44 373 SER A N 1
ATOM 2808 C CA . SER A 1 373 ? -26.063 2.812 38.136 1.00 78.44 373 SER A CA 1
ATOM 2809 C C . SER A 1 373 ? -24.896 2.940 37.154 1.00 78.44 373 SER A C 1
ATOM 2811 O O . SER A 1 373 ? -25.055 2.596 35.983 1.00 78.44 373 SER A O 1
ATOM 2813 N N . GLY A 1 374 ? -23.726 3.365 37.639 1.00 72.25 374 GLY A N 1
ATOM 2814 C CA . GLY A 1 374 ? -22.523 3.521 36.833 1.00 72.25 374 GLY A CA 1
ATOM 2815 C C . GLY A 1 374 ? -21.841 2.200 36.494 1.00 72.25 374 GLY A C 1
ATOM 2816 O O . GLY A 1 374 ? -22.146 1.148 37.077 1.00 72.25 374 GLY A O 1
ATOM 2817 N N . ASP A 1 375 ? -20.888 2.270 35.567 1.00 71.19 375 ASP A N 1
ATOM 2818 C CA . ASP A 1 375 ? -20.086 1.129 35.130 1.00 71.19 375 ASP A CA 1
ATOM 2819 C C . ASP A 1 375 ? -18.909 0.860 36.068 1.00 71.19 375 ASP A C 1
ATOM 2821 O O . ASP A 1 375 ? -18.458 -0.281 36.166 1.00 71.19 375 ASP A O 1
ATOM 2825 N N . ALA A 1 376 ? -18.433 1.857 36.813 1.00 69.19 376 ALA A N 1
ATOM 2826 C CA . ALA A 1 376 ? -17.399 1.695 37.830 1.00 69.19 376 ALA A CA 1
ATOM 2827 C C . ALA A 1 376 ? -17.956 1.332 39.215 1.00 69.19 376 ALA A C 1
ATOM 2829 O O . ALA A 1 376 ? -19.081 1.662 39.596 1.00 69.19 376 ALA A O 1
ATOM 2830 N N . ALA A 1 377 ? -17.139 0.635 40.009 1.00 67.38 377 ALA A N 1
ATOM 2831 C CA . ALA A 1 377 ? -17.410 0.443 41.432 1.00 67.38 377 ALA A CA 1
ATOM 2832 C C . ALA A 1 377 ? -17.008 1.701 42.220 1.00 67.38 377 ALA A C 1
ATOM 2834 O O . ALA A 1 377 ? -16.031 2.352 41.874 1.00 67.38 377 ALA A O 1
ATOM 2835 N N . SER A 1 378 ? -17.707 2.024 43.310 1.00 68.38 378 SER A N 1
ATOM 2836 C CA . SER A 1 378 ? -17.336 3.176 44.154 1.00 68.38 378 SER A CA 1
ATOM 2837 C C . SER A 1 378 ? -16.115 2.866 45.039 1.00 68.38 378 SER A C 1
ATOM 2839 O O . SER A 1 378 ? -16.109 1.805 45.669 1.00 68.38 378 SER A O 1
ATOM 2841 N N . GLU A 1 379 ? -15.167 3.792 45.210 1.00 58.12 379 GLU A N 1
ATOM 2842 C CA . GLU A 1 379 ? -13.978 3.582 46.065 1.00 58.12 379 GLU A CA 1
ATOM 2843 C C . GLU A 1 379 ? -14.262 3.581 47.581 1.00 58.12 379 GLU A C 1
ATOM 2845 O O . GLU A 1 379 ? -13.584 2.868 48.313 1.00 58.12 379 GLU A O 1
ATOM 2850 N N . THR A 1 380 ? -15.279 4.307 48.071 1.00 55.25 380 THR A N 1
ATOM 2851 C CA . THR A 1 380 ? -15.943 4.138 49.387 1.00 55.25 380 THR A CA 1
ATOM 2852 C C . THR A 1 380 ? -17.169 5.055 49.439 1.00 55.25 380 THR A C 1
ATOM 2854 O O . THR A 1 380 ? -17.05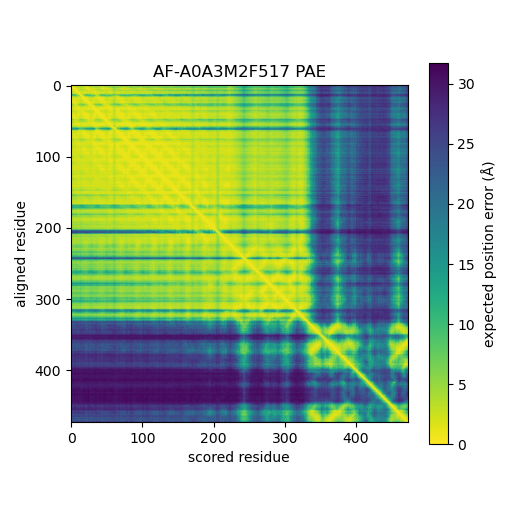5 6.250 49.200 1.00 55.25 380 THR A O 1
ATOM 2857 N N . ALA A 1 381 ? -18.344 4.521 49.781 1.00 51.50 381 ALA A N 1
ATOM 2858 C CA . ALA A 1 381 ? -19.553 5.319 49.984 1.00 51.50 381 ALA A CA 1
ATOM 2859 C C . ALA A 1 381 ? -19.841 5.473 51.484 1.00 51.50 381 ALA A C 1
ATOM 2861 O O . ALA A 1 381 ? -20.014 4.480 52.204 1.00 51.50 381 ALA A O 1
ATOM 2862 N N . ILE A 1 382 ? -19.893 6.724 51.950 1.00 54.38 382 ILE A N 1
ATOM 2863 C CA . ILE A 1 382 ? -20.331 7.084 53.302 1.00 54.38 382 ILE A CA 1
ATOM 2864 C C . ILE A 1 382 ? -21.754 7.618 53.195 1.00 54.38 382 ILE A C 1
ATOM 2866 O O . ILE A 1 382 ? -21.996 8.635 52.554 1.00 54.38 382 ILE A O 1
ATOM 2870 N N . ILE A 1 383 ? -22.689 6.943 53.852 1.00 54.12 383 ILE A N 1
ATOM 2871 C CA . ILE A 1 383 ? -24.097 7.327 53.872 1.00 54.12 383 ILE A CA 1
ATOM 2872 C C . ILE A 1 383 ? -24.402 7.913 55.240 1.00 54.12 383 ILE A C 1
ATOM 2874 O O . ILE A 1 383 ? -24.201 7.250 56.262 1.00 54.12 383 ILE A O 1
ATOM 2878 N N . ARG A 1 384 ? -24.882 9.155 55.254 1.00 54.69 384 ARG A N 1
ATOM 2879 C CA . ARG A 1 384 ? -25.382 9.838 56.447 1.00 54.69 384 ARG A CA 1
ATOM 2880 C C . ARG A 1 384 ? -26.873 10.062 56.266 1.00 54.69 384 ARG A C 1
ATOM 2882 O O . ARG A 1 384 ? -27.284 10.587 55.238 1.00 54.69 384 ARG A O 1
ATOM 2889 N N . ASP A 1 385 ? -27.660 9.652 57.247 1.00 56.31 385 ASP A N 1
ATOM 2890 C CA . ASP A 1 385 ? -29.111 9.787 57.195 1.00 56.31 385 ASP A CA 1
ATOM 2891 C C . ASP A 1 385 ? -29.653 10.240 58.553 1.00 56.31 385 ASP A C 1
ATOM 2893 O O . ASP A 1 385 ? -29.239 9.720 59.594 1.00 56.31 385 ASP A O 1
ATOM 2897 N N . SER A 1 386 ? -30.527 11.246 58.553 1.00 57.50 386 SER A N 1
ATOM 2898 C CA . SER A 1 386 ? -31.126 11.782 59.775 1.00 57.50 386 SER A CA 1
ATOM 2899 C C . SER A 1 386 ? -32.270 10.886 60.224 1.00 57.50 386 SER A C 1
ATOM 2901 O O . SER A 1 386 ? -33.036 10.349 59.421 1.00 57.50 386 SER A O 1
ATOM 2903 N N . VAL A 1 387 ? -32.415 10.710 61.530 1.00 61.69 387 VAL A N 1
ATOM 2904 C CA . VAL A 1 387 ? -33.581 10.051 62.126 1.00 61.69 387 VAL A CA 1
ATOM 2905 C C . VAL A 1 387 ? -34.376 11.068 62.941 1.00 61.69 387 VAL A C 1
ATOM 2907 O O . VAL A 1 387 ? -33.796 12.056 63.403 1.00 61.69 387 VAL A O 1
ATOM 2910 N N . PRO A 1 388 ? -35.699 10.874 63.103 1.00 63.78 388 PRO A N 1
ATOM 2911 C CA . PRO A 1 388 ? -36.532 11.822 63.827 1.00 63.78 388 PRO A CA 1
ATOM 2912 C C . PRO A 1 388 ? -35.996 12.100 65.233 1.00 63.78 388 PRO A C 1
ATOM 2914 O O . PRO A 1 388 ? -35.453 11.216 65.906 1.00 63.78 388 PRO A O 1
ATOM 2917 N N . LEU A 1 389 ? -36.180 13.341 65.676 1.00 55.91 389 LEU A N 1
ATOM 2918 C CA . LEU A 1 389 ? -35.950 13.753 67.057 1.00 55.91 389 LEU A CA 1
ATOM 2919 C C . LEU A 1 389 ? -36.689 12.826 68.031 1.00 55.91 389 LEU A C 1
ATOM 2921 O O . LEU A 1 389 ? -37.736 12.275 67.701 1.00 55.91 389 LEU A O 1
ATOM 2925 N N . ASN A 1 390 ? -36.126 12.645 69.227 1.00 66.50 390 ASN A N 1
ATOM 2926 C CA . ASN A 1 390 ? -36.672 11.758 70.260 1.00 66.50 390 ASN A CA 1
ATOM 2927 C C . ASN A 1 390 ? -36.835 10.299 69.810 1.00 66.50 390 ASN A C 1
ATOM 2929 O O . ASN A 1 390 ? -37.732 9.613 70.268 1.00 66.50 390 ASN A O 1
ATOM 2933 N N . THR A 1 391 ? -35.971 9.791 68.928 1.00 58.94 391 THR A N 1
ATOM 2934 C CA . THR A 1 391 ? -35.903 8.351 68.630 1.00 58.94 391 THR A CA 1
ATOM 2935 C C . THR A 1 391 ? -34.597 7.738 69.128 1.00 58.94 391 THR A C 1
ATOM 2937 O O . THR A 1 391 ? -33.582 8.425 69.251 1.00 58.94 391 THR A O 1
ATOM 2940 N N . VAL A 1 392 ? -34.588 6.447 69.444 1.00 60.84 392 VAL A N 1
ATOM 2941 C CA . VAL A 1 392 ? -33.384 5.651 69.717 1.00 60.84 392 VAL A CA 1
ATOM 2942 C C . VAL A 1 392 ? -33.256 4.544 68.690 1.00 60.84 392 VAL A C 1
ATOM 2944 O O . VAL A 1 392 ? -34.241 3.944 68.272 1.00 60.84 392 VAL A O 1
ATOM 2947 N N . PHE A 1 393 ? -32.030 4.272 68.259 1.00 57.72 393 PHE A N 1
ATOM 2948 C CA . PHE A 1 393 ? -31.770 3.177 67.338 1.00 57.72 393 PHE A CA 1
ATOM 2949 C C . PHE A 1 393 ? -32.129 1.829 67.984 1.00 57.72 393 PHE A C 1
ATOM 2951 O O . PHE A 1 393 ? -31.833 1.608 69.156 1.00 57.72 393 PHE A O 1
ATOM 2958 N N . SER A 1 394 ? -32.761 0.932 67.223 1.00 62.25 394 SER A N 1
ATOM 2959 C CA . SER A 1 394 ? -33.170 -0.394 67.698 1.00 62.25 394 SER A CA 1
ATOM 2960 C C . SER A 1 394 ? -32.356 -1.506 67.042 1.00 62.25 394 SER A C 1
ATOM 2962 O O . SER A 1 394 ? -31.600 -2.204 67.712 1.00 62.25 394 SER A O 1
ATOM 2964 N N . THR A 1 395 ? -32.510 -1.693 65.731 1.00 56.81 395 THR A N 1
ATOM 2965 C CA . THR A 1 395 ? -31.944 -2.838 64.998 1.00 56.81 395 THR A CA 1
ATOM 2966 C C . THR A 1 395 ? -31.671 -2.475 63.540 1.00 56.81 395 THR A C 1
ATOM 2968 O O . THR A 1 395 ? -32.281 -1.559 62.996 1.00 56.81 395 THR A O 1
ATOM 2971 N N . ALA A 1 396 ? -30.761 -3.196 62.886 1.00 53.69 396 ALA A N 1
ATOM 2972 C CA . ALA A 1 396 ? -30.455 -3.060 61.461 1.00 53.69 396 ALA A CA 1
ATOM 2973 C C . ALA A 1 396 ? -30.280 -4.432 60.812 1.00 53.69 396 ALA A C 1
ATOM 2975 O O . ALA A 1 396 ? -29.772 -5.356 61.447 1.00 53.69 396 ALA A O 1
ATOM 2976 N N . SER A 1 397 ? -30.643 -4.547 59.536 1.00 51.38 397 SER A N 1
ATOM 2977 C CA . SER A 1 397 ? -30.388 -5.730 58.720 1.00 51.38 397 SER A CA 1
ATOM 2978 C C . SER A 1 397 ? -29.112 -5.581 57.884 1.00 51.38 397 SER A C 1
ATOM 2980 O O . SER A 1 397 ? -28.715 -4.483 57.488 1.00 51.38 397 SER A O 1
ATOM 2982 N N . ARG A 1 398 ? -28.458 -6.713 57.586 1.00 44.19 398 ARG A N 1
ATOM 2983 C CA . ARG A 1 398 ? -27.330 -6.787 56.629 1.00 44.19 398 ARG A CA 1
ATOM 2984 C C . ARG A 1 398 ? -27.786 -7.013 55.174 1.00 44.19 398 ARG A C 1
ATOM 2986 O O . ARG A 1 398 ? -27.008 -6.795 54.240 1.00 44.19 398 ARG A O 1
ATOM 2993 N N . GLU A 1 399 ? -29.029 -7.455 55.000 1.00 47.09 399 GLU A N 1
ATOM 2994 C CA . GLU A 1 399 ? -29.690 -7.916 53.768 1.00 47.09 399 GLU A CA 1
ATOM 2995 C C . GLU A 1 399 ? -31.171 -7.487 53.807 1.00 47.09 399 GLU A C 1
ATOM 2997 O O . GLU A 1 399 ? -31.670 -7.125 54.877 1.00 47.09 399 GLU A O 1
ATOM 3002 N N . ALA A 1 400 ? -31.894 -7.539 52.682 1.00 42.34 400 ALA A N 1
ATOM 3003 C CA . ALA A 1 400 ? -33.295 -7.114 52.632 1.00 42.34 400 ALA A CA 1
ATOM 3004 C C . ALA A 1 400 ? -34.183 -7.891 53.627 1.00 42.34 400 ALA A C 1
ATOM 3006 O O . ALA A 1 400 ? -35.013 -7.278 54.290 1.00 42.34 400 ALA A O 1
ATOM 3007 N N . ASP A 1 401 ? -33.968 -9.195 53.833 1.00 36.88 401 ASP A N 1
ATOM 3008 C CA . ASP A 1 401 ? -35.034 -10.072 54.350 1.00 36.88 401 ASP A CA 1
ATOM 3009 C C . ASP A 1 401 ? -34.860 -10.632 55.771 1.00 36.88 401 ASP A C 1
ATOM 3011 O O . ASP A 1 401 ? -35.708 -11.396 56.226 1.00 36.88 401 ASP A O 1
ATOM 3015 N N . THR A 1 402 ? -33.832 -10.236 56.530 1.00 41.62 402 THR A N 1
ATOM 3016 C CA . THR A 1 402 ? -33.665 -10.707 57.922 1.00 41.62 402 THR A CA 1
ATOM 3017 C C . THR A 1 402 ? -33.334 -9.579 58.902 1.00 41.62 402 THR A C 1
ATOM 3019 O O . THR A 1 402 ? -32.256 -8.989 58.885 1.00 41.62 402 THR A O 1
ATOM 3022 N N . LEU A 1 403 ? -34.288 -9.287 59.792 1.00 43.44 403 LEU A N 1
ATOM 3023 C CA . LEU A 1 403 ? -34.187 -8.325 60.896 1.00 43.44 403 LEU A CA 1
ATOM 3024 C C . LEU A 1 403 ? -33.965 -9.097 62.203 1.00 43.44 403 LEU A C 1
ATOM 3026 O O . LEU A 1 403 ? -34.835 -9.151 63.067 1.00 43.44 403 LEU A O 1
ATOM 3030 N N . ASN A 1 404 ? -32.810 -9.754 62.315 1.00 38.16 404 ASN A N 1
ATOM 3031 C CA . ASN A 1 404 ? -32.489 -10.600 63.461 1.00 38.16 404 ASN A CA 1
ATOM 3032 C C . ASN A 1 404 ? -31.280 -10.040 64.220 1.00 38.16 404 ASN A C 1
ATOM 3034 O O . ASN A 1 404 ? -30.195 -9.920 63.660 1.00 38.16 404 ASN A O 1
ATOM 3038 N N . ALA A 1 405 ? -31.505 -9.790 65.511 1.00 30.61 405 ALA A N 1
ATOM 3039 C CA . ALA A 1 405 ? -30.558 -9.418 66.563 1.00 30.61 405 ALA A CA 1
ATOM 3040 C C . ALA A 1 405 ? -30.166 -7.932 66.683 1.00 30.61 405 ALA A C 1
ATOM 3042 O O . ALA A 1 405 ? -29.791 -7.250 65.731 1.00 30.61 405 ALA A O 1
ATOM 3043 N N . THR A 1 406 ? -30.219 -7.458 67.931 1.00 31.38 406 THR A N 1
ATOM 3044 C CA . THR A 1 406 ? -29.494 -6.297 68.448 1.00 31.38 406 THR A CA 1
ATOM 3045 C C . THR A 1 406 ? -28.043 -6.412 67.996 1.00 31.38 406 THR A C 1
ATOM 3047 O O . THR A 1 406 ? -27.332 -7.327 68.404 1.00 31.38 406 THR A O 1
ATOM 3050 N N . ALA A 1 407 ? -27.609 -5.536 67.097 1.00 30.77 407 ALA A N 1
ATOM 3051 C CA . ALA A 1 407 ? -26.263 -5.607 66.566 1.00 30.77 407 ALA A CA 1
ATOM 3052 C C . ALA A 1 407 ? -25.295 -4.923 67.543 1.00 30.77 407 ALA A C 1
ATOM 3054 O O . ALA A 1 407 ? -25.043 -3.725 67.449 1.00 30.77 407 ALA A O 1
ATOM 3055 N N . THR A 1 408 ? -24.771 -5.672 68.511 1.00 28.84 408 THR A N 1
ATOM 3056 C CA . THR A 1 408 ? -23.556 -5.287 69.237 1.00 28.84 408 THR A CA 1
ATOM 3057 C C . THR A 1 408 ? -22.360 -5.593 68.342 1.00 28.84 408 THR A C 1
ATOM 3059 O O . THR A 1 408 ? -22.052 -6.750 68.061 1.00 28.84 408 THR A O 1
ATOM 3062 N N . PHE A 1 409 ? -21.698 -4.551 67.846 1.00 32.06 409 PHE A N 1
ATOM 3063 C CA . PHE A 1 409 ? -20.486 -4.686 67.043 1.00 32.06 409 PHE A CA 1
ATOM 3064 C C . PHE A 1 409 ? -19.264 -4.502 67.952 1.00 32.06 409 PHE A C 1
ATOM 3066 O O . PHE A 1 409 ? -19.040 -3.409 68.463 1.00 32.06 409 PHE A O 1
ATOM 3073 N N . SER A 1 410 ? -18.494 -5.571 68.180 1.00 28.94 410 SER A N 1
ATOM 3074 C CA . SER A 1 410 ? -17.180 -5.500 68.829 1.00 28.94 410 SER A CA 1
ATOM 3075 C C . SER A 1 410 ? -16.123 -5.089 67.808 1.00 28.94 410 SER A C 1
ATOM 3077 O O . SER A 1 410 ? -16.063 -5.653 66.712 1.00 28.94 410 SER A O 1
ATOM 3079 N N . ASP A 1 411 ? -15.287 -4.125 68.173 1.00 29.45 411 ASP A N 1
ATOM 3080 C CA . ASP A 1 411 ? -14.366 -3.429 67.275 1.00 29.45 411 ASP A CA 1
ATOM 3081 C C . ASP A 1 411 ? -13.073 -4.209 66.987 1.00 29.45 411 ASP A C 1
ATOM 3083 O O . ASP A 1 411 ? -11.959 -3.716 67.124 1.00 29.45 411 ASP A O 1
ATOM 3087 N N . THR A 1 412 ? -13.184 -5.489 66.634 1.00 29.11 412 THR A N 1
ATOM 3088 C CA . THR A 1 412 ? -11.997 -6.313 66.388 1.00 29.11 412 THR A CA 1
ATOM 3089 C C . THR A 1 412 ? -12.195 -7.214 65.170 1.00 29.11 412 THR A C 1
ATOM 3091 O O . THR A 1 412 ? -13.060 -8.082 65.156 1.00 29.11 412 THR A O 1
ATOM 3094 N N . TYR A 1 413 ? -11.333 -6.991 64.169 1.00 29.61 413 TYR A N 1
ATOM 3095 C CA . TYR A 1 413 ? -11.078 -7.759 62.937 1.00 29.61 413 TYR A CA 1
ATOM 3096 C C . TYR A 1 413 ? -11.835 -7.415 61.632 1.00 29.61 413 TYR A C 1
ATOM 3098 O O . TYR A 1 413 ? -12.917 -7.892 61.311 1.00 29.61 413 TYR A O 1
ATOM 3106 N N . ILE A 1 414 ? -11.141 -6.607 60.820 1.00 35.78 414 ILE A N 1
ATOM 3107 C CA . ILE A 1 414 ? -10.790 -6.764 59.391 1.00 35.78 414 ILE A CA 1
ATOM 3108 C C . ILE A 1 414 ? -11.441 -7.956 58.640 1.00 35.78 414 ILE A C 1
ATOM 3110 O O . ILE A 1 414 ? -10.829 -9.005 58.511 1.00 35.78 414 ILE A O 1
ATOM 3114 N N . THR A 1 415 ? -12.627 -7.790 58.043 1.00 31.14 415 THR A N 1
ATOM 3115 C CA . THR A 1 415 ? -13.050 -8.490 56.800 1.00 31.14 415 THR A CA 1
ATOM 3116 C C . THR A 1 415 ? -14.261 -7.786 56.153 1.00 31.14 415 THR A C 1
ATOM 3118 O O . THR A 1 415 ? -14.991 -7.041 56.804 1.00 31.14 415 THR A O 1
ATOM 3121 N N . LYS A 1 416 ? -14.428 -7.948 54.829 1.00 28.64 416 LYS A N 1
ATOM 3122 C CA . LYS A 1 416 ? -15.411 -7.267 53.952 1.00 28.64 416 LYS A CA 1
ATOM 3123 C C . LYS A 1 416 ? -16.861 -7.317 54.493 1.00 28.64 416 LYS A C 1
ATOM 3125 O O . LYS A 1 416 ? -17.373 -8.394 54.768 1.00 28.64 416 LYS A O 1
ATOM 3130 N N . GLY A 1 417 ? -17.555 -6.168 54.543 1.00 31.66 417 GLY A N 1
ATOM 3131 C CA . GLY A 1 417 ? -18.972 -6.060 54.941 1.00 31.66 417 GLY A CA 1
ATOM 3132 C C . GLY A 1 417 ? -19.475 -4.611 55.082 1.00 31.66 417 GLY A C 1
ATOM 3133 O O . GLY A 1 417 ? -18.683 -3.672 55.011 1.00 31.66 417 GLY A O 1
ATOM 3134 N N . TRP A 1 418 ? -20.792 -4.426 55.253 1.00 33.25 418 TRP A N 1
ATOM 3135 C CA . TRP A 1 418 ? -21.405 -3.137 55.621 1.00 33.25 418 TRP A CA 1
ATOM 3136 C C . TRP A 1 418 ? -21.126 -2.839 57.102 1.00 33.25 418 TRP A C 1
ATOM 3138 O O . TRP A 1 418 ? -21.429 -3.685 57.945 1.00 33.25 418 TRP A O 1
ATOM 3148 N N . LYS A 1 419 ? -20.581 -1.658 57.426 1.00 39.03 419 LYS A N 1
ATOM 3149 C CA . LYS A 1 419 ? -20.458 -1.171 58.812 1.00 39.03 419 LYS A CA 1
ATOM 3150 C C . LYS A 1 419 ? -21.554 -0.141 59.094 1.00 39.03 419 LYS A C 1
ATOM 3152 O O . LYS A 1 419 ? -21.744 0.782 58.303 1.00 39.03 419 LYS A O 1
ATOM 3157 N N . LEU A 1 420 ? -22.237 -0.284 60.226 1.00 37.94 420 LEU A N 1
ATOM 3158 C CA . LEU A 1 420 ? -23.144 0.715 60.783 1.00 37.94 420 LEU A CA 1
ATOM 3159 C C . LEU A 1 420 ? -22.473 1.341 62.012 1.00 37.94 420 LEU A C 1
ATOM 3161 O O . LEU A 1 420 ? -22.132 0.621 62.945 1.00 37.94 420 LEU A O 1
ATOM 3165 N N . GLN A 1 421 ? -22.279 2.658 62.012 1.00 36.44 421 GLN A N 1
ATOM 3166 C CA . GLN A 1 421 ? -21.872 3.424 63.191 1.00 36.44 421 GLN A CA 1
ATOM 3167 C C . GLN A 1 421 ? -23.096 4.182 63.713 1.00 36.44 421 GLN A C 1
ATOM 3169 O O . GLN A 1 421 ? -23.614 5.085 63.053 1.00 36.44 421 GLN A O 1
ATOM 3174 N N . THR A 1 422 ? -23.561 3.814 64.903 1.00 34.59 422 THR A N 1
ATOM 3175 C CA . THR A 1 422 ? -24.571 4.563 65.658 1.00 34.59 422 THR A CA 1
ATOM 3176 C C . THR A 1 422 ? -23.881 5.225 66.840 1.00 34.59 422 THR A C 1
ATOM 3178 O O . THR A 1 422 ? -23.455 4.533 67.761 1.00 34.59 422 THR A O 1
ATOM 3181 N N . ALA A 1 423 ? -23.756 6.550 66.818 1.00 32.16 423 ALA A N 1
ATOM 3182 C CA . ALA A 1 423 ? -23.303 7.316 67.972 1.00 32.16 423 ALA A CA 1
ATOM 3183 C C . ALA A 1 423 ? -24.510 8.014 68.609 1.00 32.16 423 ALA A C 1
ATOM 3185 O O . ALA A 1 423 ? -25.172 8.827 67.965 1.00 32.16 423 ALA A O 1
ATOM 3186 N N . THR A 1 424 ? -24.782 7.722 69.880 1.00 32.53 424 THR A N 1
ATOM 3187 C CA . THR A 1 424 ? -25.511 8.651 70.751 1.00 32.53 424 THR A CA 1
ATOM 3188 C C . THR A 1 424 ? -24.440 9.542 71.365 1.00 32.53 424 THR A C 1
ATOM 3190 O O . THR A 1 424 ? -2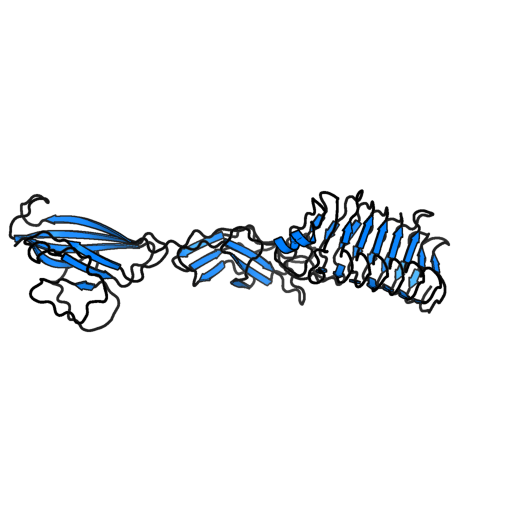3.608 9.049 72.122 1.00 32.53 424 THR A O 1
ATOM 3193 N N . VAL A 1 425 ? -24.376 10.818 70.982 1.00 26.42 425 VAL A N 1
ATOM 3194 C CA . VAL A 1 425 ? -23.277 11.694 71.414 1.00 26.42 425 VAL A CA 1
ATOM 3195 C C . VAL A 1 425 ? -23.463 12.073 72.883 1.00 26.42 425 VAL A C 1
ATOM 3197 O O . VAL A 1 425 ? -24.246 12.957 73.211 1.00 26.42 425 VAL A O 1
ATOM 3200 N N . VAL A 1 426 ? -22.700 11.419 73.756 1.00 26.98 426 VAL A N 1
ATOM 3201 C CA . VAL A 1 426 ? -22.259 11.973 75.039 1.00 26.98 426 VAL A CA 1
ATOM 3202 C C . VAL A 1 426 ? -20.748 11.720 75.099 1.00 26.98 426 VAL A C 1
ATOM 3204 O O . VAL A 1 426 ? -20.325 10.621 75.428 1.00 26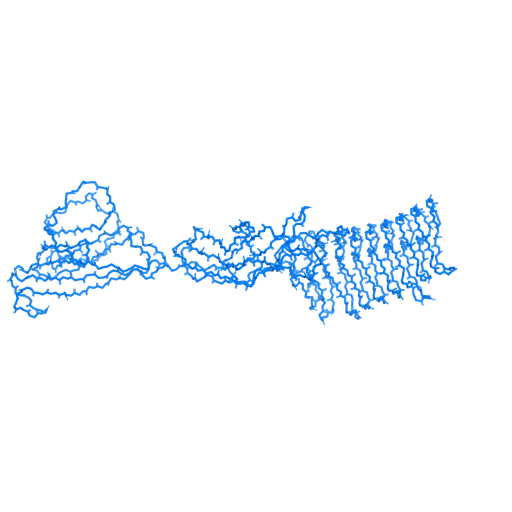.98 426 VAL A O 1
ATOM 3207 N N . ASN A 1 427 ? -19.960 12.732 74.716 1.00 25.83 427 ASN A N 1
ATOM 3208 C CA . ASN A 1 427 ? -18.488 12.760 74.600 1.00 25.83 427 ASN A CA 1
ATOM 3209 C C . ASN A 1 427 ? -17.836 11.856 73.520 1.00 25.83 427 ASN A C 1
ATOM 3211 O O . ASN A 1 427 ? -17.849 10.635 73.645 1.00 25.83 427 ASN A O 1
ATOM 3215 N N . PRO A 1 428 ? -17.212 12.437 72.470 1.00 30.92 428 PRO A N 1
ATOM 3216 C CA . PRO A 1 428 ? -16.591 11.679 71.387 1.00 30.92 428 PRO A CA 1
ATOM 3217 C C . PRO A 1 428 ? -15.139 11.291 71.715 1.00 30.92 428 PRO A C 1
ATOM 3219 O O . PRO A 1 428 ? -14.312 12.161 71.973 1.00 30.92 428 PRO A O 1
ATOM 3222 N N . ASP A 1 429 ? -14.804 10.003 71.615 1.00 26.25 429 ASP A N 1
ATOM 3223 C CA . ASP A 1 429 ? -13.424 9.587 71.340 1.00 26.25 429 ASP A CA 1
ATOM 3224 C C . ASP A 1 429 ? -13.169 9.771 69.833 1.00 26.25 429 ASP A C 1
ATOM 3226 O O . ASP A 1 429 ? -13.910 9.271 68.982 1.00 26.25 429 ASP A O 1
ATOM 3230 N N . GLN A 1 430 ? -12.179 10.604 69.525 1.00 33.47 430 GLN A N 1
ATOM 3231 C CA . GLN A 1 430 ? -11.865 11.171 68.211 1.00 33.47 430 GLN A CA 1
ATOM 3232 C C . GLN A 1 430 ? -10.703 10.442 67.512 1.00 33.47 430 GLN A C 1
ATOM 3234 O O . GLN A 1 430 ? -10.176 10.948 66.529 1.00 33.47 430 GLN A O 1
ATOM 3239 N N . SER A 1 431 ? -10.281 9.267 67.982 1.00 26.61 431 SER A N 1
ATOM 3240 C CA . SER A 1 431 ? -9.042 8.633 67.501 1.00 26.61 431 SER A CA 1
ATOM 3241 C C . SER A 1 431 ? -9.136 7.892 66.153 1.00 26.61 431 SER A C 1
ATOM 3243 O O . SER A 1 431 ? -8.106 7.697 65.514 1.00 26.61 431 SER A O 1
ATOM 3245 N N . GLU A 1 432 ? -10.335 7.558 65.653 1.00 30.61 432 GLU A N 1
ATOM 3246 C CA . GLU A 1 432 ? -10.519 6.964 64.306 1.00 30.61 432 GLU A CA 1
ATOM 3247 C C . GLU A 1 432 ? -11.259 7.878 63.305 1.00 30.61 432 GLU A C 1
ATOM 3249 O O . GLU A 1 432 ? -11.662 7.446 62.220 1.00 30.61 432 GLU A O 1
ATOM 3254 N N . ASN A 1 433 ? -11.443 9.159 63.643 1.00 29.30 433 ASN A N 1
ATOM 3255 C CA . ASN A 1 433 ? -12.054 10.157 62.764 1.00 29.30 433 ASN A CA 1
ATOM 3256 C C . ASN A 1 433 ? -11.017 11.186 62.275 1.00 29.30 433 ASN A C 1
ATOM 3258 O O . ASN A 1 433 ? -10.330 11.797 63.083 1.00 29.30 433 ASN A O 1
ATOM 3262 N N . SER A 1 434 ? -11.067 11.480 60.967 1.00 25.73 434 SER A N 1
ATOM 3263 C CA . SER A 1 434 ? -10.562 12.689 60.275 1.00 25.73 434 SER A CA 1
ATOM 3264 C C . SER A 1 434 ? -9.227 12.536 59.514 1.00 25.73 434 SER A C 1
ATOM 3266 O O . SER A 1 434 ? -8.329 11.833 59.970 1.00 25.73 434 SER A O 1
ATOM 3268 N N . PRO A 1 435 ? -9.122 13.135 58.309 1.00 24.72 435 PRO A N 1
ATOM 3269 C CA . PRO A 1 435 ? -8.913 14.580 58.230 1.00 24.72 435 PRO A CA 1
ATOM 3270 C C . PRO A 1 435 ? -9.939 15.303 57.335 1.00 24.72 435 PRO A C 1
ATOM 3272 O O . PRO A 1 435 ? -10.388 14.771 56.325 1.00 24.72 435 PRO A O 1
ATOM 3275 N N . ASP A 1 436 ? -10.277 16.526 57.740 1.00 24.61 436 ASP A N 1
ATOM 3276 C CA . ASP A 1 436 ? -10.939 17.593 56.981 1.00 24.61 436 ASP A CA 1
ATOM 3277 C C . ASP A 1 436 ? -12.357 17.345 56.438 1.00 24.61 436 ASP A C 1
ATOM 3279 O O . ASP A 1 436 ? -12.548 16.842 55.339 1.00 24.61 436 ASP A O 1
ATOM 3283 N N . TYR A 1 437 ? -13.375 17.799 57.186 1.00 28.11 437 TYR A N 1
ATOM 3284 C CA . TYR A 1 437 ? -14.264 18.880 56.722 1.00 28.11 437 TYR A CA 1
ATOM 3285 C C . TYR A 1 437 ? -15.221 19.310 57.848 1.00 28.11 437 TYR A C 1
ATOM 3287 O O . TYR A 1 437 ? -16.195 18.625 58.176 1.00 28.11 437 TYR A O 1
ATOM 3295 N N . SER A 1 438 ? -14.936 20.467 58.444 1.00 27.23 438 SER A N 1
ATOM 3296 C CA . SER A 1 438 ? -15.931 21.305 59.104 1.00 27.23 438 SER A CA 1
ATOM 3297 C C . SER A 1 438 ? -16.670 22.081 58.013 1.00 27.23 438 SER A C 1
ATOM 3299 O O . SER A 1 438 ? -16.152 23.084 57.525 1.00 27.23 438 SER A O 1
ATOM 3301 N N . ASP A 1 439 ? -17.860 21.640 57.614 1.00 28.52 439 ASP A N 1
ATOM 3302 C CA . ASP A 1 439 ? -18.748 22.529 56.864 1.00 28.52 439 ASP A CA 1
ATOM 3303 C C . ASP A 1 439 ? -19.277 23.522 57.897 1.00 28.52 439 ASP A C 1
ATOM 3305 O O . ASP A 1 439 ? -20.048 23.117 58.763 1.00 28.52 439 ASP A O 1
ATOM 3309 N N . GLY A 1 440 ? -18.731 24.742 57.913 1.00 29.98 440 GLY A N 1
ATOM 3310 C CA . GLY A 1 440 ? -18.838 25.759 58.970 1.00 29.98 440 GLY A CA 1
ATOM 3311 C C . GLY A 1 440 ? -20.252 26.261 59.290 1.00 29.98 440 GLY A C 1
ATOM 3312 O O . GLY A 1 440 ? -20.494 27.464 59.314 1.00 29.98 440 GLY A O 1
ATOM 3313 N N . ILE A 1 441 ? -21.178 25.355 59.578 1.00 29.80 441 ILE A N 1
ATOM 3314 C CA . ILE A 1 441 ? -22.502 25.602 60.118 1.00 29.80 441 ILE A CA 1
ATOM 3315 C C . ILE A 1 441 ? -22.407 25.338 61.625 1.00 29.80 441 ILE A C 1
ATOM 3317 O O . ILE A 1 441 ? -22.234 24.188 62.038 1.00 29.80 441 ILE A O 1
ATOM 3321 N N . PRO A 1 442 ? -22.510 26.370 62.477 1.00 32.78 442 PRO A N 1
ATOM 3322 C CA . PRO A 1 442 ? -22.629 26.154 63.905 1.00 32.78 442 PRO A CA 1
ATOM 3323 C C . PRO A 1 442 ? -24.033 25.606 64.171 1.00 32.78 442 PRO A C 1
ATOM 3325 O O . PRO A 1 442 ? -25.017 26.335 64.060 1.00 32.78 442 PRO A O 1
ATOM 3328 N N . ALA A 1 443 ? -24.145 24.323 64.505 1.00 31.72 443 ALA A N 1
ATOM 3329 C CA . ALA A 1 443 ? -25.396 23.758 64.995 1.00 31.72 443 ALA A CA 1
ATOM 3330 C C . ALA A 1 443 ? -25.160 23.032 66.323 1.00 31.72 443 ALA A C 1
ATOM 3332 O O . ALA A 1 443 ? -24.531 21.979 66.394 1.00 31.72 443 ALA A O 1
ATOM 3333 N N . ASP A 1 444 ? -25.671 23.679 67.366 1.00 31.38 444 ASP A N 1
ATOM 3334 C CA . ASP A 1 444 ? -25.924 23.203 68.721 1.00 31.38 444 ASP A CA 1
ATOM 3335 C C . ASP A 1 444 ? -26.328 21.701 68.767 1.00 31.38 444 ASP A C 1
ATOM 3337 O O . ASP A 1 444 ? -27.245 21.291 68.045 1.00 31.38 444 ASP A O 1
ATOM 3341 N N . PRO A 1 445 ? -25.682 20.855 69.597 1.00 34.22 445 PRO A N 1
ATOM 3342 C CA . PRO A 1 445 ? -25.846 19.393 69.619 1.00 34.22 445 PRO A CA 1
ATOM 3343 C C . PRO A 1 445 ? -27.194 18.879 70.173 1.00 34.22 445 PRO A C 1
ATOM 3345 O O . PRO A 1 445 ? -27.302 17.719 70.571 1.00 34.22 445 PRO A O 1
ATOM 3348 N N . THR A 1 446 ? -28.249 19.693 70.182 1.00 36.53 446 THR A N 1
ATOM 3349 C CA . THR A 1 446 ? -29.554 19.351 70.772 1.00 36.53 446 THR A CA 1
ATOM 3350 C C . THR A 1 446 ? -30.651 18.979 69.764 1.00 36.53 446 THR A C 1
ATOM 3352 O O . THR A 1 446 ? -31.743 18.605 70.190 1.00 36.53 446 THR A O 1
ATOM 3355 N N . THR A 1 447 ? -30.408 19.017 68.444 1.00 38.25 447 THR A N 1
ATOM 3356 C CA . THR A 1 447 ? -31.523 19.021 67.465 1.00 38.25 447 THR A CA 1
ATOM 3357 C C . THR A 1 447 ? -31.531 17.968 66.343 1.00 38.25 447 THR A C 1
ATOM 3359 O O . THR A 1 447 ? -32.554 17.856 65.671 1.00 38.25 447 THR A O 1
ATOM 3362 N N . VAL A 1 448 ? -30.504 17.127 66.133 1.00 38.94 448 VAL A N 1
ATOM 3363 C CA . VAL A 1 448 ? -30.572 16.083 65.078 1.00 38.94 448 VAL A CA 1
ATOM 3364 C C . VAL A 1 448 ? -29.817 14.798 65.451 1.00 38.94 448 VAL A C 1
ATOM 3366 O O . VAL A 1 448 ? -28.615 14.830 65.703 1.00 38.94 448 VAL A O 1
ATOM 3369 N N . LYS A 1 449 ? -30.504 13.642 65.443 1.00 48.47 449 LYS A N 1
ATOM 3370 C CA . LYS A 1 449 ? -29.882 12.306 65.553 1.00 48.47 449 LYS A CA 1
ATOM 3371 C C . LYS A 1 449 ? -29.623 11.743 64.147 1.00 48.47 449 LYS A C 1
ATOM 3373 O O . LYS A 1 449 ? -30.473 11.871 63.270 1.00 48.47 449 LYS A O 1
ATOM 3378 N N . TRP A 1 450 ? -28.475 11.101 63.928 1.00 44.88 450 TRP A N 1
ATOM 3379 C CA . TRP A 1 450 ? -28.072 10.558 62.620 1.00 44.88 450 TRP A CA 1
ATOM 3380 C C . TRP A 1 450 ? -27.631 9.096 62.720 1.00 44.88 450 TRP A C 1
ATOM 3382 O O . TRP A 1 450 ? -27.129 8.652 63.752 1.00 44.88 450 TRP A O 1
ATOM 3392 N N . VAL A 1 451 ? -27.770 8.363 61.617 1.00 49.75 451 VAL A N 1
ATOM 3393 C CA . VAL A 1 451 ? -27.242 7.007 61.425 1.00 49.75 451 VAL A CA 1
ATOM 3394 C C . VAL A 1 451 ? -26.202 7.048 60.301 1.00 49.75 451 VAL A C 1
ATOM 3396 O O . VAL A 1 451 ? -26.458 7.620 59.237 1.00 49.75 451 VAL A O 1
ATOM 3399 N N . ARG A 1 452 ? -25.018 6.458 60.524 1.00 50.34 452 ARG A N 1
ATOM 3400 C CA . ARG A 1 452 ? -23.925 6.416 59.538 1.00 50.34 452 ARG A CA 1
ATOM 3401 C C . ARG A 1 452 ? -23.707 4.992 59.033 1.00 50.34 452 ARG A C 1
ATOM 3403 O O . ARG A 1 452 ? -23.386 4.101 59.816 1.00 50.34 452 ARG A O 1
ATOM 3410 N N . TRP A 1 453 ? -23.789 4.796 57.720 1.00 52.81 453 TRP A N 1
ATOM 3411 C CA . TRP A 1 453 ? -23.420 3.539 57.065 1.00 52.81 453 TRP A CA 1
ATOM 3412 C C . TRP A 1 453 ? -22.159 3.738 56.235 1.00 52.81 453 TRP A C 1
ATOM 3414 O O . TRP A 1 453 ? -22.062 4.684 55.455 1.00 52.81 453 TRP A O 1
ATOM 3424 N N . ILE A 1 454 ? -21.192 2.839 56.384 1.00 47.25 454 ILE A N 1
ATOM 3425 C CA . ILE A 1 454 ? -19.951 2.859 55.611 1.00 47.25 454 ILE A CA 1
ATOM 3426 C C . ILE A 1 454 ? -19.897 1.585 54.781 1.00 47.25 454 ILE A C 1
ATOM 3428 O O . ILE A 1 454 ? -19.891 0.470 55.319 1.00 47.25 454 ILE A O 1
ATOM 3432 N N . ARG A 1 455 ? -19.815 1.745 53.458 1.00 52.25 455 ARG A N 1
ATOM 3433 C CA . ARG A 1 455 ? -19.496 0.649 52.547 1.00 52.25 455 ARG A CA 1
ATOM 3434 C C . ARG A 1 455 ? -18.242 0.987 51.763 1.00 52.25 455 ARG A C 1
ATOM 3436 O O . ARG A 1 455 ? -18.240 1.886 50.933 1.00 52.25 455 ARG A O 1
ATOM 3443 N N . ARG A 1 456 ? -17.195 0.188 51.976 1.00 49.22 456 ARG A N 1
ATOM 3444 C CA . ARG A 1 456 ? -15.905 0.337 51.286 1.00 49.22 456 ARG A CA 1
ATOM 3445 C C . ARG A 1 456 ? -15.976 0.148 49.767 1.00 49.22 456 ARG A C 1
ATOM 3447 O O . ARG A 1 456 ? -15.053 0.546 49.089 1.00 49.22 456 ARG A O 1
ATOM 3454 N N . ARG A 1 457 ? -17.026 -0.487 49.227 1.00 60.12 457 ARG A N 1
ATOM 3455 C CA . ARG A 1 457 ? -17.209 -0.656 47.774 1.00 60.12 457 ARG A CA 1
ATOM 3456 C C . ARG A 1 457 ? -18.646 -1.032 47.424 1.00 60.12 457 ARG A C 1
ATOM 3458 O O . ARG A 1 457 ? -19.119 -2.085 47.870 1.00 60.12 457 ARG A O 1
ATOM 3465 N N . ILE A 1 458 ? -19.341 -0.211 46.642 1.00 65.44 458 ILE A N 1
ATOM 3466 C CA . ILE A 1 458 ? -20.614 -0.578 46.011 1.00 65.44 458 ILE A CA 1
ATOM 3467 C C . ILE A 1 458 ? -20.276 -1.105 44.609 1.00 65.44 458 ILE A C 1
ATOM 3469 O O . ILE A 1 458 ? -19.711 -0.349 43.816 1.00 65.44 458 ILE A O 1
ATOM 3473 N N . PRO A 1 459 ? -20.552 -2.389 44.301 1.00 65.56 459 PRO A N 1
ATOM 3474 C CA . PRO A 1 459 ? -20.306 -2.924 42.964 1.00 65.56 459 PRO A CA 1
ATOM 3475 C C . PRO A 1 459 ? -21.100 -2.146 41.901 1.00 65.56 459 PRO A C 1
ATOM 3477 O O . PRO A 1 459 ? -22.131 -1.554 42.215 1.00 65.56 459 PRO A O 1
ATOM 3480 N N . ARG A 1 460 ? -20.602 -2.116 40.663 1.00 69.69 460 ARG A N 1
ATOM 3481 C CA . ARG A 1 460 ? -21.273 -1.486 39.510 1.00 69.69 460 ARG A CA 1
ATOM 3482 C C . ARG A 1 460 ? -22.631 -2.118 39.216 1.00 69.69 460 ARG A C 1
ATOM 3484 O O . ARG A 1 460 ? -22.846 -3.264 39.620 1.00 69.69 460 ARG A O 1
ATOM 3491 N N . LYS A 1 461 ? -23.510 -1.410 38.498 1.00 72.94 461 LYS A N 1
ATOM 3492 C CA . LYS A 1 461 ? -24.843 -1.895 38.064 1.00 72.94 461 LYS A CA 1
ATOM 3493 C C . LYS A 1 461 ? -25.564 -2.724 39.137 1.00 72.94 461 LYS A C 1
ATOM 3495 O O . LYS A 1 461 ? -26.124 -3.783 38.872 1.00 72.94 461 LYS A O 1
ATOM 3500 N N . THR A 1 462 ? -25.480 -2.277 40.386 1.00 71.50 462 THR A N 1
ATOM 3501 C CA . THR A 1 462 ? -25.961 -3.027 41.548 1.00 71.50 462 THR A CA 1
ATOM 3502 C C . THR A 1 462 ? -26.987 -2.200 42.286 1.00 71.50 462 THR A C 1
ATOM 3504 O O . THR A 1 462 ? -26.775 -1.019 42.549 1.00 71.50 462 THR A O 1
ATOM 3507 N N . SER A 1 463 ? -28.065 -2.856 42.697 1.00 77.56 463 SER A N 1
ATOM 3508 C CA . SER A 1 463 ? -29.004 -2.331 43.677 1.00 77.56 463 SER A CA 1
ATOM 3509 C C . SER A 1 463 ? -28.915 -3.175 44.942 1.00 77.56 463 SER A C 1
ATOM 3511 O O . SER A 1 463 ? -28.903 -4.406 44.873 1.00 77.56 463 SER A O 1
ATOM 3513 N N . LYS A 1 464 ? -28.813 -2.533 46.106 1.00 66.69 464 LYS A N 1
ATOM 3514 C CA . LYS A 1 464 ? -28.916 -3.215 47.398 1.00 66.69 464 LYS A CA 1
ATOM 3515 C C . LYS A 1 464 ? -29.828 -2.442 48.336 1.00 66.69 464 LYS A C 1
ATOM 3517 O O . LYS A 1 464 ? -29.665 -1.239 48.533 1.00 66.69 464 LYS A O 1
ATOM 3522 N N . THR A 1 465 ? -30.728 -3.181 48.968 1.00 66.88 465 THR A N 1
ATOM 3523 C CA . THR A 1 465 ? -31.654 -2.673 49.973 1.00 66.88 465 THR A CA 1
ATOM 3524 C C . THR A 1 465 ? -31.227 -3.133 51.363 1.00 66.88 465 THR A C 1
ATOM 3526 O O . THR A 1 465 ? -30.861 -4.295 51.561 1.00 66.88 465 THR A O 1
ATOM 3529 N N . ILE A 1 466 ? -31.268 -2.216 52.326 1.00 65.38 466 ILE A N 1
ATOM 3530 C CA . ILE A 1 466 ? -31.040 -2.479 53.750 1.00 65.38 466 ILE A CA 1
ATOM 3531 C C . ILE A 1 466 ? -32.196 -1.907 54.569 1.00 65.38 466 ILE A C 1
ATOM 3533 O O . ILE A 1 466 ? -32.846 -0.945 54.154 1.00 65.38 466 ILE A O 1
ATOM 3537 N N . ARG A 1 467 ? -32.466 -2.498 55.733 1.00 68.94 467 ARG A N 1
ATOM 3538 C CA . ARG A 1 467 ? -33.550 -2.076 56.628 1.00 68.94 467 ARG A CA 1
ATOM 3539 C C . ARG A 1 467 ? -32.994 -1.730 58.000 1.00 68.94 467 ARG A C 1
ATOM 3541 O O . ARG A 1 467 ? -32.051 -2.365 58.470 1.00 68.94 467 ARG A O 1
ATOM 3548 N N . PHE A 1 468 ? -33.577 -0.739 58.661 1.00 66.12 468 PHE A N 1
ATOM 3549 C CA . PHE A 1 468 ? -33.253 -0.437 60.055 1.00 66.12 468 PHE A CA 1
ATOM 3550 C C . PHE A 1 468 ? -34.457 0.095 60.815 1.00 66.12 468 PHE A C 1
ATOM 3552 O O . PHE A 1 468 ? -35.399 0.612 60.224 1.00 66.12 468 PHE A O 1
ATOM 3559 N N . ARG A 1 469 ? -34.427 -0.046 62.137 1.00 69.06 469 ARG A N 1
ATOM 3560 C CA . ARG A 1 469 ? -35.500 0.354 63.040 1.00 69.06 469 ARG A CA 1
ATOM 3561 C C . ARG A 1 469 ? -35.016 1.370 64.055 1.00 69.06 469 ARG A C 1
ATOM 3563 O O . ARG A 1 469 ? -33.914 1.247 64.594 1.00 69.06 469 ARG A O 1
ATOM 3570 N N . VAL A 1 470 ? -35.889 2.313 64.370 1.00 67.00 470 VAL A N 1
ATOM 3571 C CA . VAL A 1 470 ? -35.756 3.226 65.509 1.00 67.00 470 VAL A CA 1
ATOM 3572 C C . VAL A 1 470 ? -37.008 3.137 66.379 1.00 67.00 470 VAL A C 1
ATOM 3574 O O . VAL A 1 470 ? -38.078 2.797 65.880 1.00 67.00 470 VAL A O 1
ATOM 3577 N N . ILE A 1 471 ? -36.884 3.424 67.668 1.00 68.00 471 ILE A N 1
ATOM 3578 C CA . ILE A 1 471 ? -37.980 3.465 68.641 1.00 68.00 471 ILE A CA 1
ATOM 3579 C C . ILE A 1 471 ? -38.174 4.914 69.076 1.00 68.00 471 ILE A C 1
ATOM 3581 O O . ILE A 1 471 ? -37.196 5.577 69.410 1.00 68.00 471 ILE A O 1
ATOM 3585 N N . VAL A 1 472 ? -39.406 5.411 69.076 1.00 70.12 472 VAL A N 1
ATOM 3586 C CA . VAL A 1 472 ? -39.749 6.740 69.604 1.00 70.12 472 VAL A CA 1
ATOM 3587 C C . VAL A 1 472 ? -39.674 6.708 71.135 1.00 70.12 472 VAL A C 1
ATOM 3589 O O . VAL A 1 472 ? -40.219 5.792 71.749 1.00 70.12 472 VAL A O 1
ATOM 3592 N N . GLN A 1 473 ? -38.961 7.663 71.733 1.00 64.25 473 GLN A N 1
ATOM 3593 C CA . GLN A 1 473 ? -38.768 7.814 73.180 1.00 64.25 473 GLN A CA 1
ATOM 3594 C C . GLN A 1 473 ? -39.953 8.492 73.854 1.00 64.25 473 GLN A C 1
ATOM 3596 O O . GLN A 1 473 ? -40.564 9.386 73.226 1.00 64.25 473 GLN A O 1
#

Sequence (473 aa):
ITGCTITDHVWLDGGGNNTVESTTIENTGWRGITVRDPDNLIDNVTISGASDYGIYFEGTATTADRNQVLNSVVQNGPLHGIFVDSAHSIVLKKNEILSNGWDGIQFNNARSCTAQFNLVRFNNSAGFRLNSCTNVIIEANEIDSNANYQIVVGAGSNGVTISKNNIYQEPGQKNGIWSPINPLSAIRNYWGTTDSAAILDLVNDGGAGVVYTPWRLGPVDTSPGADTVAPKAPDTVAVTVLGGETIQVTWAIVTADGEPDPNATNLTGYRIYRSKTSDTSYWPLVGTVPAGTESFMDSNLTTGETYYYRVTAYDNVSPFENEAFYSDSIIGDHIDSAAVSISKRIRAVSIGGETSAPLPGATIEYELTIVNSGDAASETAIIRDSVPLNTVFSTASREADTLNATATFSDTYITKGWKLQTATVVNPDQSENSPDYSDGIPADPTTVKWVRWIRRRIPRKTSKTIRFRVIVQ

Nearest PDB structures (foldseek):
  5lw3-assembly1_A  TM=6.780E-01  e=2.689E-04  Azotobacter vinelandii
  4nk8-assembly1_A  TM=7.479E-01  e=1.737E-02  Pseudomonas syringae pv. tomato str. DC3000
  4ozy-assembly1_A  TM=5.076E-01  e=4.815E-04  Pseudomonas syringae pv. tomato str. DC3000
  4ozz-assembly1_A  TM=6.471E-01  e=3.163E-03  Pseudomonas syringae pv. tomato str. DC3000
  6o02-assembly1_B  TM=7.326E-01  e=2.844E-02  synthetic construct

Foldseek 3Di:
DEQEEAAAEAEQDDEDPAEDELYEYEPHQAERYEAAYDHYEYENYEYENHAYEPYEYCLVVHASEHYEHYLYEFEHYLEESYEAALYEQYEYYQYEQEQYNEEPYEDAVYELYEHALYEFANYAYESYEYHLYEQYEYALYEFDHHNAAPYEYEPNYYNYAAAQYAFEDDVPDLHYYDYQDAADHNEQYHYVAQQVVSVCSNHPVPHPHYDHPPYFHFHGNRDPPDDRWWFAFFQAWAWELLAAFKIKIFTDAGFGINDDDPDGHQWFWKWKWKDLDFPGRDTDTDDIDGHPDGMDMGGRHDAQTKMKMWMWTWHDRPPTIGIYGTHHIYIDPGRFDFPKDKDKDWDDKADDDDPVDHDAFIKIKMKMKIFRAGRHKDQKDKDKDWDDPQKAWDFKDQADPDGDDDDDDDPDDDDAGKDKDFDPDDDDDCPPDDDDDDPPDDDDPRGIGMIIIMHSIDHHRDMGMMMTMIGHD

Secondary structure (DSSP, 8-state):
-BS-EE-S-EEE-SSS--EEES-EEE--SS-SEEE-SSS-EEES-EEE--SS-SEEEETTTS---S-EEES-EEES-SS-SEEEES-BS-EEES-EEES-SS-SEEEES-BS-EEES-EEES-SS-SEEEES-BS-EEES-EEE--SS-SEEE-TT-BS-EEES-EE---TT---SEE---SSEE-TT-B-S---HHHHHHHH-SS-S-EE-PSPPSS----STT----PBPPPS--EEEEEETTEEEEE-PPP-SBSS--SS---EEEEEEEEESSTT-S---EEEEEETT--EEEE-SPPTT--EEEEEEEEE--SSS--BPPPPPPEEEPP-----EEEEEEEEEESSS--TTSPPTTPEEEEEEEEEE-SSSPPS-EEEEEEE-TTEEEEEE-SSTT---S-----S----SS-EEE----SS---TT--SS--------TTS-EEEEEEES-PPTTEEEEEEEEEEE-

pLDDT: mean 81.28, std 21.26, range [24.61, 98.88]

Radius of gyration: 38.46 Å; Cα contacts (8 Å, |Δi|>4): 1385; chains: 1; bounding box: 83×46×112 Å